Protein AF-0000000072268709 (afdb_homodimer)

Structure (mmCIF, N/CA/C/O backbone):
data_AF-0000000072268709-model_v1
#
loop_
_entity.id
_entity.type
_entity.pdbx_description
1 polymer 'Iron-containing alcohol dehydrogenase'
#
loop_
_atom_site.group_PDB
_atom_site.id
_atom_site.type_symbol
_atom_site.label_atom_id
_atom_site.label_alt_id
_atom_site.label_comp_id
_atom_site.label_asym_id
_atom_site.label_entity_id
_atom_site.label_seq_id
_atom_site.pdbx_PDB_ins_code
_atom_site.Cartn_x
_atom_site.Cartn_y
_atom_site.Cartn_z
_atom_site.occupancy
_atom_site.B_iso_or_equiv
_atom_site.auth_seq_id
_atom_site.auth_comp_id
_atom_site.auth_asym_id
_atom_site.auth_atom_id
_atom_site.pdbx_PDB_model_num
ATOM 1 N N . MET A 1 1 ? 11.094 -12.242 11.102 1 88.69 1 MET A N 1
ATOM 2 C CA . MET A 1 1 ? 10.531 -10.906 10.945 1 88.69 1 MET A CA 1
ATOM 3 C C . MET A 1 1 ? 9.344 -10.695 11.883 1 88.69 1 MET A C 1
ATOM 5 O O . MET A 1 1 ? 8.508 -11.594 12.039 1 88.69 1 MET A O 1
ATOM 9 N N . THR A 1 2 ? 9.289 -9.602 12.539 1 92.25 2 THR A N 1
ATOM 10 C CA . THR A 1 2 ? 8.164 -9.289 13.414 1 92.25 2 THR A CA 1
ATOM 11 C C . THR A 1 2 ? 6.879 -9.117 12.609 1 92.25 2 THR A C 1
ATOM 13 O O . THR A 1 2 ? 6.871 -8.453 11.57 1 92.25 2 THR A O 1
ATOM 16 N N . PRO A 1 3 ? 5.82 -9.844 13.008 1 97.31 3 PRO A N 1
ATOM 17 C CA . PRO A 1 3 ? 4.551 -9.727 12.289 1 97.31 3 PRO A CA 1
ATOM 18 C C . PRO A 1 3 ? 4.055 -8.281 12.203 1 97.31 3 PRO A C 1
ATOM 20 O O . PRO A 1 3 ? 4.289 -7.488 13.109 1 97.31 3 PRO A O 1
ATOM 23 N N . PHE A 1 4 ? 3.359 -7.945 11.125 1 97.88 4 PHE A N 1
ATOM 24 C CA . PHE A 1 4 ? 2.791 -6.613 10.953 1 97.88 4 PHE A CA 1
ATOM 25 C C . PHE A 1 4 ? 1.601 -6.648 10.008 1 97.88 4 PHE A C 1
ATOM 27 O O . PHE A 1 4 ? 1.382 -7.645 9.312 1 97.88 4 PHE A O 1
ATOM 34 N N . GLY A 1 5 ? 0.806 -5.629 10.039 1 97.75 5 GLY A N 1
ATOM 35 C CA . GLY A 1 5 ? -0.332 -5.453 9.156 1 97.75 5 GLY A CA 1
ATOM 36 C C . GLY A 1 5 ? -0.182 -4.262 8.219 1 97.75 5 GLY A C 1
ATOM 37 O O . GLY A 1 5 ? 0.61 -3.357 8.484 1 97.75 5 GLY A O 1
ATOM 38 N N . ILE A 1 6 ? -0.836 -4.305 7.121 1 98.38 6 ILE A N 1
ATOM 39 C CA . ILE A 1 6 ? -0.935 -3.186 6.191 1 98.38 6 ILE A CA 1
ATOM 40 C C . ILE A 1 6 ? -2.404 -2.895 5.887 1 98.38 6 ILE A C 1
ATOM 42 O O . ILE A 1 6 ? -3.158 -3.799 5.523 1 98.38 6 ILE A O 1
ATOM 46 N N . ALA A 1 7 ? -2.791 -1.712 6.109 1 97.56 7 ALA A N 1
ATOM 47 C CA . ALA A 1 7 ? -4.094 -1.198 5.699 1 97.56 7 ALA A CA 1
ATOM 48 C C . ALA A 1 7 ? -3.957 0.152 5 1 97.56 7 ALA A C 1
ATOM 50 O O . ALA A 1 7 ? -3.121 0.974 5.383 1 97.56 7 ALA A O 1
ATOM 51 N N . ALA A 1 8 ? -4.684 0.379 4 1 97.94 8 ALA A N 1
ATOM 52 C CA . ALA A 1 8 ? -4.691 1.607 3.211 1 97.94 8 ALA A CA 1
ATOM 53 C C . ALA A 1 8 ? -6.094 1.911 2.689 1 97.94 8 ALA A C 1
ATOM 55 O O . ALA A 1 8 ? -6.992 1.071 2.777 1 97.94 8 ALA A O 1
ATOM 56 N N . PRO A 1 9 ? -6.32 3.148 2.207 1 98.19 9 PRO A N 1
ATOM 57 C CA . PRO A 1 9 ? -7.605 3.438 1.566 1 98.19 9 PRO A CA 1
ATOM 58 C C . PRO A 1 9 ? -7.961 2.432 0.473 1 98.19 9 PRO A C 1
ATOM 60 O O . PRO A 1 9 ? -7.066 1.872 -0.168 1 98.19 9 PRO A O 1
ATOM 63 N N . GLY A 1 10 ? -9.258 2.193 0.304 1 96.88 10 GLY A N 1
ATOM 64 C CA . GLY A 1 10 ? -9.719 1.23 -0.686 1 96.88 10 GLY A CA 1
ATOM 65 C C . GLY A 1 10 ? -9.117 1.458 -2.061 1 96.88 10 GLY A C 1
ATOM 66 O O . GLY A 1 10 ? -8.68 0.511 -2.715 1 96.88 10 GLY A O 1
ATOM 67 N N . ARG A 1 11 ? -9.125 2.693 -2.426 1 97.31 11 ARG A N 1
ATOM 68 C CA . ARG A 1 11 ? -8.531 3.129 -3.688 1 97.31 11 ARG A CA 1
ATOM 69 C C . ARG A 1 11 ? -7.883 4.5 -3.543 1 97.31 11 ARG A C 1
ATOM 71 O O . ARG A 1 11 ? -8.438 5.395 -2.904 1 97.31 11 ARG A O 1
ATOM 78 N N . ILE A 1 12 ? -6.699 4.645 -4 1 98.75 12 ILE A N 1
ATOM 79 C CA . ILE A 1 12 ? -5.996 5.922 -4.027 1 98.75 12 ILE A CA 1
ATOM 80 C C . ILE A 1 12 ? -5.793 6.367 -5.477 1 98.75 12 ILE A C 1
ATOM 82 O O . ILE A 1 12 ? -5.34 5.582 -6.312 1 98.75 12 ILE A O 1
ATOM 86 N N . LEU A 1 13 ? -6.227 7.5 -5.809 1 98.75 13 LEU A N 1
ATOM 87 C CA . LEU A 1 13 ? -5.945 8.141 -7.086 1 98.75 13 LEU A CA 1
ATOM 88 C C . LEU A 1 13 ? -5.043 9.359 -6.895 1 98.75 13 LEU A C 1
ATOM 90 O O . LEU A 1 13 ? -5.395 10.289 -6.168 1 98.75 13 LEU A O 1
ATOM 94 N N . PHE A 1 14 ? -3.893 9.32 -7.523 1 98.81 14 PHE A N 1
ATOM 95 C CA . PHE A 1 14 ? -2.891 10.367 -7.34 1 98.81 14 PHE A CA 1
ATOM 96 C C . PHE A 1 14 ? -2.545 11.023 -8.672 1 98.81 14 PHE A C 1
ATOM 98 O O . PHE A 1 14 ? -2.283 10.336 -9.656 1 98.81 14 PHE A O 1
ATOM 105 N N . GLY A 1 15 ? -2.566 12.344 -8.656 1 98.62 15 GLY A N 1
ATOM 106 C CA . GLY A 1 15 ? -2.051 13.055 -9.812 1 98.62 15 GLY A CA 1
ATOM 107 C C . GLY A 1 15 ? -2.805 14.336 -10.109 1 98.62 15 GLY A C 1
ATOM 108 O O . GLY A 1 15 ? -3.969 14.477 -9.734 1 98.62 15 GLY A O 1
ATOM 109 N N . ARG A 1 16 ? -2.146 15.266 -10.859 1 98 16 ARG A N 1
ATOM 110 C CA . ARG A 1 16 ? -2.791 16.516 -11.266 1 98 16 ARG A CA 1
ATOM 111 C C . ARG A 1 16 ? -3.994 16.234 -12.164 1 98 16 ARG A C 1
ATOM 113 O O . ARG A 1 16 ? -3.893 15.477 -13.133 1 98 16 ARG A O 1
ATOM 120 N N . GLY A 1 17 ? -5.121 16.734 -11.773 1 97.56 17 GLY A N 1
ATOM 121 C CA . GLY A 1 17 ? -6.32 16.578 -12.578 1 97.56 17 GLY A CA 1
ATOM 122 C C . GLY A 1 17 ? -7.227 15.461 -12.109 1 97.56 17 GLY A C 1
ATOM 123 O O . GLY A 1 17 ? -8.383 15.375 -12.516 1 97.56 17 GLY A O 1
ATOM 124 N N . GLU A 1 18 ? -6.766 14.625 -11.219 1 98.06 18 GLU A N 1
ATOM 125 C CA . GLU A 1 18 ? -7.547 13.492 -10.75 1 98.06 18 GLU A CA 1
ATOM 126 C C . GLU A 1 18 ? -8.828 13.945 -10.062 1 98.06 18 GLU A C 1
ATOM 128 O O . GLU A 1 18 ? -9.805 13.195 -9.984 1 98.06 18 GLU A O 1
ATOM 133 N N . ALA A 1 19 ? -8.906 15.172 -9.562 1 98 19 ALA A N 1
ATOM 134 C CA . ALA A 1 19 ? -10.07 15.688 -8.852 1 98 19 ALA A CA 1
ATOM 135 C C . ALA A 1 19 ? -11.281 15.781 -9.773 1 98 19 ALA A C 1
ATOM 137 O O . ALA A 1 19 ? -12.422 15.828 -9.312 1 98 19 ALA A O 1
ATOM 138 N N . ARG A 1 20 ? -11.102 15.812 -11.078 1 97.06 20 ARG A N 1
ATOM 139 C CA . ARG A 1 20 ? -12.18 15.93 -12.055 1 97.06 20 ARG A CA 1
ATOM 140 C C . ARG A 1 20 ? -13.141 14.75 -11.961 1 97.06 20 ARG A C 1
ATOM 142 O O . ARG A 1 20 ? -14.312 14.859 -12.328 1 97.06 20 ARG A O 1
ATOM 149 N N . GLN A 1 21 ? -12.633 13.648 -11.477 1 97.31 21 GLN A N 1
ATOM 150 C CA . GLN A 1 21 ? -13.461 12.453 -11.406 1 97.31 21 GLN A CA 1
ATOM 151 C C . GLN A 1 21 ? -14.211 12.383 -10.07 1 97.31 21 GLN A C 1
ATOM 153 O O . GLN A 1 21 ? -15 11.469 -9.852 1 97.31 21 GLN A O 1
ATOM 158 N N . ALA A 1 22 ? -13.969 13.312 -9.195 1 98.69 22 ALA A N 1
ATOM 159 C CA . ALA A 1 22 ? -14.453 13.242 -7.816 1 98.69 22 ALA A CA 1
ATOM 160 C C . ALA A 1 22 ? -15.977 13.133 -7.77 1 98.69 22 ALA A C 1
ATOM 162 O O . ALA A 1 22 ? -16.531 12.273 -7.078 1 98.69 22 ALA A O 1
ATOM 163 N N . ALA A 1 23 ? -16.672 13.977 -8.539 1 98.75 23 ALA A N 1
ATOM 164 C CA . ALA A 1 23 ? -18.125 14.031 -8.469 1 98.75 23 ALA A CA 1
ATOM 165 C C . ALA A 1 23 ? -18.75 12.695 -8.867 1 98.75 23 ALA A C 1
ATOM 167 O O . ALA A 1 23 ? -19.641 12.188 -8.172 1 98.75 23 ALA A O 1
ATOM 168 N N . GLY A 1 24 ? -18.266 12.141 -9.969 1 98.56 24 GLY A N 1
ATOM 169 C CA . GLY A 1 24 ? -18.781 10.852 -10.406 1 98.56 24 GLY A CA 1
ATOM 170 C C . GLY A 1 24 ? -18.516 9.734 -9.414 1 98.56 24 GLY A C 1
ATOM 171 O O . GLY A 1 24 ? -19.406 8.93 -9.133 1 98.56 24 GLY A O 1
ATOM 172 N N . LEU A 1 25 ? -17.297 9.68 -8.852 1 98.38 25 LEU A N 1
ATOM 173 C CA . LEU A 1 25 ? -16.922 8.648 -7.891 1 98.38 25 LEU A CA 1
ATOM 174 C C . LEU A 1 25 ? -17.766 8.758 -6.621 1 98.38 25 LEU A C 1
ATOM 176 O O . LEU A 1 25 ? -18.25 7.75 -6.105 1 98.38 25 LEU A O 1
ATOM 180 N N . ILE A 1 26 ? -17.938 9.984 -6.129 1 98.81 26 ILE A N 1
ATOM 181 C CA . ILE A 1 26 ? -18.703 10.227 -4.91 1 98.81 26 ILE A CA 1
ATOM 182 C C . ILE A 1 26 ? -20.172 9.859 -5.133 1 98.81 26 ILE A C 1
ATOM 184 O O . ILE A 1 26 ? -20.75 9.117 -4.344 1 98.81 26 ILE A O 1
ATOM 188 N N . ALA A 1 27 ? -20.734 10.328 -6.234 1 98.38 27 ALA A N 1
ATOM 189 C CA . ALA A 1 27 ? -22.141 10.078 -6.551 1 98.38 27 ALA A CA 1
ATOM 190 C C . ALA A 1 27 ? -22.391 8.586 -6.75 1 98.38 27 ALA A C 1
ATOM 192 O O . ALA A 1 27 ? -23.5 8.102 -6.512 1 98.38 27 ALA A O 1
ATOM 193 N N . GLY A 1 28 ? -21.375 7.891 -7.215 1 97.19 28 GLY A N 1
ATOM 194 C CA . GLY A 1 28 ? -21.484 6.449 -7.367 1 97.19 28 GLY A CA 1
ATOM 195 C C . GLY A 1 28 ? -21.625 5.719 -6.047 1 97.19 28 GLY A C 1
ATOM 196 O O . GLY A 1 28 ? -22.094 4.578 -6.008 1 97.19 28 GLY A O 1
ATOM 197 N N . LEU A 1 29 ? -21.266 6.391 -4.926 1 97.75 29 LEU A N 1
ATOM 198 C CA . LEU A 1 29 ? -21.344 5.797 -3.596 1 97.75 29 LEU A CA 1
ATOM 199 C C . LEU A 1 29 ? -22.656 6.172 -2.91 1 97.75 29 LEU A C 1
ATOM 201 O O . LEU A 1 29 ? -23.062 5.512 -1.955 1 97.75 29 LEU A O 1
ATOM 205 N N . GLY A 1 30 ? -23.219 7.273 -3.322 1 97.81 30 GLY A N 1
ATOM 206 C CA . GLY A 1 30 ? -24.469 7.762 -2.764 1 97.81 30 GLY A CA 1
ATOM 207 C C . GLY A 1 30 ? -24.891 9.102 -3.336 1 97.81 30 GLY A C 1
ATOM 208 O O . GLY A 1 30 ? -24.047 9.93 -3.684 1 97.81 30 GLY A O 1
ATOM 209 N N . ARG A 1 31 ? -26.125 9.32 -3.309 1 97.69 31 ARG A N 1
ATOM 210 C CA . ARG A 1 31 ? -26.656 10.516 -3.959 1 97.69 31 ARG A CA 1
ATOM 211 C C . ARG A 1 31 ? -26.938 11.609 -2.939 1 97.69 31 ARG A C 1
ATOM 213 O O . ARG A 1 31 ? -27.109 12.773 -3.307 1 97.69 31 ARG A O 1
ATOM 220 N N . ARG A 1 32 ? -27.031 11.312 -1.678 1 98.75 32 ARG A N 1
ATOM 221 C CA . ARG A 1 32 ? -27.047 12.305 -0.613 1 98.75 32 ARG A CA 1
ATOM 222 C C . ARG A 1 32 ? -25.656 12.477 -0.006 1 98.75 32 ARG A C 1
ATOM 224 O O . ARG A 1 32 ? -25.203 11.633 0.771 1 98.75 32 ARG A O 1
ATOM 231 N N . VAL A 1 33 ? -25.047 13.57 -0.346 1 98.88 33 VAL A N 1
ATOM 232 C CA . VAL A 1 33 ? -23.625 13.75 -0.056 1 98.88 33 VAL A CA 1
ATOM 233 C C . VAL A 1 33 ? -23.453 14.797 1.047 1 98.88 33 VAL A C 1
ATOM 235 O O . VAL A 1 33 ? -23.984 15.906 0.947 1 98.88 33 VAL A O 1
ATOM 238 N N . LEU A 1 34 ? -22.828 14.406 2.121 1 98.88 34 LEU A N 1
ATOM 239 C CA . LEU A 1 34 ? -22.297 15.383 3.076 1 98.88 34 LEU A CA 1
ATOM 240 C C . LEU A 1 34 ? -20.906 15.836 2.678 1 98.88 34 LEU A C 1
ATOM 242 O O . LEU A 1 34 ? -19.969 15.047 2.689 1 98.88 34 LEU A O 1
ATOM 246 N N . LEU A 1 35 ? -20.766 17.078 2.305 1 98.75 35 LEU A N 1
ATOM 247 C CA . LEU A 1 35 ? -19.484 17.625 1.878 1 98.75 35 LEU A CA 1
ATOM 248 C C . LEU A 1 35 ? -18.906 18.531 2.955 1 98.75 35 LEU A C 1
ATOM 250 O O . LEU A 1 35 ? -19.469 19.594 3.256 1 98.75 35 LEU A O 1
ATOM 254 N N . VAL A 1 36 ? -17.828 18.109 3.547 1 98.69 36 VAL A N 1
ATOM 255 C CA . VAL A 1 36 ? -17.109 18.906 4.531 1 98.69 36 VAL A CA 1
ATOM 256 C C . VAL A 1 36 ? -15.961 19.672 3.848 1 98.69 36 VAL A C 1
ATOM 258 O O . VAL A 1 36 ? -15.172 19.078 3.111 1 98.69 36 VAL A O 1
ATOM 261 N N . HIS A 1 37 ? -15.938 20.938 4.023 1 97.69 37 HIS A N 1
ATOM 262 C CA . HIS A 1 37 ? -14.898 21.75 3.408 1 97.69 37 HIS A CA 1
ATOM 263 C C . HIS A 1 37 ? -14.18 22.609 4.449 1 97.69 37 HIS A C 1
ATOM 265 O O . HIS A 1 37 ? -14.562 22.609 5.621 1 97.69 37 HIS A O 1
ATOM 271 N N . GLY A 1 38 ? -13.133 23.266 4.047 1 94.56 38 GLY A N 1
ATOM 272 C CA . GLY A 1 38 ? -12.375 24.125 4.941 1 94.56 38 GLY A CA 1
ATOM 273 C C . GLY A 1 38 ? -13.055 25.453 5.215 1 94.56 38 GLY A C 1
ATOM 274 O O . GLY A 1 38 ? -14.289 25.547 5.188 1 94.56 38 GLY A O 1
ATOM 275 N N . ARG A 1 39 ? -12.289 26.422 5.508 1 90.25 39 ARG A N 1
ATOM 276 C CA . ARG A 1 39 ? -12.773 27.703 5.98 1 90.25 39 ARG A CA 1
ATOM 277 C C . ARG A 1 39 ? -13.57 28.422 4.898 1 90.25 39 ARG A C 1
ATOM 279 O O . ARG A 1 39 ? -14.594 29.047 5.188 1 90.25 39 ARG A O 1
ATOM 286 N N . ASP A 1 40 ? -13.156 28.328 3.646 1 91.06 40 ASP A N 1
ATOM 287 C CA . ASP A 1 40 ? -13.766 29.062 2.547 1 91.06 40 ASP A CA 1
ATOM 288 C C . ASP A 1 40 ? -14.68 28.172 1.714 1 91.06 40 ASP A C 1
ATOM 290 O O . ASP A 1 40 ? -14.195 27.391 0.89 1 91.06 40 ASP A O 1
ATOM 294 N N . PRO A 1 41 ? -15.93 28.328 1.849 1 91.94 41 PRO A N 1
ATOM 295 C CA . PRO A 1 41 ? -16.844 27.5 1.084 1 91.94 41 PRO A CA 1
ATOM 296 C C . PRO A 1 41 ? -16.672 27.641 -0.426 1 91.94 41 PRO A C 1
ATOM 298 O O . PRO A 1 41 ? -17.016 26.734 -1.185 1 91.94 41 PRO A O 1
ATOM 301 N N . GLY A 1 42 ? -16.172 28.844 -0.843 1 93.75 42 GLY A N 1
ATOM 302 C CA . GLY A 1 42 ? -15.953 29.078 -2.262 1 93.75 42 GLY A CA 1
ATOM 303 C C . GLY A 1 42 ? -15.016 28.062 -2.891 1 93.75 42 GLY A C 1
ATOM 304 O O . GLY A 1 42 ? -15.141 27.75 -4.074 1 93.75 42 GLY A O 1
ATOM 305 N N . ARG A 1 43 ? -14.188 27.516 -2.086 1 93.19 43 ARG A N 1
ATOM 306 C CA . ARG A 1 43 ? -13.211 26.562 -2.586 1 93.19 43 ARG A CA 1
ATOM 307 C C . ARG A 1 43 ? -13.859 25.219 -2.898 1 93.19 43 ARG A C 1
ATOM 309 O O . ARG A 1 43 ? -13.312 24.406 -3.652 1 93.19 43 ARG A O 1
ATOM 316 N N . ALA A 1 44 ? -15.023 24.984 -2.346 1 96.25 44 ALA A N 1
ATOM 317 C CA . ALA A 1 44 ? -15.711 23.719 -2.561 1 96.25 44 ALA A CA 1
ATOM 318 C C . ALA A 1 44 ? -16.812 23.859 -3.602 1 96.25 44 ALA A C 1
ATOM 320 O O . ALA A 1 44 ? -17.469 22.875 -3.957 1 96.25 44 ALA A O 1
ATOM 321 N N . ALA A 1 45 ? -17.031 25.047 -4.125 1 97.44 45 ALA A N 1
ATOM 322 C CA . ALA A 1 45 ? -18.156 25.344 -5.012 1 97.44 45 ALA A CA 1
ATOM 323 C C . ALA A 1 45 ? -18.109 24.484 -6.262 1 97.44 45 ALA A C 1
ATOM 325 O O . ALA A 1 45 ? -19.141 24.016 -6.738 1 97.44 45 ALA A O 1
ATOM 326 N N . TRP A 1 46 ? -16.906 24.312 -6.816 1 97.88 46 TRP A N 1
ATOM 327 C CA . TRP A 1 46 ? -16.781 23.531 -8.039 1 97.88 46 TRP A CA 1
ATOM 328 C C . TRP A 1 46 ? -17.266 22.109 -7.828 1 97.88 46 TRP A C 1
ATOM 330 O O . TRP A 1 46 ? -17.922 21.531 -8.703 1 97.88 46 TRP A O 1
ATOM 340 N N . LEU A 1 47 ? -16.953 21.516 -6.688 1 98.5 47 LEU A N 1
ATOM 341 C CA . LEU A 1 47 ? -17.359 20.141 -6.41 1 98.5 47 LEU A CA 1
ATOM 342 C C . LEU A 1 47 ? -18.859 20.047 -6.129 1 98.5 47 LEU A C 1
ATOM 344 O O . LEU A 1 47 ? -19.531 19.109 -6.562 1 98.5 47 LEU A O 1
ATOM 348 N N . CYS A 1 48 ? -19.391 21.062 -5.402 1 98.12 48 CYS A N 1
ATOM 349 C CA . CYS A 1 48 ? -20.828 21.109 -5.168 1 98.12 48 CYS A CA 1
ATOM 350 C C . CYS A 1 48 ? -21.594 21.125 -6.484 1 98.12 48 CYS A C 1
ATOM 352 O O . CYS A 1 48 ? -22.531 20.328 -6.672 1 98.12 48 CYS A O 1
ATOM 354 N N . LYS A 1 49 ? -21.172 21.984 -7.367 1 98.25 49 LYS A N 1
ATOM 355 C CA . LYS A 1 49 ? -21.828 22.109 -8.664 1 98.25 49 LYS A CA 1
ATOM 356 C C . LYS A 1 49 ? -21.719 20.812 -9.461 1 98.25 49 LYS A C 1
ATOM 358 O O . LYS A 1 49 ? -22.688 20.375 -10.086 1 98.25 49 LYS A O 1
ATOM 363 N N . ALA A 1 50 ? -20.547 20.25 -9.469 1 98.56 50 ALA A N 1
ATOM 364 C CA . ALA A 1 50 ? -20.328 19 -10.203 1 98.56 50 ALA A CA 1
ATOM 365 C C . ALA A 1 50 ? -21.188 17.875 -9.641 1 98.56 50 ALA A C 1
ATOM 367 O O . ALA A 1 50 ? -21.703 17.047 -10.391 1 98.56 50 ALA A O 1
ATOM 368 N N . LEU A 1 51 ? -21.312 17.797 -8.289 1 98.69 51 LEU A N 1
ATOM 369 C CA . LEU A 1 51 ? -22.125 16.781 -7.641 1 98.69 51 LEU A CA 1
ATOM 370 C C . LEU A 1 51 ? -23.609 16.969 -7.984 1 98.69 51 LEU A C 1
ATOM 372 O O . LEU A 1 51 ? -24.312 15.992 -8.273 1 98.69 51 LEU A O 1
ATOM 376 N N . GLU A 1 52 ? -24.016 18.188 -7.957 1 98.31 52 GLU A N 1
ATOM 377 C CA . GLU A 1 52 ? -25.391 18.484 -8.336 1 98.31 52 GLU A CA 1
ATOM 378 C C . GLU A 1 52 ? -25.656 18.094 -9.789 1 98.31 52 GLU A C 1
ATOM 380 O O . GLU A 1 52 ? -26.734 17.578 -10.109 1 98.31 52 GLU A O 1
ATOM 385 N N . ALA A 1 53 ? -24.719 18.312 -10.617 1 98.12 53 ALA A N 1
ATOM 386 C CA . ALA A 1 53 ? -24.828 17.938 -12.016 1 98.12 53 ALA A CA 1
ATOM 387 C C . ALA A 1 53 ? -24.938 16.422 -12.172 1 98.12 53 ALA A C 1
ATOM 389 O O . ALA A 1 53 ? -25.547 15.922 -13.125 1 98.12 53 ALA A O 1
ATOM 390 N N . GLU A 1 54 ? -24.375 15.703 -11.195 1 97.88 54 GLU A N 1
ATOM 391 C CA . GLU A 1 54 ? -24.5 14.25 -11.18 1 97.88 54 GLU A CA 1
ATOM 392 C C . GLU A 1 54 ? -25.844 13.805 -10.609 1 97.88 54 GLU A C 1
ATOM 394 O O . GLU A 1 54 ? -26.109 12.609 -10.5 1 97.88 54 GLU A O 1
ATOM 399 N N . GLY A 1 55 ? -26.625 14.766 -10.125 1 98.06 55 GLY A N 1
ATOM 400 C CA . GLY A 1 55 ? -27.938 14.453 -9.578 1 98.06 55 GLY A CA 1
ATOM 401 C C . GLY A 1 55 ? -27.906 14.219 -8.078 1 98.06 55 GLY A C 1
ATOM 402 O O . GLY A 1 55 ? -28.859 13.664 -7.523 1 98.06 55 GLY A O 1
ATOM 403 N N . ALA A 1 56 ? -26.844 14.633 -7.449 1 98.56 56 ALA A N 1
ATOM 404 C CA . ALA A 1 56 ? -26.719 14.414 -6.008 1 98.56 56 ALA A CA 1
ATOM 405 C C . ALA A 1 56 ? -27.297 15.594 -5.23 1 98.56 56 ALA A C 1
ATOM 407 O O . ALA A 1 56 ? -27.312 16.734 -5.723 1 98.56 56 ALA A O 1
ATOM 408 N N . GLU A 1 57 ? -27.844 15.336 -4.086 1 98.69 57 GLU A N 1
ATOM 409 C CA . GLU A 1 57 ? -28.156 16.344 -3.08 1 98.69 57 GLU A CA 1
ATOM 410 C C . GLU A 1 57 ? -26.969 16.562 -2.137 1 98.69 57 GLU A C 1
ATOM 412 O O . GLU A 1 57 ? -26.406 15.609 -1.613 1 98.69 57 GLU A O 1
ATOM 417 N N . VAL A 1 58 ? -26.656 17.844 -1.937 1 98.62 58 VAL A N 1
ATOM 418 C CA . VAL A 1 58 ? -25.422 18.125 -1.194 1 98.62 58 VAL A CA 1
ATOM 419 C C . VAL A 1 58 ? -25.75 18.953 0.042 1 98.62 58 VAL A C 1
ATOM 421 O O . VAL A 1 58 ? -26.453 19.969 -0.052 1 98.62 58 VAL A O 1
ATOM 424 N N . LEU A 1 59 ? -25.328 18.516 1.189 1 98.5 59 LEU A N 1
ATOM 425 C CA . LEU A 1 59 ? -25.25 19.297 2.412 1 98.5 59 LEU A CA 1
ATOM 426 C C . LEU A 1 59 ? -23.797 19.656 2.738 1 98.5 59 LEU A C 1
ATOM 428 O O . LEU A 1 59 ? -22.938 18.781 2.83 1 98.5 59 LEU A O 1
ATOM 432 N N . THR A 1 60 ? -23.547 20.922 2.896 1 98 60 THR A N 1
ATOM 433 C CA . THR A 1 60 ? -22.172 21.359 3.166 1 98 60 THR A CA 1
ATOM 434 C C . THR A 1 60 ? -21.984 21.656 4.648 1 98 60 THR A C 1
ATOM 436 O O . THR A 1 60 ? -22.906 22.141 5.309 1 98 60 THR A O 1
ATOM 439 N N . VAL A 1 61 ? -20.828 21.266 5.145 1 97.19 61 VAL A N 1
ATOM 440 C CA . VAL A 1 61 ? -20.406 21.594 6.496 1 97.19 61 VAL A CA 1
ATOM 441 C C . VAL A 1 61 ? -19.016 22.234 6.445 1 97.19 61 VAL A C 1
ATOM 443 O O . VAL A 1 61 ? -18.094 21.688 5.836 1 97.19 61 VAL A O 1
ATOM 446 N N . GLY A 1 62 ? -18.875 23.344 7.055 1 94.69 62 GLY A N 1
ATOM 447 C CA . GLY A 1 62 ? -17.578 24.031 7.113 1 94.69 62 GLY A CA 1
ATOM 448 C C . GLY A 1 62 ? -16.781 23.688 8.359 1 94.69 62 GLY A C 1
ATOM 449 O O . GLY A 1 62 ? -17.344 23.562 9.453 1 94.69 62 GLY A O 1
ATOM 450 N N . GLY A 1 63 ? -15.531 23.375 8.141 1 90.62 63 GLY A N 1
ATOM 451 C CA . GLY A 1 63 ? -14.562 23.234 9.219 1 90.62 63 GLY A CA 1
ATOM 452 C C . GLY A 1 63 ? -13.469 24.281 9.188 1 90.62 63 GLY A C 1
ATOM 453 O O . GLY A 1 63 ? -12.406 24.062 8.609 1 90.62 63 GLY A O 1
ATOM 454 N N . PRO A 1 64 ? -13.688 25.406 9.742 1 82 64 PRO A N 1
ATOM 455 C CA . PRO A 1 64 ? -12.82 26.578 9.586 1 82 64 PRO A CA 1
ATOM 456 C C . PRO A 1 64 ? -11.523 26.453 10.391 1 82 64 PRO A C 1
ATOM 458 O O . PRO A 1 64 ? -10.594 27.25 10.18 1 82 64 PRO A O 1
ATOM 461 N N . SER A 1 65 ? -11.484 25.594 11.352 1 85.69 65 SER A N 1
ATOM 462 C CA . SER A 1 65 ? -10.344 25.406 12.242 1 85.69 65 SER A CA 1
ATOM 463 C C . SER A 1 65 ? -10.188 23.938 12.633 1 85.69 65 SER A C 1
ATOM 465 O O . SER A 1 65 ? -10.852 23.078 12.07 1 85.69 65 SER A O 1
ATOM 467 N N . GLU A 1 66 ? -9.211 23.703 13.484 1 90 66 GLU A N 1
ATOM 468 C CA . GLU A 1 66 ? -9.117 22.359 14.047 1 90 66 GLU A CA 1
ATOM 469 C C . GLU A 1 66 ? -10.453 21.922 14.641 1 90 66 GLU A C 1
ATOM 471 O O . GLU A 1 66 ? -11.102 22.672 15.359 1 90 66 GLU A O 1
ATOM 476 N N . PRO A 1 67 ? -10.883 20.75 14.25 1 93.5 67 PRO A N 1
ATOM 477 C CA . PRO A 1 67 ? -12.188 20.312 14.75 1 93.5 67 PRO A CA 1
ATOM 478 C C . PRO A 1 67 ? -12.203 20.094 16.25 1 93.5 67 PRO A C 1
ATOM 480 O O . PRO A 1 67 ? -11.219 19.594 16.812 1 93.5 67 PRO A O 1
ATOM 483 N N . ASP A 1 68 ? -13.25 20.438 16.859 1 93 68 ASP A N 1
ATOM 484 C CA . ASP A 1 68 ? -13.477 20.156 18.281 1 93 68 ASP A CA 1
ATOM 485 C C . ASP A 1 68 ? -14.836 19.516 18.5 1 93 68 ASP A C 1
ATOM 487 O O . ASP A 1 68 ? -15.586 19.281 17.547 1 93 68 ASP A O 1
ATOM 491 N N . LEU A 1 69 ? -15.094 19.203 19.734 1 94.62 69 LEU A N 1
ATOM 492 C CA . LEU A 1 69 ? -16.297 18.453 20.078 1 94.62 69 LEU A CA 1
ATOM 493 C C . LEU A 1 69 ? -17.547 19.234 19.688 1 94.62 69 LEU A C 1
ATOM 495 O O . LEU A 1 69 ? -18.5 18.656 19.156 1 94.62 69 LEU A O 1
ATOM 499 N N . ALA A 1 70 ? -17.516 20.484 19.875 1 94.75 70 ALA A N 1
ATOM 500 C CA . ALA A 1 70 ? -18.672 21.312 19.547 1 94.75 70 ALA A CA 1
ATOM 501 C C . ALA A 1 70 ? -18.953 21.312 18.047 1 94.75 70 ALA A C 1
ATOM 503 O O . ALA A 1 70 ? -20.094 21.188 17.609 1 94.75 70 ALA A O 1
ATOM 504 N N . MET A 1 71 ? -17.922 21.484 17.266 1 95.19 71 MET A N 1
ATOM 505 C CA . MET A 1 71 ? -18.031 21.438 15.812 1 95.19 71 MET A CA 1
ATOM 506 C C . MET A 1 71 ? -18.578 20.078 15.352 1 95.19 71 MET A C 1
ATOM 508 O O . MET A 1 71 ? -19.438 20.016 14.461 1 95.19 71 MET A O 1
ATOM 512 N N . LEU A 1 72 ? -18.062 19.062 15.93 1 96.56 72 LEU A N 1
ATOM 513 C CA . LEU A 1 72 ? -18.484 17.703 15.594 1 96.56 72 LEU A CA 1
ATOM 514 C C . LEU A 1 72 ? -19.953 17.516 15.922 1 96.56 72 LEU A C 1
ATOM 516 O O . LEU A 1 72 ? -20.719 16.984 15.094 1 96.56 72 LEU A O 1
ATOM 520 N N . GLU A 1 73 ? -20.391 17.969 17.078 1 96.06 73 GLU A N 1
ATOM 521 C CA . GLU A 1 73 ? -21.781 17.844 17.5 1 96.06 73 GLU A CA 1
ATOM 522 C C . GLU A 1 73 ? -22.703 18.656 16.594 1 96.06 73 GLU A C 1
ATOM 524 O O . GLU A 1 73 ? -23.781 18.172 16.219 1 96.06 73 GLU A O 1
ATOM 529 N N . ALA A 1 74 ? -22.281 19.812 16.281 1 96.25 74 ALA A N 1
ATOM 530 C CA . ALA A 1 74 ? -23.078 20.641 15.359 1 96.25 74 ALA A CA 1
ATOM 531 C C . ALA A 1 74 ? -23.219 19.953 14 1 96.25 74 ALA A C 1
ATOM 533 O O . ALA A 1 74 ? -24.281 19.969 13.398 1 96.25 74 ALA A O 1
ATOM 534 N N . GLY A 1 75 ? -22.094 19.422 13.516 1 96.94 75 GLY A N 1
ATOM 535 C CA . GLY A 1 75 ? -22.125 18.672 12.266 1 96.94 75 GLY A CA 1
ATOM 536 C C . GLY A 1 75 ? -23.078 17.5 12.305 1 96.94 75 GLY A C 1
ATOM 537 O O . GLY A 1 75 ? -23.812 17.25 11.344 1 96.94 75 GLY A O 1
ATOM 538 N N . LEU A 1 76 ? -23.078 16.781 13.398 1 97.44 76 LEU A N 1
ATOM 539 C CA . LEU A 1 76 ? -23.953 15.617 13.562 1 97.44 76 LEU A CA 1
ATOM 540 C C . LEU A 1 76 ? -25.406 16.047 13.578 1 97.44 76 LEU A C 1
ATOM 542 O O . LEU A 1 76 ? -26.266 15.391 12.961 1 97.44 76 LEU A O 1
ATOM 546 N N . ALA A 1 77 ? -25.688 17.094 14.273 1 96.81 77 ALA A N 1
ATOM 547 C CA . ALA A 1 77 ? -27.047 17.594 14.398 1 96.81 77 ALA A CA 1
ATOM 548 C C . ALA A 1 77 ? -27.641 17.938 13.031 1 96.81 77 ALA A C 1
ATOM 550 O O . ALA A 1 77 ? -28.828 17.75 12.797 1 96.81 77 ALA A O 1
ATOM 551 N N . GLY A 1 78 ? -26.844 18.469 12.172 1 96.56 78 GLY A N 1
ATOM 552 C CA . GLY A 1 78 ? -27.281 18.797 10.828 1 96.56 78 GLY A CA 1
ATOM 553 C C . GLY A 1 78 ? -27.312 17.594 9.898 1 96.56 78 GLY A C 1
ATOM 554 O O . GLY A 1 78 ? -28.219 17.469 9.078 1 96.56 78 GLY A O 1
ATOM 555 N N . ALA A 1 79 ? -26.391 16.719 9.992 1 97.94 79 ALA A N 1
ATOM 556 C CA . ALA A 1 79 ? -26.188 15.617 9.055 1 97.94 79 ALA A CA 1
ATOM 557 C C . ALA A 1 79 ? -27.219 14.508 9.266 1 97.94 79 ALA A C 1
ATOM 559 O O . ALA A 1 79 ? -27.688 13.898 8.305 1 97.94 79 ALA A O 1
ATOM 560 N N . ARG A 1 80 ? -27.547 14.219 10.5 1 97.5 80 ARG A N 1
ATOM 561 C CA . ARG A 1 80 ? -28.359 13.055 10.797 1 97.5 80 ARG A CA 1
ATOM 562 C C . ARG A 1 80 ? -29.75 13.18 10.156 1 97.5 80 ARG A C 1
ATOM 564 O O . ARG A 1 80 ? -30.188 12.258 9.461 1 97.5 80 ARG A O 1
ATOM 571 N N . PRO A 1 81 ? -30.453 14.352 10.312 1 97.62 81 PRO A N 1
ATOM 572 C CA . PRO A 1 81 ? -31.734 14.477 9.617 1 97.62 81 PRO A CA 1
ATOM 573 C C . PRO A 1 81 ? -31.578 14.414 8.102 1 97.62 81 PRO A C 1
ATOM 575 O O . PRO A 1 81 ? -32.5 13.961 7.406 1 97.62 81 PRO A O 1
ATOM 578 N N . PHE A 1 82 ? -30.438 14.82 7.547 1 98.31 82 PHE A N 1
ATOM 579 C CA . PHE A 1 82 ? -30.172 14.789 6.113 1 98.31 82 PHE A CA 1
ATOM 580 C C . PHE A 1 82 ? -29.953 13.359 5.637 1 98.31 82 PHE A C 1
ATOM 582 O O . PHE A 1 82 ? -30.172 13.055 4.465 1 98.31 82 PHE A O 1
ATOM 589 N N . ALA A 1 83 ? -29.453 12.508 6.523 1 98.19 83 ALA A N 1
ATOM 590 C CA . ALA A 1 83 ? -29.234 11.086 6.285 1 98.19 83 ALA A CA 1
ATOM 591 C C . ALA A 1 83 ? -28.312 10.867 5.078 1 98.19 83 ALA A C 1
ATOM 593 O O . ALA A 1 83 ? -28.688 10.156 4.141 1 98.19 83 ALA A O 1
ATOM 594 N N . PRO A 1 84 ? -27.109 11.43 5.164 1 98.81 84 PRO A N 1
ATOM 595 C CA . PRO A 1 84 ? -26.188 11.242 4.043 1 98.81 84 PRO A CA 1
ATOM 596 C C . PRO A 1 84 ? -25.844 9.773 3.805 1 98.81 84 PRO A C 1
ATOM 598 O O . PRO A 1 84 ? -25.875 8.969 4.738 1 98.81 84 PRO A O 1
ATOM 601 N N . GLN A 1 85 ? -25.547 9.461 2.57 1 98.62 85 GLN A N 1
ATOM 602 C CA . GLN A 1 85 ? -25.141 8.109 2.184 1 98.62 85 GLN A CA 1
ATOM 603 C C . GLN A 1 85 ? -23.641 8.023 1.981 1 98.62 85 GLN A C 1
ATOM 605 O O . GLN A 1 85 ? -23.062 6.93 1.952 1 98.62 85 GLN A O 1
ATOM 610 N N . VAL A 1 86 ? -23.016 9.148 1.779 1 98.81 86 VAL A N 1
ATOM 611 C CA . VAL A 1 86 ? -21.562 9.266 1.577 1 98.81 86 VAL A CA 1
ATOM 612 C C . VAL A 1 86 ? -21.078 10.602 2.115 1 98.81 86 VAL A C 1
ATOM 614 O O . VAL A 1 86 ? -21.812 11.594 2.107 1 98.81 86 VAL A O 1
ATOM 617 N N . VAL A 1 87 ? -19.891 10.633 2.664 1 98.88 87 VAL A N 1
ATOM 618 C CA . VAL A 1 87 ? -19.25 11.852 3.143 1 98.88 87 VAL A CA 1
ATOM 619 C C . VAL A 1 87 ? -18 12.133 2.309 1 98.88 87 VAL A C 1
ATOM 621 O O . VAL A 1 87 ? -17.219 11.227 2.027 1 98.88 87 VAL A O 1
ATOM 624 N N . ALA A 1 88 ? -17.828 13.312 1.858 1 98.88 88 ALA A N 1
ATOM 625 C CA . ALA A 1 88 ? -16.625 13.773 1.171 1 98.88 88 ALA A CA 1
ATOM 626 C C . ALA A 1 88 ? -15.953 14.914 1.931 1 98.88 88 ALA A C 1
ATOM 628 O O . ALA A 1 88 ? -16.641 15.805 2.443 1 98.88 88 ALA A O 1
ATOM 629 N N . GLY A 1 89 ? -14.719 14.805 2.129 1 98.62 89 GLY A N 1
ATOM 630 C CA . GLY A 1 89 ? -13.93 15.891 2.697 1 98.62 89 GLY A CA 1
ATOM 631 C C . GLY A 1 89 ? -13.016 16.562 1.688 1 98.62 89 GLY A C 1
ATOM 632 O O . GLY A 1 89 ? -12.227 15.883 1.019 1 98.62 89 GLY A O 1
ATOM 633 N N . LEU A 1 90 ? -13.148 17.844 1.53 1 98.44 90 LEU A N 1
ATOM 634 C CA . LEU A 1 90 ? -12.289 18.656 0.678 1 98.44 90 LEU A CA 1
ATOM 635 C C . LEU A 1 90 ? -11.602 19.75 1.49 1 98.44 90 LEU A C 1
ATOM 637 O O . LEU A 1 90 ? -12.227 20.766 1.825 1 98.44 90 LEU A O 1
ATOM 641 N N . GLY A 1 91 ? -10.375 19.578 1.82 1 97.06 91 GLY A N 1
ATOM 642 C CA . GLY A 1 91 ? -9.672 20.531 2.648 1 97.06 91 GLY A CA 1
ATOM 643 C C . GLY A 1 91 ? -8.391 19.984 3.244 1 97.06 91 GLY A C 1
ATOM 644 O O . GLY A 1 91 ? -7.848 19 2.756 1 97.06 91 GLY A O 1
ATOM 645 N N . GLY A 1 92 ? -7.863 20.703 4.184 1 95.69 92 GLY A N 1
ATOM 646 C CA . GLY A 1 92 ? -6.691 20.219 4.895 1 95.69 92 GLY A CA 1
ATOM 647 C C . GLY A 1 92 ? -7.012 19.141 5.914 1 95.69 92 GLY A C 1
ATOM 648 O O . GLY A 1 92 ? -8.109 18.578 5.902 1 95.69 92 GLY A O 1
ATOM 649 N N . GLY A 1 93 ? -6.059 18.844 6.734 1 95.62 93 GLY A N 1
ATOM 650 C CA . GLY A 1 93 ? -6.199 17.781 7.723 1 95.62 93 GLY A CA 1
ATOM 651 C C . GLY A 1 93 ? -7.371 18 8.664 1 95.62 93 GLY A C 1
ATOM 652 O O . GLY A 1 93 ? -8.07 17.062 9.023 1 95.62 93 GLY A O 1
ATOM 653 N N . ALA A 1 94 ? -7.562 19.234 9.055 1 94.5 94 ALA A N 1
ATOM 654 C CA . ALA A 1 94 ? -8.648 19.562 9.977 1 94.5 94 ALA A CA 1
ATOM 655 C C . ALA A 1 94 ? -10.008 19.234 9.367 1 94.5 94 ALA A C 1
ATOM 657 O O . ALA A 1 94 ? -10.859 18.625 10.016 1 94.5 94 ALA A O 1
ATOM 658 N N . ALA A 1 95 ? -10.195 19.641 8.141 1 96.62 95 ALA A N 1
ATOM 659 C CA . ALA A 1 95 ? -11.445 19.375 7.441 1 96.62 95 ALA A CA 1
ATOM 660 C C . ALA A 1 95 ? -11.625 17.875 7.219 1 96.62 95 ALA A C 1
ATOM 662 O O . ALA A 1 95 ? -12.727 17.344 7.375 1 96.62 95 ALA A O 1
ATOM 663 N N . LEU A 1 96 ? -10.578 17.188 6.867 1 97.94 96 LEU A N 1
ATOM 664 C CA . LEU A 1 96 ? -10.648 15.758 6.613 1 97.94 96 LEU A CA 1
ATOM 665 C C . LEU A 1 96 ? -10.945 14.992 7.898 1 97.94 96 LEU A C 1
ATOM 667 O O . LEU A 1 96 ? -11.695 14.016 7.887 1 97.94 96 LEU A O 1
ATOM 671 N N . ASP A 1 97 ? -10.344 15.43 9.016 1 97.5 97 ASP A N 1
ATOM 672 C CA . ASP A 1 97 ? -10.641 14.797 10.297 1 97.5 97 ASP A CA 1
ATOM 673 C C . ASP A 1 97 ? -12.117 14.953 10.664 1 97.5 97 ASP A C 1
ATOM 675 O O . ASP A 1 97 ? -12.758 14 11.109 1 97.5 97 ASP A O 1
ATOM 679 N N . LEU A 1 98 ? -12.602 16.156 10.469 1 97.88 98 LEU A N 1
ATOM 680 C CA . LEU A 1 98 ? -14.016 16.391 10.742 1 97.88 98 LEU A CA 1
ATOM 681 C C . LEU A 1 98 ? -14.891 15.516 9.852 1 97.88 98 LEU A C 1
ATOM 683 O O . LEU A 1 98 ? -15.844 14.906 10.336 1 97.88 98 LEU A O 1
ATOM 687 N N . ALA A 1 99 ? -14.578 15.469 8.578 1 98.56 99 ALA A N 1
ATOM 688 C CA . ALA A 1 99 ? -15.328 14.656 7.633 1 98.56 99 ALA A CA 1
ATOM 689 C C . ALA A 1 99 ? -15.312 13.18 8.031 1 98.56 99 ALA A C 1
ATOM 691 O O . ALA A 1 99 ? -16.344 12.516 8.031 1 98.56 99 ALA A O 1
ATOM 692 N N . LYS A 1 100 ? -14.172 12.664 8.352 1 98.12 100 LYS A N 1
ATOM 693 C CA . LYS A 1 100 ? -14.008 11.273 8.758 1 98.12 100 LYS A CA 1
ATOM 694 C C . LYS A 1 100 ? -14.805 10.977 10.023 1 98.12 100 LYS A C 1
ATOM 696 O O . LYS A 1 100 ? -15.438 9.922 10.125 1 98.12 100 LYS A O 1
ATOM 701 N N . ALA A 1 101 ? -14.742 11.898 11 1 97.94 101 ALA A N 1
ATOM 702 C CA . ALA A 1 101 ? -15.492 11.734 12.242 1 97.94 101 ALA A CA 1
ATOM 703 C C . ALA A 1 101 ? -16.984 11.703 11.984 1 97.94 101 ALA A C 1
ATOM 705 O O . ALA A 1 101 ? -17.719 10.883 12.562 1 97.94 101 ALA A O 1
ATOM 706 N N . LEU A 1 102 ? -17.422 12.578 11.117 1 98.31 102 LEU A N 1
ATOM 707 C CA . LEU A 1 102 ? -18.844 12.602 10.773 1 98.31 102 LEU A CA 1
ATOM 708 C C . LEU A 1 102 ? -19.25 11.32 10.055 1 98.31 102 LEU A C 1
ATOM 710 O O . LEU A 1 102 ? -20.312 10.75 10.344 1 98.31 102 LEU A O 1
ATOM 714 N N . ALA A 1 103 ? -18.422 10.844 9.109 1 98.56 103 ALA A N 1
ATOM 715 C CA . ALA A 1 103 ? -18.703 9.586 8.414 1 98.56 103 ALA A CA 1
ATOM 716 C C . ALA A 1 103 ? -18.859 8.438 9.406 1 98.56 103 ALA A C 1
ATOM 718 O O . ALA A 1 103 ? -19.719 7.566 9.219 1 98.56 103 ALA A O 1
ATOM 719 N N . ALA A 1 104 ? -18.062 8.461 10.469 1 97.88 104 ALA A N 1
ATOM 720 C CA . ALA A 1 104 ? -18.047 7.398 11.477 1 97.88 104 ALA A CA 1
ATOM 721 C C . ALA A 1 104 ? -19.266 7.492 12.391 1 97.88 104 ALA A C 1
ATOM 723 O O . ALA A 1 104 ? -19.844 6.469 12.758 1 97.88 104 ALA A O 1
ATOM 724 N N . LEU A 1 105 ? -19.688 8.727 12.742 1 97.5 105 LEU A N 1
ATOM 725 C CA . LEU A 1 105 ? -20.562 8.883 13.891 1 97.5 105 LEU A CA 1
ATOM 726 C C . LEU A 1 105 ? -22 9.125 13.445 1 97.5 105 LEU A C 1
ATOM 728 O O . LEU A 1 105 ? -22.938 8.984 14.242 1 97.5 105 LEU A O 1
ATOM 732 N N . VAL A 1 106 ? -22.188 9.516 12.203 1 97.62 106 VAL A N 1
ATOM 733 C CA . VAL A 1 106 ? -23.562 9.727 11.719 1 97.62 106 VAL A CA 1
ATOM 734 C C . VAL A 1 106 ? -24.359 8.445 11.883 1 97.62 106 VAL A C 1
ATOM 736 O O . VAL A 1 106 ? -25.484 8.469 12.406 1 97.62 106 VAL A O 1
ATOM 739 N N . PRO A 1 107 ? -23.797 7.293 11.492 1 96.56 107 PRO A N 1
ATOM 740 C CA . PRO A 1 107 ? -24.578 6.062 11.641 1 96.56 107 PRO A CA 1
ATOM 741 C C . PRO A 1 107 ? -24.531 5.516 13.07 1 96.56 107 PRO A C 1
ATOM 743 O O . PRO A 1 107 ? -25.281 4.586 13.391 1 96.56 107 PRO A O 1
ATOM 746 N N . ALA A 1 108 ? -23.656 5.996 13.914 1 92.56 108 ALA A N 1
ATOM 747 C CA . ALA A 1 108 ? -23.484 5.469 15.266 1 92.56 108 ALA A CA 1
ATOM 748 C C . ALA A 1 108 ? -24.578 5.984 16.203 1 92.56 108 ALA A C 1
ATOM 750 O O . ALA A 1 108 ? -24.797 7.195 16.297 1 92.56 108 ALA A O 1
ATOM 751 N N . PRO A 1 109 ? -25.203 5.121 16.891 1 88.62 109 PRO A N 1
ATOM 752 C CA . PRO A 1 109 ? -26.312 5.574 17.766 1 88.62 109 PRO A CA 1
ATOM 753 C C . PRO A 1 109 ? -25.812 6.371 18.969 1 88.62 109 PRO A C 1
ATOM 755 O O . PRO A 1 109 ? -26.562 7.195 19.5 1 88.62 109 PRO A O 1
ATOM 758 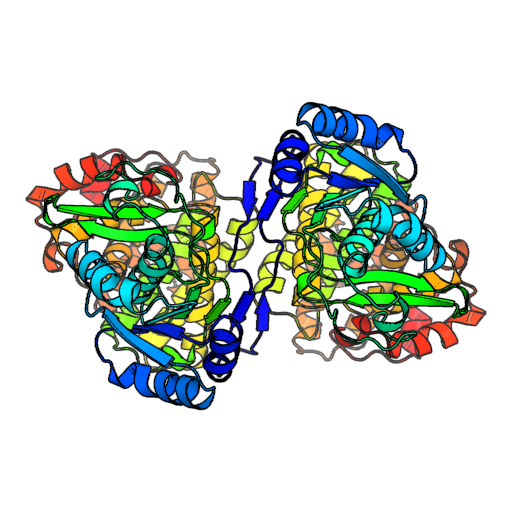N N . GLU A 1 110 ? -24.641 6.109 19.312 1 88.12 110 GLU A N 1
ATOM 759 C CA . GLU A 1 110 ? -24.109 6.77 20.5 1 88.12 110 GLU A CA 1
ATOM 760 C C . GLU A 1 110 ? -23.516 8.133 20.141 1 88.12 110 GLU A C 1
ATOM 762 O O . GLU A 1 110 ? -23.297 8.438 18.969 1 88.12 110 GLU A O 1
ATOM 767 N N . GLY A 1 111 ? -23.25 8.945 21.047 1 86.75 111 GLY A N 1
ATOM 768 C CA . GLY A 1 111 ? -22.594 10.227 20.859 1 86.75 111 GLY A CA 1
ATOM 769 C C . GLY A 1 111 ? -21.078 10.109 20.734 1 86.75 111 GLY A C 1
ATOM 770 O O . GLY A 1 111 ? -20.516 9.039 20.953 1 86.75 111 GLY A O 1
ATOM 771 N N . PRO A 1 112 ? -20.391 11.156 20.312 1 92.31 112 PRO A N 1
ATOM 772 C CA . PRO A 1 112 ? -18.938 11.148 20.109 1 92.31 112 PRO A CA 1
ATOM 773 C C . PRO A 1 112 ? -18.172 10.664 21.328 1 92.31 112 PRO A C 1
ATOM 775 O O . PRO A 1 112 ? -17.188 9.945 21.203 1 92.31 112 PRO A O 1
ATOM 778 N N . MET A 1 113 ? -18.609 10.945 22.531 1 91.19 113 MET A N 1
ATOM 779 C CA . MET A 1 113 ? -17.875 10.672 23.766 1 91.19 113 MET A CA 1
ATOM 780 C C . MET A 1 113 ? -17.766 9.172 24 1 91.19 113 MET A C 1
ATOM 782 O O . MET A 1 113 ? -16.859 8.711 24.703 1 91.19 113 MET A O 1
ATOM 786 N N . ALA A 1 114 ? -18.656 8.414 23.438 1 91.94 114 ALA A N 1
ATOM 787 C CA . ALA A 1 114 ? -18.594 6.965 23.562 1 91.94 114 ALA A CA 1
ATOM 788 C C . ALA A 1 114 ? -17.375 6.398 22.859 1 91.94 114 ALA A C 1
ATOM 790 O O . ALA A 1 114 ? -16.844 5.355 23.266 1 91.94 114 ALA A O 1
ATOM 791 N N . HIS A 1 115 ? -16.859 7.188 21.906 1 91.94 115 HIS A N 1
ATOM 792 C CA . HIS A 1 115 ? -15.898 6.574 20.984 1 91.94 115 HIS A CA 1
ATOM 793 C C . HIS A 1 115 ? -14.562 7.301 21.031 1 91.94 115 HIS A C 1
ATOM 795 O O . HIS A 1 115 ? -13.547 6.777 20.562 1 91.94 115 HIS A O 1
ATOM 801 N N . LEU A 1 116 ? -14.484 8.508 21.562 1 89.69 116 LEU A N 1
ATOM 802 C CA . LEU A 1 116 ? -13.234 9.25 21.656 1 89.69 116 LEU A CA 1
ATOM 803 C C . LEU A 1 116 ? -12.289 8.594 22.672 1 89.69 116 LEU A C 1
ATOM 805 O O . LEU A 1 116 ? -12.719 8.172 23.734 1 89.69 116 LEU A O 1
ATOM 809 N N . GLU A 1 117 ? -11.055 8.492 22.297 1 86 117 GLU A N 1
ATOM 810 C CA . GLU A 1 117 ? -10.055 7.918 23.188 1 86 117 GLU A CA 1
ATOM 811 C C . GLU A 1 117 ? -9.688 8.891 24.297 1 86 117 GLU A C 1
ATOM 813 O O . GLU A 1 117 ? -9.867 10.102 24.156 1 86 117 GLU A O 1
ATOM 818 N N . VAL A 1 118 ? -9.102 8.414 25.406 1 77.31 118 VAL A N 1
ATOM 819 C CA . VAL A 1 118 ? -8.461 9.133 26.5 1 77.31 118 VAL A CA 1
ATOM 820 C C . VAL A 1 118 ? -9.523 9.844 27.344 1 77.31 118 VAL A C 1
ATOM 822 O O . VAL A 1 118 ? -9.617 9.609 28.562 1 77.31 118 VAL A O 1
ATOM 825 N N . VAL A 1 119 ? -10.469 10.672 26.641 1 80.94 119 VAL A N 1
ATOM 826 C CA . VAL A 1 119 ? -11.438 11.469 27.391 1 80.94 119 VAL A CA 1
ATOM 827 C C . VAL A 1 119 ? -12.805 10.781 27.359 1 80.94 119 VAL A C 1
ATOM 829 O O . VAL A 1 119 ? -13.625 10.977 28.266 1 80.94 119 VAL A O 1
ATOM 832 N N . GLY A 1 120 ? -13.008 10.008 26.312 1 87.25 120 GLY A N 1
ATOM 833 C CA . GLY A 1 120 ? -14.227 9.227 26.203 1 87.25 120 GLY A CA 1
ATOM 834 C C . GLY A 1 120 ? -14.039 7.77 26.609 1 87.25 120 GLY A C 1
ATOM 835 O O . GLY A 1 120 ? -13.18 7.453 27.438 1 87.25 120 GLY A O 1
ATOM 836 N N . HIS A 1 121 ? -14.914 6.945 26.125 1 87.19 121 HIS A N 1
ATOM 837 C CA . HIS A 1 121 ? -14.859 5.543 26.516 1 87.19 121 HIS A CA 1
ATOM 838 C C . HIS A 1 121 ? -14 4.734 25.547 1 87.19 121 HIS A C 1
ATOM 840 O O . HIS A 1 121 ? -13.672 3.574 25.828 1 87.19 121 HIS A O 1
ATOM 846 N N . GLY A 1 122 ? -13.656 5.375 24.391 1 86.5 122 GLY A N 1
ATOM 847 C CA . GLY A 1 122 ? -12.766 4.73 23.438 1 86.5 122 GLY A CA 1
ATOM 848 C C . GLY A 1 122 ? -13.328 3.443 22.859 1 86.5 122 GLY A C 1
ATOM 849 O O . GLY A 1 122 ? -12.578 2.523 22.531 1 86.5 122 GLY A O 1
ATOM 850 N N . LEU A 1 123 ? -14.656 3.281 22.844 1 87.94 123 LEU A N 1
ATOM 851 C CA . LEU A 1 123 ? -15.305 2.08 22.344 1 87.94 123 LEU A CA 1
ATOM 852 C C . LEU A 1 123 ? -15.211 2.02 20.812 1 87.94 123 LEU A C 1
ATOM 854 O O . LEU A 1 123 ? -15.227 3.055 20.141 1 87.94 123 LEU A O 1
ATOM 858 N N . PRO A 1 124 ? -15.07 0.774 20.281 1 88.19 124 PRO A N 1
ATOM 859 C CA . PRO A 1 124 ? -15.172 0.664 18.828 1 88.19 124 PRO A CA 1
ATOM 860 C C . PRO A 1 124 ? -16.516 1.161 18.297 1 88.19 124 PRO A C 1
ATOM 862 O O . PRO A 1 124 ? -17.5 1.188 19.031 1 88.19 124 PRO A O 1
ATOM 865 N N . LEU A 1 125 ? -16.5 1.563 17.078 1 92.25 125 LEU A N 1
ATOM 866 C CA . LEU A 1 125 ? -17.75 1.989 16.453 1 92.25 125 LEU A CA 1
ATOM 867 C C . LEU A 1 125 ? -18.766 0.849 16.422 1 92.25 125 LEU A C 1
ATOM 869 O O . LEU A 1 125 ? -18.422 -0.29 16.109 1 92.25 125 LEU A O 1
ATOM 873 N N . THR A 1 126 ? -19.969 1.079 16.781 1 90.38 126 THR A N 1
ATOM 874 C CA . THR A 1 126 ? -21.016 0.07 16.828 1 90.38 126 THR A CA 1
ATOM 875 C C . THR A 1 126 ? -21.578 -0.169 15.43 1 90.38 126 THR A C 1
ATOM 877 O O . THR A 1 126 ? -22.031 -1.273 15.117 1 90.38 126 THR A O 1
ATOM 880 N N . ALA A 1 127 ? -21.625 0.878 14.633 1 93.19 127 ALA A N 1
ATOM 881 C CA . ALA A 1 127 ? -22.078 0.792 13.242 1 93.19 127 ALA A CA 1
ATOM 882 C C . ALA A 1 127 ? -20.938 1.113 12.273 1 93.19 127 ALA A C 1
ATOM 884 O O . ALA A 1 127 ? -20.062 1.915 12.586 1 93.19 127 ALA A O 1
ATOM 885 N N . PRO A 1 128 ? -20.984 0.468 11.07 1 94.19 128 PRO A N 1
ATOM 886 C CA . PRO A 1 128 ? -19.984 0.83 10.07 1 94.19 128 PRO A CA 1
ATOM 887 C C . PRO A 1 128 ? -20.062 2.295 9.648 1 94.19 128 PRO A C 1
ATOM 889 O O . PRO A 1 128 ? -21.172 2.838 9.516 1 94.19 128 PRO A O 1
ATOM 892 N N . PRO A 1 129 ? -18.922 2.969 9.508 1 97.44 129 PRO A N 1
ATOM 893 C CA . PRO A 1 129 ? -18.938 4.336 8.977 1 97.44 129 PRO A CA 1
ATOM 894 C C . PRO A 1 129 ? -19.547 4.418 7.578 1 97.44 129 PRO A C 1
ATOM 896 O O . PRO A 1 129 ? -19.562 3.428 6.844 1 97.44 129 PRO A O 1
ATOM 899 N N . LEU A 1 130 ? -20.094 5.559 7.254 1 98.38 130 LEU A N 1
ATOM 900 C CA . LEU A 1 130 ? -20.453 5.84 5.867 1 98.38 130 LEU A CA 1
ATOM 901 C C . LEU A 1 130 ? -19.219 5.828 4.977 1 98.38 130 LEU A C 1
ATOM 903 O O . LEU A 1 130 ? -18.109 6.086 5.449 1 98.38 130 LEU A O 1
ATOM 907 N N . PRO A 1 131 ? -19.406 5.488 3.65 1 98.38 131 PRO A N 1
ATOM 908 C CA . PRO A 1 131 ? -18.266 5.664 2.742 1 98.38 131 PRO A CA 1
ATOM 909 C C . PRO A 1 131 ? -17.688 7.078 2.781 1 98.38 131 PRO A C 1
ATOM 911 O O . PRO A 1 131 ? -18.438 8.055 2.77 1 98.38 131 PRO A O 1
ATOM 914 N N . PHE A 1 132 ? -16.438 7.156 2.887 1 98.75 132 PHE A N 1
ATOM 915 C CA . PHE A 1 132 ? -15.727 8.422 3.014 1 98.75 132 PHE A CA 1
ATOM 916 C C . PHE A 1 132 ? -14.766 8.625 1.847 1 98.75 132 PHE A C 1
ATOM 918 O O . PHE A 1 132 ? -14 7.727 1.502 1 98.75 132 PHE A O 1
ATOM 925 N N . VAL A 1 133 ? -14.82 9.758 1.137 1 98.88 133 VAL A N 1
ATOM 926 C CA . VAL A 1 133 ? -13.914 10.141 0.059 1 98.88 133 VAL A CA 1
ATOM 927 C C . VAL A 1 133 ? -13.094 11.359 0.479 1 98.88 133 VAL A C 1
ATOM 929 O O . VAL A 1 133 ? -13.656 12.391 0.858 1 98.88 133 VAL A O 1
ATOM 932 N N . ALA A 1 134 ? -11.844 11.266 0.45 1 98.88 134 ALA A N 1
ATOM 933 C CA . ALA A 1 134 ? -10.961 12.336 0.905 1 98.88 134 ALA A CA 1
ATOM 934 C C . ALA A 1 134 ? -10.312 13.055 -0.276 1 98.88 134 ALA A C 1
ATOM 936 O O . ALA A 1 134 ? -9.797 12.414 -1.195 1 98.88 134 ALA A O 1
ATOM 937 N N . LEU A 1 135 ? -10.359 14.359 -0.29 1 98.81 135 LEU A N 1
ATOM 938 C CA . LEU A 1 135 ? -9.672 15.234 -1.238 1 98.81 135 LEU A CA 1
ATOM 939 C C . LEU A 1 135 ? -8.812 16.25 -0.51 1 98.81 135 LEU A C 1
ATOM 941 O O . LEU A 1 135 ? -9.25 17.375 -0.263 1 98.81 135 LEU A O 1
ATOM 945 N N . PRO A 1 136 ? -7.582 15.891 -0.247 1 98.56 136 PRO A N 1
ATOM 946 C CA . PRO A 1 136 ? -6.738 16.812 0.513 1 98.56 136 PRO A CA 1
ATOM 947 C C . PRO A 1 136 ? -6.348 18.062 -0.292 1 98.56 136 PRO A C 1
ATOM 949 O O . PRO A 1 136 ? -6.074 17.953 -1.491 1 98.56 136 PRO A O 1
ATOM 952 N N . THR A 1 137 ? -6.34 19.203 0.401 1 97.88 137 THR A N 1
ATOM 953 C CA . THR A 1 137 ? -5.977 20.453 -0.257 1 97.88 137 THR A CA 1
ATOM 954 C C . THR A 1 137 ? -4.703 21.031 0.349 1 97.88 137 THR A C 1
ATOM 956 O O . THR A 1 137 ? -4.312 22.156 0.031 1 97.88 137 THR A O 1
ATOM 959 N N . THR A 1 138 ? -4.125 20.344 1.291 1 97.19 138 THR A N 1
ATOM 960 C CA . THR A 1 138 ? -2.771 20.562 1.784 1 97.19 138 THR A CA 1
ATOM 961 C C . THR A 1 138 ? -1.96 19.281 1.766 1 97.19 138 THR A C 1
ATOM 963 O O . THR A 1 138 ? -2.527 18.188 1.729 1 97.19 138 THR A O 1
ATOM 966 N N . ALA A 1 139 ? -0.701 19.375 1.655 1 98 139 ALA A N 1
ATOM 967 C CA . ALA A 1 139 ? 0.2 18.234 1.679 1 98 139 ALA A CA 1
ATOM 968 C C . ALA A 1 139 ? 0.973 18.172 2.994 1 98 139 ALA A C 1
ATOM 970 O O . ALA A 1 139 ? 2.105 18.656 3.078 1 98 139 ALA A O 1
ATOM 971 N N . GLY A 1 140 ? 0.325 17.594 4.047 1 97.5 140 GLY A N 1
ATOM 972 C CA . GLY A 1 140 ? 0.959 17.578 5.355 1 97.5 140 GLY A CA 1
ATOM 973 C C . GLY A 1 140 ? 0.582 16.359 6.188 1 97.5 140 GLY A C 1
ATOM 974 O O . GLY A 1 140 ? 1.342 15.398 6.262 1 97.5 140 GLY A O 1
ATOM 975 N N . THR A 1 141 ? -0.641 16.219 6.52 1 94.5 141 THR A N 1
ATOM 976 C CA . THR A 1 141 ? -1.082 15.289 7.555 1 94.5 141 THR A CA 1
ATOM 977 C C . THR A 1 141 ? -1.24 13.883 6.988 1 94.5 141 THR A C 1
ATOM 979 O O . THR A 1 141 ? -1.246 12.898 7.734 1 94.5 141 THR A O 1
ATOM 982 N N . GLY A 1 142 ? -1.463 13.805 5.684 1 98.12 142 GLY A N 1
ATOM 983 C CA . GLY A 1 142 ? -1.768 12.492 5.129 1 98.12 142 GLY A CA 1
ATOM 984 C C . GLY A 1 142 ? -3.064 11.906 5.656 1 98.12 142 GLY A C 1
ATOM 985 O O . GLY A 1 142 ? -3.248 10.688 5.652 1 98.12 142 GLY A O 1
ATOM 986 N N . ALA A 1 143 ? -3.963 12.727 6.078 1 98 143 ALA A N 1
ATOM 987 C CA . ALA A 1 143 ? -5.195 12.32 6.746 1 98 143 ALA A CA 1
ATOM 988 C C . ALA A 1 143 ? -6.055 11.453 5.832 1 98 143 ALA A C 1
ATOM 990 O O . ALA A 1 143 ? -6.848 10.641 6.305 1 98 143 ALA A O 1
ATOM 991 N N . GLU A 1 144 ? -5.922 11.586 4.551 1 98.69 144 GLU A N 1
ATOM 992 C CA . GLU A 1 144 ? -6.676 10.789 3.582 1 98.69 144 GLU A CA 1
ATOM 993 C C . GLU A 1 144 ? -6.305 9.312 3.672 1 98.69 144 GLU A C 1
ATOM 995 O O . GLU A 1 144 ? -7.035 8.453 3.174 1 98.69 144 GLU A O 1
ATOM 1000 N N . ALA A 1 145 ? -5.164 9 4.367 1 98.62 145 ALA A N 1
ATOM 1001 C CA . ALA A 1 145 ? -4.699 7.617 4.387 1 98.62 145 ALA A CA 1
ATOM 1002 C C . ALA A 1 145 ? -4.688 7.062 5.809 1 98.62 145 ALA A C 1
ATOM 1004 O O . ALA A 1 145 ? -4.086 6.02 6.07 1 98.62 145 ALA A O 1
ATOM 1005 N N . THR A 1 146 ? -5.242 7.773 6.762 1 97.75 146 THR A N 1
ATOM 1006 C CA . THR A 1 146 ? -5.246 7.324 8.148 1 97.75 146 THR A CA 1
ATOM 1007 C C . THR A 1 146 ? -6.648 6.902 8.578 1 97.75 146 THR A C 1
ATOM 1009 O O . THR A 1 146 ? -7.625 7.176 7.875 1 97.75 146 THR A O 1
ATOM 1012 N N . ARG A 1 147 ? -6.762 6.23 9.688 1 96.5 147 ARG A N 1
ATOM 1013 C CA . ARG A 1 147 ? -8.031 5.664 10.133 1 96.5 147 ARG A CA 1
ATOM 1014 C C . ARG A 1 147 ? -8.484 6.312 11.438 1 96.5 147 ARG A C 1
ATOM 1016 O O . ARG A 1 147 ? -9.219 5.699 12.219 1 96.5 147 ARG A O 1
ATOM 1023 N N . ASN A 1 148 ? -7.91 7.461 11.695 1 95.62 148 ASN A N 1
ATOM 1024 C CA . ASN A 1 148 ? -8.289 8.188 12.906 1 95.62 148 ASN A CA 1
ATOM 1025 C C . ASN A 1 148 ? -8.648 9.641 12.602 1 95.62 148 ASN A C 1
ATOM 1027 O O . ASN A 1 148 ? -8.297 10.156 11.539 1 95.62 148 ASN A O 1
ATOM 1031 N N . ALA A 1 149 ? -9.367 10.242 13.445 1 96.31 149 ALA A N 1
ATOM 1032 C CA . ALA A 1 149 ? -9.703 11.664 13.438 1 96.31 149 ALA A CA 1
ATOM 1033 C C . ALA A 1 149 ? -9.367 12.312 14.773 1 96.31 149 ALA A C 1
ATOM 1035 O O . ALA A 1 149 ? -9.742 11.797 15.836 1 96.31 149 ALA A O 1
ATOM 1036 N N . VAL A 1 150 ? -8.656 13.383 14.711 1 93.31 150 VAL A N 1
ATOM 1037 C CA . VAL A 1 150 ? -8.266 14.086 15.93 1 93.31 150 VAL A CA 1
ATOM 1038 C C . VAL A 1 150 ? -9.281 15.188 16.234 1 93.31 150 VAL A C 1
ATOM 1040 O O . VAL A 1 150 ? -9.539 16.047 15.398 1 93.31 150 VAL A O 1
ATOM 1043 N N . ILE A 1 151 ? -9.836 15.141 17.422 1 93.5 151 ILE A N 1
ATOM 1044 C CA . ILE A 1 151 ? -10.883 16.047 17.844 1 93.5 151 ILE A CA 1
ATOM 1045 C C . ILE A 1 151 ? -10.469 16.766 19.125 1 93.5 151 ILE A C 1
ATOM 1047 O O . ILE A 1 151 ? -10.055 16.125 20.094 1 93.5 151 ILE A O 1
ATOM 1051 N N . GLY A 1 152 ? -10.586 18.109 19.094 1 91.25 152 GLY A N 1
ATOM 1052 C CA . GLY A 1 152 ? -10.328 18.891 20.297 1 91.25 152 GLY A CA 1
ATOM 1053 C C . GLY A 1 152 ? -11.461 18.812 21.312 1 91.25 152 GLY A C 1
ATOM 1054 O O . GLY A 1 152 ? -12.633 18.812 20.938 1 91.25 152 GLY A O 1
ATOM 1055 N N . VAL A 1 153 ? -11.062 18.609 22.516 1 90.31 153 VAL A N 1
ATOM 1056 C CA . VAL A 1 153 ? -11.984 18.688 23.641 1 90.31 153 VAL A CA 1
ATOM 1057 C C . VAL A 1 153 ? -11.523 19.781 24.609 1 90.31 153 VAL A C 1
ATOM 1059 O O . VAL A 1 153 ? -10.953 19.484 25.672 1 90.31 153 VAL A O 1
ATOM 1062 N N . PRO A 1 154 ? -11.852 20.969 24.297 1 85.75 154 PRO A N 1
ATOM 1063 C CA . PRO A 1 154 ? -11.328 22.125 25.031 1 85.75 154 PRO A CA 1
ATOM 1064 C C . PRO A 1 154 ? -11.57 22.031 26.531 1 85.75 154 PRO A C 1
ATOM 1066 O O . PRO A 1 154 ? -10.734 22.453 27.328 1 85.75 154 PRO A O 1
ATOM 1069 N N . GLU A 1 155 ? -12.633 21.516 26.922 1 86.25 155 GLU A N 1
ATOM 1070 C CA . GLU A 1 155 ? -12.961 21.391 28.344 1 86.25 155 GLU A CA 1
ATOM 1071 C C . GLU A 1 155 ? -11.914 20.578 29.094 1 86.25 155 GLU A C 1
ATOM 1073 O O . GLU A 1 155 ? -11.719 20.75 30.297 1 86.25 155 GLU A O 1
ATOM 1078 N N . HIS A 1 156 ? -11.25 19.75 28.328 1 83 156 HIS A N 1
ATOM 1079 C CA . HIS A 1 156 ? -10.219 18.922 28.938 1 83 156 HIS A CA 1
ATOM 1080 C C . HIS A 1 156 ? -8.828 19.375 28.516 1 83 156 HIS A C 1
ATOM 1082 O O . HIS A 1 156 ? -7.832 18.719 28.828 1 83 156 HIS A O 1
ATOM 1088 N N . GLY A 1 157 ? -8.781 20.406 27.703 1 79.25 157 GLY A N 1
ATOM 1089 C CA . GLY A 1 157 ? -7.508 20.906 27.219 1 79.25 157 GLY A CA 1
ATOM 1090 C C . GLY A 1 157 ? -6.719 19.875 26.438 1 79.25 157 GLY A C 1
ATOM 1091 O O . GLY A 1 157 ? -5.496 19.812 26.547 1 79.25 157 GLY A O 1
ATOM 1092 N N . ARG A 1 158 ? -7.414 19.031 25.703 1 82.62 158 ARG A N 1
ATOM 1093 C CA . ARG A 1 158 ? -6.738 17.938 25.016 1 82.62 158 ARG A CA 1
ATOM 1094 C C . ARG A 1 158 ? -7.281 17.766 23.609 1 82.62 158 ARG A C 1
ATOM 1096 O O . ARG A 1 158 ? -8.43 18.125 23.328 1 82.62 158 ARG A O 1
ATOM 1103 N N . LYS A 1 159 ? -6.441 17.266 22.75 1 87.06 159 LYS A N 1
ATOM 1104 C CA . LYS A 1 159 ? -6.844 16.688 21.469 1 87.06 159 LYS A CA 1
ATOM 1105 C C . LYS A 1 159 ? -6.816 15.156 21.531 1 87.06 159 LYS A C 1
ATOM 1107 O O . LYS A 1 159 ? -5.824 14.57 21.969 1 87.06 159 LYS A O 1
ATOM 1112 N N . VAL A 1 160 ? -7.949 14.562 21.172 1 88 160 VAL A N 1
ATOM 1113 C CA . VAL A 1 160 ? -8.047 13.117 21.297 1 88 160 VAL A CA 1
ATOM 1114 C C . VAL A 1 160 ? -8.469 12.508 19.969 1 88 160 VAL A C 1
ATOM 1116 O O . VAL A 1 160 ? -8.992 13.211 19.094 1 88 160 VAL A O 1
ATOM 1119 N N . SER A 1 161 ? -8.219 11.242 19.875 1 91.38 161 SER A N 1
ATOM 1120 C CA . SER A 1 161 ? -8.469 10.594 18.594 1 91.38 161 SER A CA 1
ATOM 1121 C C . SER A 1 161 ? -9.758 9.773 18.641 1 91.38 161 SER A C 1
ATOM 1123 O O . SER A 1 161 ? -10.078 9.164 19.656 1 91.38 161 SER A O 1
ATOM 1125 N N . LEU A 1 162 ? -10.539 9.875 17.625 1 94.12 162 LEU A N 1
ATOM 1126 C CA . LEU A 1 162 ? -11.5 8.852 17.219 1 94.12 162 LEU A CA 1
ATOM 1127 C C . LEU A 1 162 ? -10.859 7.855 16.266 1 94.12 162 LEU A C 1
ATOM 1129 O O . LEU A 1 162 ? -10.367 8.234 15.195 1 94.12 162 LEU A O 1
ATOM 1133 N N . ARG A 1 163 ? -10.828 6.57 16.641 1 93.94 163 ARG A N 1
ATOM 1134 C CA . ARG A 1 163 ? -10.086 5.609 15.828 1 93.94 163 ARG A CA 1
ATOM 1135 C C . ARG A 1 163 ? -10.891 4.34 15.609 1 93.94 163 ARG A C 1
ATOM 1137 O O . ARG A 1 163 ? -11.539 3.838 16.531 1 93.94 163 ARG A O 1
ATOM 1144 N N . ASP A 1 164 ? -10.883 3.873 14.469 1 94.5 164 ASP A N 1
ATOM 1145 C CA . ASP A 1 164 ? -11.477 2.613 14.031 1 94.5 164 ASP A CA 1
ATOM 1146 C C . ASP A 1 164 ? -10.898 2.168 12.695 1 94.5 164 ASP A C 1
ATOM 1148 O O . ASP A 1 164 ? -10.672 2.992 11.805 1 94.5 164 ASP A O 1
ATOM 1152 N N . ALA A 1 165 ? -10.633 0.9 12.539 1 92 165 ALA A N 1
ATOM 1153 C CA . ALA A 1 165 ? -10.055 0.384 11.305 1 92 165 ALA A CA 1
ATOM 1154 C C . ALA A 1 165 ? -10.945 0.693 10.102 1 92 165 ALA A C 1
ATOM 1156 O O . ALA A 1 165 ? -10.453 0.888 8.992 1 92 165 ALA A O 1
ATOM 1157 N N . ARG A 1 166 ? -12.258 0.824 10.328 1 94.75 166 ARG A N 1
ATOM 1158 C CA . ARG A 1 166 ? -13.25 1.004 9.266 1 94.75 166 ARG A CA 1
ATOM 1159 C C . ARG A 1 166 ? -13.352 2.471 8.859 1 94.75 166 ARG A C 1
ATOM 1161 O O . ARG A 1 166 ? -14.102 2.814 7.945 1 94.75 166 ARG A O 1
ATOM 1168 N N . MET A 1 167 ? -12.492 3.357 9.422 1 97.31 167 MET A N 1
ATOM 1169 C CA . MET A 1 167 ? -12.57 4.789 9.148 1 97.31 167 MET A CA 1
ATOM 1170 C C . MET A 1 167 ? -11.641 5.172 7.996 1 97.31 167 MET A C 1
ATOM 1172 O O . MET A 1 167 ? -11.555 6.344 7.629 1 97.31 167 MET A O 1
ATOM 1176 N N . LEU A 1 168 ? -10.945 4.203 7.418 1 98.19 168 LEU A N 1
ATOM 1177 C CA . LEU A 1 168 ? -10.148 4.48 6.23 1 98.19 168 LEU A CA 1
ATOM 1178 C C . LEU A 1 168 ? -11.031 4.965 5.082 1 98.19 168 LEU A C 1
ATOM 1180 O O . LEU A 1 168 ? -12.141 4.465 4.895 1 98.19 168 LEU A O 1
ATOM 1184 N N . ALA A 1 169 ? -10.492 5.887 4.332 1 98.69 169 ALA A N 1
ATOM 1185 C CA . ALA A 1 169 ? -11.234 6.391 3.178 1 98.69 169 ALA A CA 1
ATOM 1186 C C . ALA A 1 169 ? -11.508 5.273 2.174 1 98.69 169 ALA A C 1
ATOM 1188 O O . ALA A 1 169 ? -10.648 4.418 1.935 1 98.69 169 ALA A O 1
ATOM 1189 N N . ARG A 1 170 ? -12.75 5.281 1.671 1 98.06 170 ARG A N 1
ATOM 1190 C CA . ARG A 1 170 ? -13.039 4.41 0.54 1 98.06 170 ARG A CA 1
ATOM 1191 C C . ARG A 1 170 ? -12.219 4.801 -0.683 1 98.06 170 ARG A C 1
ATOM 1193 O O . ARG A 1 170 ? -11.734 3.936 -1.415 1 98.06 170 ARG A O 1
ATOM 1200 N N . ILE A 1 171 ? -12.117 6.098 -0.888 1 98.62 171 ILE A N 1
ATOM 1201 C CA . ILE A 1 171 ? -11.312 6.656 -1.974 1 98.62 171 ILE A CA 1
ATOM 1202 C C . ILE A 1 171 ? -10.516 7.852 -1.463 1 98.62 171 ILE A C 1
ATOM 1204 O O . ILE A 1 171 ? -11.078 8.75 -0.823 1 98.62 171 ILE A O 1
ATOM 1208 N N . ALA A 1 172 ? -9.273 7.852 -1.63 1 98.88 172 ALA A N 1
ATOM 1209 C CA . ALA A 1 172 ? -8.422 9.023 -1.449 1 98.88 172 ALA A CA 1
ATOM 1210 C C . ALA A 1 172 ? -8.016 9.625 -2.795 1 98.88 172 ALA A C 1
ATOM 1212 O O . ALA A 1 172 ? -7.27 9.008 -3.557 1 98.88 172 ALA A O 1
ATOM 1213 N N . LEU A 1 173 ? -8.57 10.742 -3.115 1 98.75 173 LEU A N 1
ATOM 1214 C CA . LEU A 1 173 ? -8.242 11.461 -4.344 1 98.75 173 LEU A CA 1
ATOM 1215 C C . LEU A 1 173 ? -7.215 12.562 -4.074 1 98.75 173 LEU A C 1
ATOM 1217 O O . LEU A 1 173 ? -7.582 13.672 -3.68 1 98.75 173 LEU A O 1
ATOM 1221 N N . VAL A 1 174 ? -5.961 12.281 -4.336 1 98.88 174 VAL A N 1
ATOM 1222 C CA . VAL A 1 174 ? -4.863 13.203 -4.047 1 98.88 174 VAL A CA 1
ATOM 1223 C C . VAL A 1 174 ? -4.438 13.922 -5.328 1 98.88 174 VAL A C 1
ATOM 1225 O O . VAL A 1 174 ? -3.59 13.422 -6.07 1 98.88 174 VAL A O 1
ATOM 1228 N N . ASP A 1 175 ? -5.031 15.039 -5.559 1 98.81 175 ASP A N 1
ATOM 1229 C CA . ASP A 1 175 ? -4.707 15.906 -6.688 1 98.81 175 ASP A CA 1
ATOM 1230 C C . ASP A 1 175 ? -3.824 17.062 -6.246 1 98.81 175 ASP A C 1
ATOM 1232 O O . ASP A 1 175 ? -4.32 18.062 -5.695 1 98.81 175 ASP A O 1
ATOM 1236 N N . PRO A 1 176 ? -2.496 16.984 -6.59 1 98.62 176 PRO A N 1
ATOM 1237 C CA . PRO A 1 176 ? -1.593 18.047 -6.133 1 98.62 176 PRO A CA 1
ATOM 1238 C C . PRO A 1 176 ? -2.023 19.438 -6.602 1 98.62 176 PRO A C 1
ATOM 1240 O O . PRO A 1 176 ? -1.696 20.438 -5.961 1 98.62 176 PRO A O 1
ATOM 1243 N N . ALA A 1 177 ? -2.793 19.547 -7.652 1 98.19 177 ALA A N 1
ATOM 1244 C CA . ALA A 1 177 ? -3.238 20.844 -8.148 1 98.19 177 ALA A CA 1
ATOM 1245 C C . ALA A 1 177 ? -4.133 21.547 -7.133 1 98.19 177 ALA A C 1
ATOM 1247 O O . ALA A 1 177 ? -4.227 22.766 -7.121 1 98.19 177 ALA A O 1
ATOM 1248 N N . LEU A 1 178 ? -4.773 20.781 -6.305 1 97.94 178 LEU A N 1
ATOM 1249 C CA . LEU A 1 178 ? -5.621 21.359 -5.262 1 97.94 178 LEU A CA 1
ATOM 1250 C C . LEU A 1 178 ? -4.781 22.062 -4.207 1 97.94 178 LEU A C 1
ATOM 1252 O O . LEU A 1 178 ? -5.312 22.812 -3.383 1 97.94 178 LEU A O 1
ATOM 1256 N N . THR A 1 179 ? -3.471 21.859 -4.164 1 97.75 179 THR A N 1
ATOM 1257 C CA . THR A 1 179 ? -2.584 22.484 -3.188 1 97.75 179 THR A CA 1
ATOM 1258 C C . THR A 1 179 ? -1.827 23.656 -3.811 1 97.75 179 THR A C 1
ATOM 1260 O O . THR A 1 179 ? -1.093 24.359 -3.119 1 97.75 179 THR A O 1
ATOM 1263 N N . ASP A 1 180 ? -2.008 23.875 -5.133 1 97.81 180 ASP A N 1
ATOM 1264 C CA . ASP A 1 180 ? -1.311 24.969 -5.805 1 97.81 180 ASP A CA 1
ATOM 1265 C C . ASP A 1 180 ? -1.64 26.312 -5.16 1 97.81 180 ASP A C 1
ATOM 1267 O O . ASP A 1 180 ? -2.797 26.594 -4.832 1 97.81 180 ASP A O 1
ATOM 1271 N N . GLY A 1 181 ? -0.621 27.078 -4.922 1 96.25 181 GLY A N 1
ATOM 1272 C CA . GLY A 1 181 ? -0.808 28.438 -4.438 1 96.25 181 GLY A CA 1
ATOM 1273 C C . GLY A 1 181 ? -1.151 28.5 -2.961 1 96.25 181 GLY A C 1
ATOM 1274 O O . GLY A 1 181 ? -1.5 29.562 -2.447 1 96.25 181 GLY A O 1
ATOM 1275 N N . CYS A 1 182 ? -1.15 27.375 -2.277 1 95.88 182 CYS A N 1
ATOM 1276 C CA . CYS A 1 182 ? -1.282 27.453 -0.826 1 95.88 182 CYS A CA 1
ATOM 1277 C C . CYS A 1 182 ? -0.364 28.516 -0.244 1 95.88 182 CYS A C 1
ATOM 1279 O O . CYS A 1 182 ? 0.779 28.656 -0.68 1 95.88 182 CYS A O 1
ATOM 1281 N N . PRO A 1 183 ? -0.895 29.234 0.763 1 95.75 183 PRO A N 1
ATOM 1282 C CA . PRO A 1 183 ? -0.061 30.281 1.378 1 95.75 183 PRO A CA 1
ATOM 1283 C C . PRO A 1 183 ? 1.28 29.734 1.871 1 95.75 183 PRO A C 1
ATOM 1285 O O . PRO A 1 183 ? 1.377 28.562 2.256 1 95.75 183 PRO A O 1
ATOM 1288 N N . ARG A 1 184 ? 2.279 30.625 1.808 1 97.31 184 ARG A N 1
ATOM 1289 C CA . ARG A 1 184 ? 3.65 30.25 2.133 1 97.31 184 ARG A CA 1
ATOM 1290 C C . ARG A 1 184 ? 3.73 29.594 3.514 1 97.31 184 ARG A C 1
ATOM 1292 O O . ARG A 1 184 ? 4.371 28.562 3.686 1 97.31 184 ARG A O 1
ATOM 1299 N N . GLY A 1 185 ? 3.08 30.25 4.508 1 96.75 185 GLY A N 1
ATOM 1300 C CA . GLY A 1 185 ? 3.098 29.719 5.859 1 96.75 185 GLY A CA 1
ATOM 1301 C C . GLY A 1 185 ? 2.48 28.328 5.965 1 96.75 185 GLY A C 1
ATOM 1302 O O . GLY A 1 185 ? 3.004 27.453 6.664 1 96.75 185 GLY A O 1
ATOM 1303 N N . VAL A 1 186 ? 1.38 28.094 5.289 1 95.94 186 VAL A N 1
ATOM 1304 C CA . VAL A 1 186 ? 0.696 26.797 5.27 1 95.94 186 VAL A CA 1
ATOM 1305 C C . VAL A 1 186 ? 1.563 25.766 4.555 1 95.94 186 VAL A C 1
ATOM 1307 O O . VAL A 1 186 ? 1.689 24.625 5.016 1 95.94 186 VAL A O 1
ATOM 1310 N N . THR A 1 187 ? 2.191 26.219 3.447 1 98.25 187 THR A N 1
ATOM 1311 C CA . THR A 1 187 ? 3.08 25.328 2.695 1 98.25 187 THR A CA 1
ATOM 1312 C C . THR A 1 187 ? 4.242 24.875 3.568 1 98.25 187 THR A C 1
ATOM 1314 O O . THR A 1 187 ? 4.547 23.672 3.615 1 98.25 187 THR A O 1
ATOM 1317 N N . LEU A 1 188 ? 4.809 25.781 4.301 1 98.56 188 LEU A N 1
ATOM 1318 C CA . LEU A 1 188 ? 5.953 25.469 5.148 1 98.56 188 LEU A CA 1
ATOM 1319 C C . LEU A 1 188 ? 5.543 24.516 6.27 1 98.56 188 LEU A C 1
ATOM 1321 O O . LEU A 1 188 ? 6.156 23.469 6.453 1 98.56 188 LEU A O 1
ATOM 1325 N N . ALA A 1 189 ? 4.477 24.859 6.969 1 97.88 189 ALA A N 1
ATOM 1326 C CA . ALA A 1 189 ? 4.027 24.062 8.117 1 97.88 189 ALA A CA 1
ATOM 1327 C C . ALA A 1 189 ? 3.594 22.672 7.68 1 97.88 189 ALA A C 1
ATOM 1329 O O . ALA A 1 189 ? 4.035 21.672 8.25 1 97.88 189 ALA A O 1
ATOM 1330 N N . SER A 1 190 ? 2.748 22.578 6.688 1 98.12 190 SER A N 1
ATOM 1331 C CA . SER A 1 190 ? 2.264 21.281 6.227 1 98.12 190 SER A CA 1
ATOM 1332 C C . SER A 1 190 ? 3.391 20.453 5.617 1 98.12 190 SER A C 1
ATOM 1334 O O . SER A 1 190 ? 3.457 19.25 5.816 1 98.12 190 SER A O 1
ATOM 1336 N N . GLY A 1 191 ? 4.273 21.109 4.832 1 98.75 191 GLY A N 1
ATOM 1337 C CA . GLY A 1 191 ? 5.414 20.406 4.266 1 98.75 191 GLY A CA 1
ATOM 1338 C C . GLY A 1 191 ? 6.336 19.812 5.32 1 98.75 191 GLY A C 1
ATOM 1339 O O . GLY A 1 191 ? 6.828 18.703 5.164 1 98.75 191 GLY A O 1
ATOM 1340 N N . LEU A 1 192 ? 6.59 20.562 6.379 1 98.75 192 LEU A N 1
ATOM 1341 C CA . LEU A 1 192 ? 7.414 20.062 7.477 1 98.75 192 LEU A CA 1
ATOM 1342 C C . LEU A 1 192 ? 6.734 18.891 8.188 1 98.75 192 LEU A C 1
ATOM 1344 O O . LEU A 1 192 ? 7.402 17.953 8.617 1 98.75 192 LEU A O 1
ATOM 1348 N N . ASP A 1 193 ? 5.43 18.969 8.312 1 98.69 193 ASP A N 1
ATOM 1349 C CA . ASP A 1 193 ? 4.684 17.844 8.859 1 98.69 193 ASP A CA 1
ATOM 1350 C C . ASP A 1 193 ? 4.848 16.609 7.988 1 98.69 193 ASP A C 1
ATOM 1352 O O . ASP A 1 193 ? 5.066 15.508 8.5 1 98.69 193 ASP A O 1
ATOM 1356 N N . ALA A 1 194 ? 4.73 16.781 6.664 1 98.81 194 ALA A N 1
ATOM 1357 C CA . ALA A 1 194 ? 4.891 15.664 5.73 1 98.81 194 ALA A CA 1
ATOM 1358 C C . ALA A 1 194 ? 6.262 15.016 5.883 1 98.81 194 ALA A C 1
ATOM 1360 O O . ALA A 1 194 ? 6.367 13.789 5.961 1 98.81 194 ALA A O 1
ATOM 1361 N N . VAL A 1 195 ? 7.309 15.852 5.973 1 98.88 195 VAL A N 1
ATOM 1362 C CA . VAL A 1 195 ? 8.672 15.352 6.121 1 98.88 195 VAL A CA 1
ATOM 1363 C C . VAL A 1 195 ? 8.812 14.625 7.457 1 98.88 195 VAL A C 1
ATOM 1365 O O . VAL A 1 195 ? 9.414 13.547 7.527 1 98.88 195 VAL A O 1
ATOM 1368 N N . THR A 1 196 ? 8.227 15.172 8.516 1 98.88 196 THR A N 1
ATOM 1369 C CA . THR A 1 196 ? 8.258 14.539 9.836 1 98.88 196 THR A CA 1
ATOM 1370 C C . THR A 1 196 ? 7.574 13.18 9.805 1 98.88 196 THR A C 1
ATOM 1372 O O . THR A 1 196 ? 8.055 12.227 10.414 1 98.88 196 THR A O 1
ATOM 1375 N N . GLN A 1 197 ? 6.547 13.102 9.023 1 98.81 197 GLN A N 1
ATOM 1376 C CA . GLN A 1 197 ? 5.699 11.914 9.023 1 98.81 197 GLN A CA 1
ATOM 1377 C C . GLN A 1 197 ? 6.289 10.82 8.133 1 98.81 197 GLN A C 1
ATOM 1379 O O . GLN A 1 197 ? 5.758 9.703 8.078 1 98.81 197 GLN A O 1
ATOM 1384 N N . VAL A 1 198 ? 7.312 11.07 7.398 1 98.81 198 VAL A N 1
ATOM 1385 C CA . VAL A 1 198 ? 8.023 9.969 6.75 1 98.81 198 VAL A CA 1
ATOM 1386 C C . VAL A 1 198 ? 9.273 9.625 7.555 1 98.81 198 VAL A C 1
ATOM 1388 O O . VAL A 1 198 ? 9.742 8.477 7.523 1 98.81 198 VAL A O 1
ATOM 1391 N N . ILE A 1 199 ? 9.773 10.523 8.375 1 98.94 199 ILE A N 1
ATOM 1392 C CA . ILE A 1 199 ? 10.961 10.266 9.188 1 98.94 199 ILE A CA 1
ATOM 1393 C C . ILE A 1 199 ? 10.578 9.43 10.406 1 98.94 199 ILE A C 1
ATOM 1395 O O . ILE A 1 199 ? 11.211 8.414 10.695 1 98.94 199 ILE A O 1
ATOM 1399 N N . GLU A 1 200 ? 9.508 9.82 11.125 1 98.94 200 GLU A N 1
ATOM 1400 C CA . GLU A 1 200 ? 9.172 9.156 12.383 1 98.94 200 GLU A CA 1
ATOM 1401 C C . GLU A 1 200 ? 8.797 7.695 12.148 1 98.94 200 GLU A C 1
ATOM 1403 O O . GLU A 1 200 ? 9.289 6.805 12.844 1 98.94 200 GLU A O 1
ATOM 1408 N N . PRO A 1 201 ? 7.961 7.371 11.156 1 98.75 201 PRO A N 1
ATOM 1409 C CA . PRO A 1 201 ? 7.68 5.953 10.938 1 98.75 201 PRO A CA 1
ATOM 1410 C C . PRO A 1 201 ? 8.922 5.16 10.539 1 98.75 201 PRO A C 1
ATOM 1412 O O . PRO A 1 201 ? 9.039 3.977 10.875 1 98.75 201 PRO A O 1
ATOM 1415 N N . TYR A 1 202 ? 9.867 5.777 9.82 1 98.81 202 TYR A N 1
ATOM 1416 C CA . TYR A 1 202 ? 11.078 5.09 9.406 1 98.81 202 TYR A CA 1
ATOM 1417 C C . TYR A 1 202 ? 11.938 4.719 10.609 1 98.81 202 TYR A C 1
ATOM 1419 O O . TYR A 1 202 ? 12.523 3.635 10.656 1 98.81 202 TYR A O 1
ATOM 1427 N N . VAL A 1 203 ? 12.008 5.574 11.602 1 98.75 203 VAL A N 1
ATOM 1428 C CA . VAL A 1 203 ? 12.891 5.324 12.734 1 98.75 203 VAL A CA 1
ATOM 1429 C C . VAL A 1 203 ? 12.102 4.703 13.883 1 98.75 203 VAL A C 1
ATOM 1431 O O . VAL A 1 203 ? 12.664 4.391 14.93 1 98.75 203 VAL A O 1
ATOM 1434 N N . SER A 1 204 ? 10.797 4.512 13.711 1 98.5 204 SER A N 1
ATOM 1435 C CA . SER A 1 204 ? 9.891 4.035 14.75 1 98.5 204 SER A CA 1
ATOM 1436 C C . SER A 1 204 ? 10.305 2.654 15.25 1 98.5 204 SER A C 1
ATOM 1438 O O . SER A 1 204 ? 10.797 1.829 14.477 1 98.5 204 SER A O 1
ATOM 1440 N N . ALA A 1 205 ? 10.062 2.404 16.516 1 97.38 205 ALA A N 1
ATOM 1441 C CA . ALA A 1 205 ? 10.258 1.068 17.078 1 97.38 205 ALA A CA 1
ATOM 1442 C C . ALA A 1 205 ? 9.281 0.071 16.453 1 97.38 205 ALA A C 1
ATOM 1444 O O . ALA A 1 205 ? 9.461 -1.143 16.594 1 97.38 205 ALA A O 1
ATOM 1445 N N . ARG A 1 206 ? 8.312 0.583 15.711 1 97.06 206 ARG A N 1
ATOM 1446 C CA . ARG A 1 206 ? 7.289 -0.25 15.086 1 97.06 206 ARG A CA 1
ATOM 1447 C C . ARG A 1 206 ? 7.469 -0.292 13.57 1 97.06 206 ARG A C 1
ATOM 1449 O O . ARG A 1 206 ? 6.562 -0.703 12.844 1 97.06 206 ARG A O 1
ATOM 1456 N N . ALA A 1 207 ? 8.594 0.175 13.133 1 98 207 ALA A N 1
ATOM 1457 C CA . ALA A 1 207 ? 8.875 0.196 11.703 1 98 207 ALA A CA 1
ATOM 1458 C C . ALA A 1 207 ? 8.797 -1.208 11.109 1 98 207 ALA A C 1
ATOM 1460 O O . ALA A 1 207 ? 9.18 -2.186 11.758 1 98 207 ALA A O 1
ATOM 1461 N N . THR A 1 208 ? 8.273 -1.343 9.945 1 97.88 208 THR A N 1
ATOM 1462 C CA . THR A 1 208 ? 8.148 -2.594 9.203 1 97.88 208 THR A CA 1
ATOM 1463 C C . THR A 1 208 ? 8.781 -2.469 7.824 1 97.88 208 THR A C 1
ATOM 1465 O O . THR A 1 208 ? 9.086 -1.363 7.371 1 97.88 208 THR A O 1
ATOM 1468 N N . PRO A 1 209 ? 8.961 -3.59 7.125 1 97.25 209 PRO A N 1
ATOM 1469 C CA . PRO A 1 209 ? 9.492 -3.512 5.762 1 97.25 209 PRO A CA 1
ATOM 1470 C C . PRO A 1 209 ? 8.617 -2.656 4.844 1 97.25 209 PRO A C 1
ATOM 1472 O O . PRO A 1 209 ? 9.133 -1.972 3.957 1 97.25 209 PRO A O 1
ATOM 1475 N N . PHE A 1 210 ? 7.34 -2.662 5.082 1 98.25 210 PHE A N 1
ATOM 1476 C CA . PHE A 1 210 ? 6.438 -1.86 4.266 1 98.25 210 PHE A CA 1
ATOM 1477 C C . PHE A 1 210 ? 6.645 -0.374 4.531 1 98.25 210 PHE A C 1
ATOM 1479 O O . PHE A 1 210 ? 6.805 0.412 3.594 1 98.25 210 PHE A O 1
ATOM 1486 N N . THR A 1 211 ? 6.602 0.024 5.82 1 98.5 211 THR A N 1
ATOM 1487 C CA . THR A 1 211 ? 6.754 1.438 6.145 1 98.5 211 THR A CA 1
ATOM 1488 C C . THR A 1 211 ? 8.133 1.942 5.734 1 98.5 211 THR A C 1
ATOM 1490 O O . THR A 1 211 ? 8.281 3.076 5.273 1 98.5 211 THR A O 1
ATOM 1493 N N . ASP A 1 212 ? 9.18 1.068 5.898 1 98.31 212 ASP A N 1
ATOM 1494 C CA . ASP A 1 212 ? 10.523 1.442 5.457 1 98.31 212 ASP A CA 1
ATOM 1495 C C . ASP A 1 212 ? 10.547 1.754 3.963 1 98.31 212 ASP A C 1
ATOM 1497 O O . ASP A 1 212 ? 11.102 2.771 3.543 1 98.31 212 ASP A O 1
ATOM 1501 N N . ALA A 1 213 ? 9.883 0.879 3.213 1 98.06 213 ALA A N 1
ATOM 1502 C CA . ALA A 1 213 ? 9.898 1.007 1.759 1 98.06 213 ALA A CA 1
ATOM 1503 C C . ALA A 1 213 ? 9.258 2.32 1.318 1 98.06 213 ALA A C 1
ATOM 1505 O O . ALA A 1 213 ? 9.773 3.006 0.433 1 98.06 213 ALA A O 1
ATOM 1506 N N . ILE A 1 214 ? 8.195 2.705 1.944 1 97.88 214 ILE A N 1
ATOM 1507 C CA . ILE A 1 214 ? 7.41 3.846 1.487 1 97.88 214 ILE A CA 1
ATOM 1508 C C . ILE A 1 214 ? 7.988 5.137 2.061 1 97.88 214 ILE A C 1
ATOM 1510 O O . ILE A 1 214 ? 7.957 6.184 1.407 1 97.88 214 ILE A O 1
ATOM 1514 N N . ALA A 1 215 ? 8.578 5.109 3.236 1 98.56 215 ALA A N 1
ATOM 1515 C CA . ALA A 1 215 ? 8.984 6.316 3.953 1 98.56 215 ALA A CA 1
ATOM 1516 C C . ALA A 1 215 ? 10.398 6.738 3.566 1 98.56 215 ALA A C 1
ATOM 1518 O O . ALA A 1 215 ? 10.664 7.922 3.355 1 98.56 215 ALA A O 1
ATOM 1519 N N . ARG A 1 216 ? 11.305 5.789 3.43 1 98.31 216 ARG A N 1
ATOM 1520 C CA . ARG A 1 216 ? 12.734 6.094 3.33 1 98.31 216 ARG A CA 1
ATOM 1521 C C . ARG A 1 216 ? 13.016 6.973 2.119 1 98.31 216 ARG A C 1
ATOM 1523 O O . ARG A 1 216 ? 13.633 8.031 2.25 1 98.31 216 ARG A O 1
ATOM 1530 N N . PRO A 1 217 ? 12.523 6.617 0.911 1 97.56 217 PRO A N 1
ATOM 1531 C CA . PRO A 1 217 ? 12.828 7.465 -0.244 1 97.56 217 PRO A CA 1
ATOM 1532 C C . PRO A 1 217 ? 12.164 8.836 -0.164 1 97.56 217 PRO A C 1
ATOM 1534 O O . PRO A 1 217 ? 12.664 9.805 -0.739 1 97.56 217 PRO A O 1
ATOM 1537 N N . ALA A 1 218 ? 11.102 8.93 0.588 1 98.62 218 ALA A N 1
ATOM 1538 C CA . ALA A 1 218 ? 10.281 10.141 0.646 1 98.62 218 ALA A CA 1
ATOM 1539 C C . ALA A 1 218 ? 10.945 11.211 1.511 1 98.62 218 ALA A C 1
ATOM 1541 O O . ALA A 1 218 ? 10.602 12.391 1.426 1 98.62 218 ALA A O 1
ATOM 1542 N N . ILE A 1 219 ? 11.945 10.812 2.365 1 98.81 219 ILE A N 1
ATOM 1543 C CA . ILE A 1 219 ? 12.562 11.75 3.301 1 98.81 219 ILE A CA 1
ATOM 1544 C C . ILE A 1 219 ? 13.32 12.828 2.531 1 98.81 219 ILE A C 1
ATOM 1546 O O . ILE A 1 219 ? 13 14.016 2.641 1 98.81 219 ILE A O 1
ATOM 1550 N N . SER A 1 220 ? 14.273 12.438 1.662 1 98.75 220 SER A N 1
ATOM 1551 C CA . SER A 1 220 ? 15.055 13.406 0.896 1 98.75 220 SER A CA 1
ATOM 1552 C C . SER A 1 220 ? 14.18 14.133 -0.127 1 98.75 220 SER A C 1
ATOM 1554 O O . SER A 1 220 ? 14.336 15.336 -0.337 1 98.75 220 SER A O 1
ATOM 1556 N N . GLU A 1 221 ? 13.25 13.375 -0.718 1 98.44 221 GLU A N 1
ATOM 1557 C CA . GLU A 1 221 ? 12.375 13.945 -1.737 1 98.44 221 GLU A CA 1
ATOM 1558 C C . GLU A 1 221 ? 11.5 15.055 -1.154 1 98.44 221 GLU A C 1
ATOM 1560 O O . GLU A 1 221 ? 11.328 16.109 -1.771 1 98.44 221 GLU A O 1
ATOM 1565 N N . GLY A 1 222 ? 10.945 14.766 -0.004 1 98.81 222 GLY A N 1
ATOM 1566 C CA . GLY A 1 222 ? 10.078 15.734 0.648 1 98.81 222 GLY A CA 1
ATOM 1567 C C . GLY A 1 222 ? 10.797 17.016 1.052 1 98.81 222 GLY A C 1
ATOM 1568 O O . GLY A 1 222 ? 10.312 18.109 0.795 1 98.81 222 GLY A O 1
ATOM 1569 N N . LEU A 1 223 ? 11.984 16.844 1.689 1 98.88 223 LEU A N 1
ATOM 1570 C CA . LEU A 1 223 ? 12.742 18 2.131 1 98.88 223 LEU A CA 1
ATOM 1571 C C . LEU A 1 223 ? 13.188 18.844 0.94 1 98.88 223 LEU A C 1
ATOM 1573 O O . LEU A 1 223 ? 13.117 20.078 0.983 1 98.88 223 LEU A O 1
ATOM 1577 N N . ALA A 1 224 ? 13.617 18.203 -0.128 1 98.88 224 ALA A N 1
ATOM 1578 C CA . ALA A 1 224 ? 14.039 18.922 -1.332 1 98.88 224 ALA A CA 1
ATOM 1579 C C . ALA A 1 224 ? 12.875 19.672 -1.967 1 98.88 224 ALA A C 1
ATOM 1581 O O . ALA A 1 224 ? 13.023 20.812 -2.396 1 98.88 224 ALA A O 1
ATOM 1582 N N . ALA A 1 225 ? 11.719 19.016 -2.059 1 98.88 225 ALA A N 1
ATOM 1583 C CA . ALA A 1 225 ? 10.531 19.641 -2.639 1 98.88 225 ALA A CA 1
ATOM 1584 C C . ALA A 1 225 ? 10.094 20.859 -1.825 1 98.88 225 ALA A C 1
ATOM 1586 O O . ALA A 1 225 ? 9.742 21.891 -2.389 1 98.88 225 ALA A O 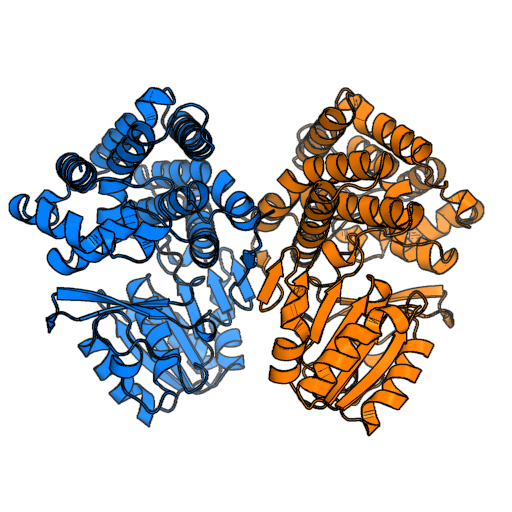1
ATOM 1587 N N . LEU A 1 226 ? 10.125 20.703 -0.526 1 98.88 226 LEU A N 1
ATOM 1588 C CA . LEU A 1 226 ? 9.727 21.797 0.342 1 98.88 226 LEU A CA 1
ATOM 1589 C C . LEU A 1 226 ? 10.688 22.984 0.191 1 98.88 226 LEU A C 1
ATOM 1591 O O . LEU A 1 226 ? 10.25 24.125 0.118 1 98.88 226 LEU A O 1
ATOM 1595 N N . ARG A 1 227 ? 11.969 22.688 0.183 1 98.81 227 ARG A N 1
ATOM 1596 C CA . ARG A 1 227 ? 12.961 23.75 -0.034 1 98.81 227 ARG A CA 1
ATOM 1597 C C . ARG A 1 227 ? 12.68 24.5 -1.332 1 98.81 227 ARG A C 1
ATOM 1599 O O . ARG A 1 227 ? 12.766 25.734 -1.374 1 98.81 227 ARG A O 1
ATOM 1606 N N . ARG A 1 228 ? 12.367 23.734 -2.381 1 98.75 228 ARG A N 1
ATOM 1607 C CA . ARG A 1 228 ? 12.031 24.344 -3.664 1 98.75 228 ARG A CA 1
ATOM 1608 C C . ARG A 1 228 ? 10.812 25.25 -3.541 1 98.75 228 ARG A C 1
ATOM 1610 O O . ARG A 1 228 ? 10.797 26.359 -4.07 1 98.75 228 ARG A O 1
ATOM 1617 N N . LEU A 1 229 ? 9.797 24.828 -2.838 1 98.75 229 LEU A N 1
ATOM 1618 C CA . LEU A 1 229 ? 8.547 25.578 -2.703 1 98.75 229 LEU A CA 1
ATOM 1619 C C . LEU A 1 229 ? 8.758 26.828 -1.872 1 98.75 229 LEU A C 1
ATOM 1621 O O . LEU A 1 229 ? 8.07 27.844 -2.082 1 98.75 229 LEU A O 1
ATOM 1625 N N . MET A 1 230 ? 9.688 26.812 -0.937 1 98.5 230 MET A N 1
ATOM 1626 C CA . MET A 1 230 ? 9.977 27.984 -0.129 1 98.5 230 MET A CA 1
ATOM 1627 C C . MET A 1 230 ? 10.688 29.047 -0.957 1 98.5 230 MET A C 1
ATOM 1629 O O . MET A 1 230 ? 10.719 30.219 -0.572 1 98.5 230 MET A O 1
ATOM 1633 N N . ARG A 1 231 ? 11.234 28.703 -2.041 1 98.06 231 ARG A N 1
ATOM 1634 C CA . ARG A 1 231 ? 11.859 29.656 -2.943 1 98.06 231 ARG A CA 1
ATOM 1635 C C . ARG A 1 231 ? 10.836 30.219 -3.928 1 98.06 231 ARG A C 1
ATOM 1637 O O . ARG A 1 231 ? 11.016 31.328 -4.457 1 98.06 231 ARG A O 1
ATOM 1644 N N . GLY A 1 232 ? 9.828 29.469 -4.199 1 98 232 GLY A N 1
ATOM 1645 C CA . GLY A 1 232 ? 8.766 29.875 -5.113 1 98 232 GLY A CA 1
ATOM 1646 C C . GLY A 1 232 ? 7.867 28.719 -5.516 1 98 232 GLY A C 1
ATOM 1647 O O . GLY A 1 232 ? 8.25 27.547 -5.395 1 98 232 GLY A O 1
ATOM 1648 N N . GLU A 1 233 ? 6.703 29.109 -5.98 1 98.31 233 GLU A N 1
ATOM 1649 C CA . GLU A 1 233 ? 5.746 28.094 -6.406 1 98.31 233 GLU A CA 1
ATOM 1650 C C . GLU A 1 233 ? 6.309 27.25 -7.547 1 98.31 233 GLU A C 1
ATOM 1652 O O . GLU A 1 233 ? 6.934 27.781 -8.469 1 98.31 233 GLU A O 1
ATOM 1657 N N . ASP A 1 234 ? 6.129 25.984 -7.477 1 98.38 234 ASP A N 1
ATOM 1658 C CA . ASP A 1 234 ? 6.641 25.016 -8.438 1 98.38 234 ASP A CA 1
ATOM 1659 C C . ASP A 1 234 ? 5.73 23.797 -8.531 1 98.38 234 ASP A C 1
ATOM 1661 O O . ASP A 1 234 ? 5.57 23.062 -7.551 1 98.38 234 ASP A O 1
ATOM 1665 N N . GLY A 1 235 ? 5.141 23.578 -9.727 1 98.06 235 GLY A N 1
ATOM 1666 C CA . GLY A 1 235 ? 4.18 22.516 -9.906 1 98.06 235 GLY A CA 1
ATOM 1667 C C . GLY A 1 235 ? 4.766 21.141 -9.641 1 98.06 235 GLY A C 1
ATOM 1668 O O . GLY A 1 235 ? 4.121 20.297 -9.016 1 98.06 235 GLY A O 1
ATOM 1669 N N . ALA A 1 236 ? 5.961 20.922 -10.102 1 98.25 236 ALA A N 1
ATOM 1670 C CA . ALA A 1 236 ? 6.617 19.625 -9.898 1 98.25 236 ALA A CA 1
ATOM 1671 C C . ALA A 1 236 ? 6.91 19.391 -8.414 1 98.25 236 ALA A C 1
ATOM 1673 O O . ALA A 1 236 ? 6.793 18.266 -7.93 1 98.25 236 ALA A O 1
ATOM 1674 N N . ALA A 1 237 ? 7.301 20.438 -7.688 1 98.69 237 ALA A N 1
ATOM 1675 C CA . ALA A 1 237 ? 7.551 20.328 -6.254 1 98.69 237 ALA A CA 1
ATOM 1676 C C . ALA A 1 237 ? 6.254 20.062 -5.492 1 98.69 237 ALA A C 1
ATOM 1678 O O . ALA A 1 237 ? 6.25 19.328 -4.496 1 98.69 237 ALA A O 1
ATOM 1679 N N . ARG A 1 238 ? 5.156 20.688 -5.965 1 98.81 238 ARG A N 1
ATOM 1680 C CA . ARG A 1 238 ? 3.848 20.422 -5.379 1 98.81 238 ARG A CA 1
ATOM 1681 C C . ARG A 1 238 ? 3.479 18.938 -5.527 1 98.81 238 ARG A C 1
ATOM 1683 O O . ARG A 1 238 ? 2.979 18.328 -4.582 1 98.81 238 ARG A O 1
ATOM 1690 N N . ASP A 1 239 ? 3.779 18.359 -6.699 1 98.69 239 ASP A N 1
ATOM 1691 C CA . ASP A 1 239 ? 3.525 16.938 -6.918 1 98.69 239 ASP A CA 1
ATOM 1692 C C . ASP A 1 239 ? 4.316 16.078 -5.93 1 98.69 239 ASP A C 1
ATOM 1694 O O . ASP A 1 239 ? 3.768 15.148 -5.332 1 98.69 239 ASP A O 1
ATOM 1698 N N . LYS A 1 240 ? 5.574 16.453 -5.773 1 98.62 240 LYS A N 1
ATOM 1699 C CA . LYS A 1 240 ? 6.473 15.656 -4.938 1 98.62 240 LYS A CA 1
ATOM 1700 C C . LYS A 1 240 ? 6.059 15.727 -3.469 1 98.62 240 LYS A C 1
ATOM 1702 O O . LYS A 1 240 ? 6.004 14.703 -2.785 1 98.62 240 LYS A O 1
ATOM 1707 N N . ILE A 1 241 ? 5.766 16.922 -2.992 1 98.81 241 ILE A N 1
ATOM 1708 C CA . ILE A 1 241 ? 5.438 17.062 -1.577 1 98.81 241 ILE A CA 1
ATOM 1709 C C . ILE A 1 241 ? 4.086 16.406 -1.294 1 98.81 241 ILE A C 1
ATOM 1711 O O . ILE A 1 241 ? 3.869 15.859 -0.212 1 98.81 241 ILE A O 1
ATOM 1715 N N . ALA A 1 242 ? 3.141 16.406 -2.26 1 98.88 242 ALA A N 1
ATOM 1716 C CA . ALA A 1 242 ? 1.872 15.695 -2.109 1 98.88 242 ALA A CA 1
ATOM 1717 C C . ALA A 1 242 ? 2.098 14.188 -1.983 1 98.88 242 ALA A C 1
ATOM 1719 O O . ALA A 1 242 ? 1.476 13.531 -1.146 1 98.88 242 ALA A O 1
ATOM 1720 N N . TRP A 1 243 ? 2.982 13.641 -2.764 1 98.81 243 TRP A N 1
ATOM 1721 C CA . TRP A 1 243 ? 3.322 12.227 -2.682 1 98.81 243 TRP A CA 1
ATOM 1722 C C . TRP A 1 243 ? 3.959 11.891 -1.335 1 98.81 243 TRP A C 1
ATOM 1724 O O . TRP A 1 243 ? 3.643 10.867 -0.725 1 98.81 243 TRP A O 1
ATOM 1734 N N . VAL A 1 244 ? 4.84 12.797 -0.898 1 98.88 244 VAL A N 1
ATOM 1735 C CA . VAL A 1 244 ? 5.5 12.602 0.389 1 98.88 244 VAL A CA 1
ATOM 1736 C C . VAL A 1 244 ? 4.461 12.602 1.508 1 98.88 244 VAL A C 1
ATOM 1738 O O . VAL A 1 244 ? 4.512 11.773 2.414 1 98.88 244 VAL A O 1
ATOM 1741 N N . SER A 1 245 ? 3.512 13.539 1.444 1 98.88 245 SER A N 1
ATOM 1742 C CA . SER A 1 245 ? 2.438 13.609 2.428 1 98.88 245 SER A CA 1
ATOM 1743 C C . SER A 1 245 ? 1.618 12.32 2.443 1 98.88 245 SER A C 1
ATOM 1745 O O . SER A 1 245 ? 1.362 11.758 3.51 1 98.88 245 SER A O 1
ATOM 1747 N N . LEU A 1 246 ? 1.254 11.805 1.294 1 98.88 246 LEU A N 1
ATOM 1748 C CA . LEU A 1 246 ? 0.509 10.555 1.194 1 98.88 246 LEU A CA 1
ATOM 1749 C C . LEU A 1 246 ? 1.326 9.391 1.742 1 98.88 246 LEU A C 1
ATOM 1751 O O . LEU A 1 246 ? 0.805 8.555 2.484 1 98.88 246 LEU A O 1
ATOM 1755 N N . SER A 1 247 ? 2.619 9.328 1.36 1 98.81 247 SER A N 1
ATOM 1756 C CA . SER A 1 247 ? 3.523 8.305 1.87 1 98.81 247 SER A CA 1
ATOM 1757 C C . SER A 1 247 ? 3.582 8.328 3.395 1 98.81 247 SER A C 1
ATOM 1759 O O . SER A 1 247 ? 3.57 7.273 4.035 1 98.81 247 SER A O 1
ATOM 1761 N N . GLY A 1 248 ? 3.646 9.539 3.914 1 98.75 248 GLY A N 1
ATOM 1762 C CA . GLY A 1 248 ? 3.633 9.695 5.359 1 98.75 248 GLY A CA 1
ATOM 1763 C C . GLY A 1 248 ? 2.363 9.164 6.004 1 98.75 248 GLY A C 1
ATOM 1764 O O . GLY A 1 248 ? 2.416 8.508 7.043 1 98.75 248 GLY A O 1
ATOM 1765 N N . GLY A 1 249 ? 1.237 9.492 5.422 1 98.62 249 GLY A N 1
ATOM 1766 C CA . GLY A 1 249 ? -0.028 8.969 5.906 1 98.62 249 GLY A CA 1
ATOM 1767 C C . GLY A 1 249 ? -0.079 7.449 5.914 1 98.62 249 GLY A C 1
ATOM 1768 O O . GLY A 1 249 ? -0.49 6.844 6.906 1 98.62 249 GLY A O 1
ATOM 1769 N N . LEU A 1 250 ? 0.341 6.836 4.828 1 98.62 250 LEU A N 1
ATOM 1770 C CA . LEU A 1 250 ? 0.385 5.379 4.73 1 98.62 250 LEU A CA 1
ATOM 1771 C C . LEU A 1 250 ? 1.331 4.797 5.773 1 98.62 250 LEU A C 1
ATOM 1773 O O . LEU A 1 250 ? 1.005 3.803 6.43 1 98.62 250 LEU A O 1
ATOM 1777 N N . ALA A 1 251 ? 2.494 5.43 5.914 1 98.56 251 ALA A N 1
ATOM 1778 C CA . ALA A 1 251 ? 3.521 4.922 6.82 1 98.56 251 ALA A CA 1
ATOM 1779 C C . ALA A 1 251 ? 3.074 5.039 8.273 1 98.56 251 ALA A C 1
ATOM 1781 O O . ALA A 1 251 ? 3.174 4.082 9.047 1 98.56 251 ALA A O 1
ATOM 1782 N N . LEU A 1 252 ? 2.529 6.199 8.656 1 97.81 252 LEU A N 1
ATOM 1783 C CA . LEU A 1 252 ? 2.168 6.406 10.055 1 97.81 252 LEU A CA 1
ATOM 1784 C C . LEU A 1 252 ? 0.959 5.559 10.438 1 97.81 252 LEU A C 1
ATOM 1786 O O . LEU A 1 252 ? 0.852 5.102 11.578 1 97.81 252 LEU A O 1
ATOM 1790 N N . ALA A 1 253 ? 0.071 5.32 9.492 1 97.12 253 ALA A N 1
ATOM 1791 C CA . ALA A 1 253 ? -1.112 4.504 9.742 1 97.12 253 ALA A CA 1
ATOM 1792 C C . ALA A 1 253 ? -0.728 3.053 10.023 1 97.12 253 ALA A C 1
ATOM 1794 O O . ALA A 1 253 ? -1.506 2.299 10.609 1 97.12 253 ALA A O 1
ATOM 1795 N N . ASN A 1 254 ? 0.475 2.65 9.617 1 97.25 254 ASN A N 1
ATOM 1796 C CA . ASN A 1 254 ? 0.853 1.243 9.703 1 97.25 254 ASN A CA 1
ATOM 1797 C C . ASN A 1 254 ? 2.088 1.047 10.578 1 97.25 254 ASN A C 1
ATOM 1799 O O . ASN A 1 254 ? 2.477 -0.087 10.859 1 97.25 254 ASN A O 1
ATOM 1803 N N . GLY A 1 255 ? 2.762 2.049 10.961 1 95.88 255 GLY A N 1
ATOM 1804 C CA . GLY A 1 255 ? 4 1.905 11.703 1 95.88 255 GLY A CA 1
ATOM 1805 C C . GLY A 1 255 ? 4.125 2.893 12.852 1 95.88 255 GLY A C 1
ATOM 1806 O O . GLY A 1 255 ? 5.09 2.846 13.617 1 95.88 255 GLY A O 1
ATOM 1807 N N . GLY A 1 256 ? 3.178 3.799 12.859 1 95.31 256 GLY A N 1
ATOM 1808 C CA . GLY A 1 256 ? 3.15 4.73 13.977 1 95.31 256 GLY A CA 1
ATOM 1809 C C . GLY A 1 256 ? 4.074 5.918 13.789 1 95.31 256 GLY A C 1
ATOM 1810 O O . GLY A 1 256 ? 4.641 6.102 12.711 1 95.31 256 GLY A O 1
ATOM 1811 N N . LEU A 1 257 ? 4.148 6.727 14.812 1 97.69 257 LEU A N 1
ATOM 1812 C CA . LEU A 1 257 ? 4.926 7.961 14.844 1 97.69 257 LEU A CA 1
ATOM 1813 C C . LEU A 1 257 ? 5.941 7.945 15.977 1 97.69 257 LEU A C 1
ATOM 1815 O O . LEU A 1 257 ? 6.559 6.91 16.25 1 97.69 257 LEU A O 1
ATOM 1819 N N . GLY A 1 258 ? 6.297 9.109 16.484 1 98.31 258 GLY A N 1
ATOM 1820 C CA . GLY A 1 258 ? 7.297 9.195 17.547 1 98.31 258 GLY A CA 1
ATOM 1821 C C . GLY A 1 258 ? 7.137 10.43 18.422 1 98.31 258 GLY A C 1
ATOM 1822 O O . GLY A 1 258 ? 6.016 10.883 18.656 1 98.31 258 GLY A O 1
ATOM 1823 N N . ALA A 1 259 ? 8.203 10.898 18.922 1 98.75 259 ALA A N 1
ATOM 1824 C CA . ALA A 1 259 ? 8.219 11.898 19.984 1 98.75 259 ALA A CA 1
ATOM 1825 C C . ALA A 1 259 ? 7.758 13.258 19.453 1 98.75 259 ALA A C 1
ATOM 1827 O O . ALA A 1 259 ? 7.137 14.031 20.188 1 98.75 259 ALA A O 1
ATOM 1828 N N . VAL A 1 260 ? 8.047 13.586 18.188 1 98.75 260 VAL A N 1
ATOM 1829 C CA . VAL A 1 260 ? 7.574 14.859 17.641 1 98.75 260 VAL A CA 1
ATOM 1830 C C . VAL A 1 260 ? 6.055 14.938 17.75 1 98.75 260 VAL A C 1
ATOM 1832 O O . VAL A 1 260 ? 5.52 15.852 18.375 1 98.75 260 VAL A O 1
ATOM 1835 N N . HIS A 1 261 ? 5.402 13.922 17.25 1 97.25 261 HIS A N 1
ATOM 1836 C CA . HIS A 1 261 ? 3.945 13.922 17.281 1 97.25 261 HIS A CA 1
ATOM 1837 C C . HIS A 1 261 ? 3.41 13.672 18.688 1 97.25 261 HIS A C 1
ATOM 1839 O O . HIS A 1 261 ? 2.328 14.141 19.031 1 97.25 261 HIS A O 1
ATOM 1845 N N . GLY A 1 262 ? 4.176 12.891 19.484 1 95.81 262 GLY A N 1
ATOM 1846 C CA . GLY A 1 262 ? 3.816 12.75 20.891 1 95.81 262 GLY A CA 1
ATOM 1847 C C . GLY A 1 262 ? 3.689 14.078 21.609 1 95.81 262 GLY A C 1
ATOM 1848 O O . GLY A 1 262 ? 2.76 14.273 22.391 1 95.81 262 GLY A O 1
ATOM 1849 N N . LEU A 1 263 ? 4.586 14.984 21.328 1 97 263 LEU A N 1
ATOM 1850 C CA . LEU A 1 263 ? 4.574 16.328 21.922 1 97 263 LEU A CA 1
ATOM 1851 C C . LEU A 1 263 ? 3.537 17.203 21.234 1 97 263 LEU A C 1
ATOM 1853 O O . LEU A 1 263 ? 2.846 17.984 21.906 1 97 263 LEU A O 1
ATOM 1857 N N . ALA A 1 264 ? 3.434 17.094 19.938 1 95 264 ALA A N 1
ATOM 1858 C CA . ALA A 1 264 ? 2.627 18.016 19.125 1 95 264 ALA A CA 1
ATOM 1859 C C . ALA A 1 264 ? 1.159 17.953 19.547 1 95 264 ALA A C 1
ATOM 1861 O O . ALA A 1 264 ? 0.469 18.984 19.531 1 95 264 ALA A O 1
ATOM 1862 N N . GLY A 1 265 ? 0.674 16.75 19.891 1 89.69 265 GLY A N 1
ATOM 1863 C CA . GLY A 1 265 ? -0.708 16.625 20.328 1 89.69 265 GLY A CA 1
ATOM 1864 C C . GLY A 1 265 ? -1.005 17.422 21.594 1 89.69 265 GLY A C 1
ATOM 1865 O O . GLY A 1 265 ? -2.02 18.125 21.656 1 89.69 265 GLY A O 1
ATOM 1866 N N . VAL A 1 266 ? -0.117 17.406 22.5 1 91.88 266 VAL A N 1
ATOM 1867 C CA . VAL A 1 266 ? -0.288 18.094 23.766 1 91.88 266 VAL A CA 1
ATOM 1868 C C . VAL A 1 266 ? -0.089 19.594 23.578 1 91.88 266 VAL A C 1
ATOM 1870 O O . VAL A 1 266 ? -0.906 20.391 24.047 1 91.88 266 VAL A O 1
ATOM 1873 N N . ILE A 1 267 ? 0.94 19.969 22.859 1 94.69 267 ILE A N 1
ATOM 1874 C CA . ILE A 1 267 ? 1.27 21.359 22.641 1 94.69 267 ILE A CA 1
ATOM 1875 C C . ILE A 1 267 ? 0.144 22.047 21.859 1 94.69 267 ILE A C 1
ATOM 1877 O O . ILE A 1 267 ? -0.247 23.172 22.172 1 94.69 267 ILE A O 1
ATOM 1881 N N . GLY A 1 268 ? -0.332 21.344 20.828 1 90.69 268 GLY A N 1
ATOM 1882 C CA . GLY A 1 268 ? -1.429 21.891 20.031 1 90.69 268 GLY A CA 1
ATOM 1883 C C . GLY A 1 268 ? -2.672 22.172 20.859 1 90.69 268 GLY A C 1
ATOM 1884 O O . GLY A 1 268 ? -3.367 23.156 20.625 1 90.69 268 GLY A O 1
ATOM 1885 N N . GLY A 1 269 ? -3.021 21.328 21.797 1 86.62 269 GLY A N 1
ATOM 1886 C CA . GLY A 1 269 ? -4.164 21.531 22.688 1 86.62 269 GLY A CA 1
ATOM 1887 C C . GLY A 1 269 ? -4.02 22.75 23.578 1 86.62 269 GLY A C 1
ATOM 1888 O O . GLY A 1 269 ? -5.008 23.406 23.906 1 86.62 269 GLY A O 1
ATOM 1889 N N . LEU A 1 270 ? -2.775 23.141 23.875 1 87.81 270 LEU A N 1
ATOM 1890 C CA . LEU A 1 270 ? -2.498 24.234 24.797 1 87.81 270 LEU A CA 1
ATOM 1891 C C . LEU A 1 270 ? -2.338 25.547 24.047 1 87.81 270 LEU A C 1
ATOM 1893 O O . LEU A 1 270 ? -2.801 26.594 24.516 1 87.81 270 LEU A O 1
ATOM 1897 N N . SER A 1 271 ? -1.693 25.531 22.891 1 88.06 271 SER A N 1
ATOM 1898 C CA . SER A 1 271 ? -1.289 26.75 22.219 1 88.06 271 SER A CA 1
ATOM 1899 C C . SER A 1 271 ? -2.26 27.109 21.094 1 88.06 271 SER A C 1
ATOM 1901 O O . SER A 1 271 ? -2.332 28.266 20.672 1 88.06 271 SER A O 1
ATOM 1903 N N . GLY A 1 272 ? -2.891 26.062 20.531 1 83.5 272 GLY A N 1
ATOM 1904 C CA . GLY A 1 272 ? -3.734 26.297 19.375 1 83.5 272 GLY A CA 1
ATOM 1905 C C . GLY A 1 272 ? -2.943 26.484 18.094 1 83.5 272 GLY A C 1
ATOM 1906 O O . GLY A 1 272 ? -3.518 26.797 17.047 1 83.5 272 GLY A O 1
ATOM 1907 N N . ALA A 1 273 ? -1.599 26.422 18.203 1 89.69 273 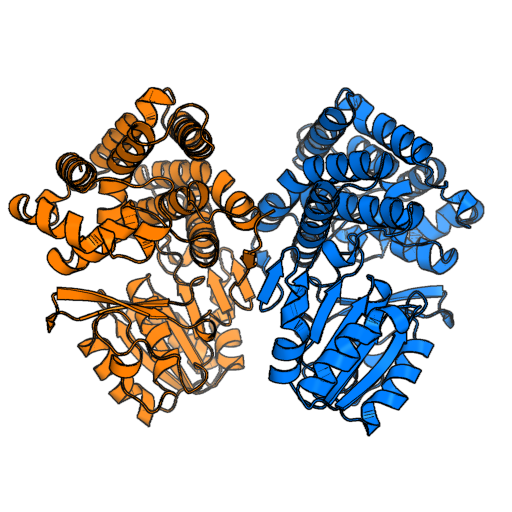ALA A N 1
ATOM 1908 C CA . ALA A 1 273 ? -0.736 26.578 17.047 1 89.69 273 ALA A CA 1
ATOM 1909 C C . ALA A 1 273 ? -0.998 25.484 16.016 1 89.69 273 ALA A C 1
ATOM 1911 O O . ALA A 1 273 ? -1.486 24.406 16.344 1 89.69 273 ALA A O 1
ATOM 1912 N N . PRO A 1 274 ? -0.739 25.75 14.703 1 89.44 274 PRO A N 1
ATOM 1913 C CA . PRO A 1 274 ? -0.915 24.734 13.672 1 89.44 274 PRO A CA 1
ATOM 1914 C C . PRO A 1 274 ? -0.049 23.5 13.914 1 89.44 274 PRO A C 1
ATOM 1916 O O . PRO A 1 274 ? 1.133 23.625 14.25 1 89.44 274 PRO A O 1
ATOM 1919 N N . HIS A 1 275 ? -0.668 22.375 13.781 1 92.44 275 HIS A N 1
ATOM 1920 C CA . HIS A 1 275 ? -0.045 21.078 14.031 1 92.44 275 HIS A CA 1
ATOM 1921 C C . HIS A 1 275 ? 1.282 20.953 13.289 1 92.44 275 HIS A C 1
ATOM 1923 O O . HIS A 1 275 ? 2.299 20.594 13.891 1 92.44 275 HIS A O 1
ATOM 1929 N N . GLY A 1 276 ? 1.322 21.312 11.977 1 96.19 276 GLY A N 1
ATOM 1930 C CA . GLY A 1 276 ? 2.516 21.188 11.156 1 96.19 276 GLY A CA 1
ATOM 1931 C C . GLY A 1 276 ? 3.648 22.094 11.602 1 96.19 276 GLY A C 1
ATOM 1932 O O . GLY A 1 276 ? 4.82 21.734 11.484 1 96.19 276 GLY A O 1
ATOM 1933 N N . ALA A 1 277 ? 3.293 23.25 12.094 1 97 277 ALA A N 1
ATOM 1934 C CA . ALA A 1 277 ? 4.301 24.188 12.594 1 97 277 ALA A CA 1
ATOM 1935 C C . ALA A 1 277 ? 4.977 23.656 13.852 1 97 277 ALA A C 1
ATOM 1937 O O . ALA A 1 277 ? 6.199 23.719 13.984 1 97 277 ALA A O 1
ATOM 1938 N N . ILE A 1 278 ? 4.18 23.094 14.727 1 97.38 278 ILE A N 1
ATOM 1939 C CA . ILE A 1 278 ? 4.719 22.5 15.945 1 97.38 278 ILE A CA 1
ATOM 1940 C C . ILE A 1 278 ? 5.664 21.344 15.594 1 97.38 278 ILE A C 1
ATOM 1942 O O . ILE A 1 278 ? 6.781 21.281 16.094 1 97.38 278 ILE A O 1
ATOM 1946 N N . CYS A 1 279 ? 5.246 20.469 14.688 1 98.31 279 CYS A N 1
ATOM 1947 C CA . CYS A 1 279 ? 6.055 19.328 14.273 1 98.31 279 CYS A CA 1
ATOM 1948 C C . CYS A 1 279 ? 7.375 19.781 13.664 1 98.31 279 CYS A C 1
ATOM 1950 O O . CYS A 1 279 ? 8.438 19.25 13.977 1 98.31 279 CYS A O 1
ATOM 1952 N N . GLY A 1 280 ? 7.254 20.797 12.805 1 98.44 280 GLY A N 1
ATOM 1953 C CA . GLY A 1 280 ? 8.445 21.312 12.156 1 98.44 280 GLY A CA 1
ATOM 1954 C C . GLY A 1 280 ? 9.461 21.875 13.141 1 98.44 280 GLY A C 1
ATOM 1955 O O . GLY A 1 280 ? 10.664 21.641 12.992 1 98.44 280 GLY A O 1
ATOM 1956 N N . ALA A 1 281 ? 8.977 22.578 14.141 1 98.44 281 ALA A N 1
ATOM 1957 C CA . ALA A 1 281 ? 9.852 23.203 15.125 1 98.44 281 ALA A CA 1
ATOM 1958 C C . ALA A 1 281 ? 10.555 22.141 15.977 1 98.44 281 ALA A C 1
ATOM 1960 O O . ALA A 1 281 ? 11.695 22.344 16.406 1 98.44 281 ALA A O 1
ATOM 1961 N N . LEU A 1 282 ? 9.914 21.031 16.156 1 98.81 282 LEU A N 1
ATOM 1962 C CA . LEU A 1 282 ? 10.391 20.016 17.094 1 98.81 282 LEU A CA 1
ATOM 1963 C C . LEU A 1 282 ? 11.305 19.016 16.391 1 98.81 282 LEU A C 1
ATOM 1965 O O . LEU A 1 282 ? 12.055 18.297 17.047 1 98.81 282 LEU A O 1
ATOM 1969 N N . LEU A 1 283 ? 11.234 18.891 15.062 1 98.88 283 LEU A N 1
ATOM 1970 C CA . LEU A 1 283 ? 11.844 17.797 14.336 1 98.88 283 LEU A CA 1
ATOM 1971 C C . LEU A 1 283 ? 13.344 17.719 14.625 1 98.88 283 LEU A C 1
ATOM 1973 O O . LEU A 1 283 ? 13.844 16.672 15.039 1 98.88 283 LEU A O 1
ATOM 1977 N N . ALA A 1 284 ? 14.086 18.828 14.469 1 98.81 284 ALA A N 1
ATOM 1978 C CA . ALA A 1 284 ? 15.539 18.828 14.625 1 98.81 284 ALA A CA 1
ATOM 1979 C C . ALA A 1 284 ? 15.938 18.531 16.062 1 98.81 284 ALA A C 1
ATOM 1981 O O . ALA A 1 284 ? 16.75 17.641 16.328 1 98.81 284 ALA A O 1
ATOM 1982 N N . PRO A 1 285 ? 15.336 19.203 17.094 1 98.75 285 PRO A N 1
ATOM 1983 C CA . PRO A 1 285 ? 15.719 18.906 18.469 1 98.75 285 PRO A CA 1
ATOM 1984 C C . PRO A 1 285 ? 15.391 17.469 18.875 1 98.75 285 PRO A C 1
ATOM 1986 O O . PRO A 1 285 ? 16.125 16.859 19.656 1 98.75 285 PRO A O 1
ATOM 1989 N N . ILE A 1 286 ? 14.305 16.891 18.406 1 98.88 286 ILE A N 1
ATOM 1990 C CA . ILE A 1 286 ? 13.938 15.531 18.766 1 98.88 286 ILE A CA 1
ATOM 1991 C C . ILE A 1 286 ? 14.875 14.547 18.078 1 98.88 286 ILE A C 1
ATOM 1993 O O . ILE A 1 286 ? 15.234 13.516 18.656 1 98.88 286 ILE A O 1
ATOM 1997 N N . LEU A 1 287 ? 15.234 14.836 16.797 1 98.81 287 LEU A N 1
ATOM 1998 C CA . LEU A 1 287 ? 16.25 14.016 16.141 1 98.81 287 LEU A CA 1
ATOM 1999 C C . LEU A 1 287 ? 17.516 13.953 16.984 1 98.81 287 LEU A C 1
ATOM 2001 O O . LEU A 1 287 ? 18.078 12.875 17.188 1 98.81 287 LEU A O 1
ATOM 2005 N N . ARG A 1 288 ? 17.938 15.109 17.516 1 98.31 288 ARG A N 1
ATOM 2006 C CA . ARG A 1 288 ? 19.125 15.18 18.359 1 98.31 288 ARG A CA 1
ATOM 2007 C C . ARG A 1 288 ? 18.938 14.375 19.641 1 98.31 288 ARG A C 1
ATOM 2009 O O . ARG A 1 288 ? 19.844 13.656 20.062 1 98.31 288 ARG A O 1
ATOM 2016 N N . ALA A 1 289 ? 17.812 14.562 20.25 1 98.69 289 ALA A N 1
ATOM 2017 C CA . ALA A 1 289 ? 17.516 13.844 21.5 1 98.69 289 ALA A CA 1
ATOM 2018 C C . ALA A 1 289 ? 17.547 12.328 21.266 1 98.69 289 ALA A C 1
ATOM 2020 O O . ALA A 1 289 ? 18.109 11.586 22.078 1 98.69 289 ALA A O 1
ATOM 2021 N N . ASN A 1 290 ? 16.922 11.828 20.188 1 98.81 290 ASN A N 1
ATOM 2022 C CA . ASN A 1 290 ? 16.922 10.406 19.844 1 98.81 290 ASN A CA 1
ATOM 2023 C C . ASN A 1 290 ? 18.328 9.875 19.594 1 98.81 290 ASN A C 1
ATOM 2025 O O . ASN A 1 290 ? 18.672 8.789 20.047 1 98.81 290 ASN A O 1
ATOM 2029 N N . LEU A 1 291 ? 19.141 10.688 18.859 1 98.31 291 LEU A N 1
ATOM 2030 C CA . LEU A 1 291 ? 20.516 10.297 18.578 1 98.31 291 LEU A CA 1
ATOM 2031 C C . LEU A 1 291 ? 21.312 10.156 19.875 1 98.31 291 LEU A C 1
ATOM 2033 O O . LEU A 1 291 ? 22.031 9.172 20.062 1 98.31 291 LEU A O 1
ATOM 2037 N N . THR A 1 292 ? 21.141 11.102 20.734 1 97.81 292 THR A N 1
ATOM 2038 C CA . THR A 1 292 ? 21.875 11.117 22 1 97.81 292 THR A CA 1
ATOM 2039 C C . THR A 1 292 ? 21.469 9.922 22.875 1 97.81 292 THR A C 1
ATOM 2041 O 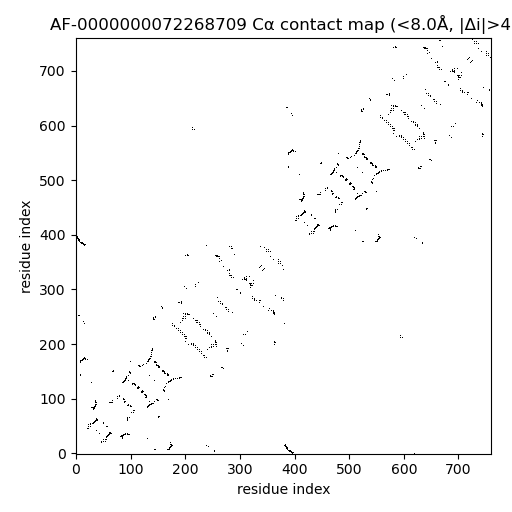O . THR A 1 292 ? 22.328 9.32 23.531 1 97.81 292 THR A O 1
ATOM 2044 N N . ALA A 1 293 ? 20.203 9.555 22.797 1 98.31 293 ALA A N 1
ATOM 2045 C CA . ALA A 1 293 ? 19.672 8.523 23.688 1 98.31 293 ALA A CA 1
ATOM 2046 C C . ALA A 1 293 ? 19.891 7.129 23.094 1 98.31 293 ALA A C 1
ATOM 2048 O O . ALA A 1 293 ? 19.75 6.121 23.781 1 98.31 293 ALA A O 1
ATOM 2049 N N . SER A 1 294 ? 20.203 7.012 21.797 1 98 294 SER A N 1
ATOM 2050 C CA . SER A 1 294 ? 20.344 5.715 21.141 1 98 294 SER A CA 1
ATOM 2051 C C . SER A 1 294 ? 21.719 5.105 21.406 1 98 294 SER A C 1
ATOM 2053 O O . SER A 1 294 ? 22.734 5.789 21.297 1 98 294 SER A O 1
ATOM 2055 N N . ALA A 1 295 ? 21.766 3.84 21.719 1 97.56 295 ALA A N 1
ATOM 2056 C CA . ALA A 1 295 ? 23.016 3.137 22 1 97.56 295 ALA A CA 1
ATOM 2057 C C . ALA A 1 295 ? 23.828 2.947 20.719 1 97.56 295 ALA A C 1
ATOM 2059 O O . ALA A 1 295 ? 23.266 2.674 19.656 1 97.56 295 ALA A O 1
ATOM 2060 N N . PRO A 1 296 ? 25.188 3.121 20.859 1 96.25 296 PRO A N 1
ATOM 2061 C CA . PRO A 1 296 ? 26.031 2.812 19.703 1 96.25 296 PRO A CA 1
ATOM 2062 C C . PRO A 1 296 ? 25.797 1.397 19.172 1 96.25 296 PRO A C 1
ATOM 2064 O O . PRO A 1 296 ? 25.656 0.457 19.953 1 96.25 296 PRO A O 1
ATOM 2067 N N . GLY A 1 297 ? 25.703 1.232 17.906 1 96.31 297 GLY A N 1
ATOM 2068 C CA . GLY A 1 297 ? 25.562 -0.073 17.281 1 96.31 297 GLY A CA 1
ATOM 2069 C C . GLY A 1 297 ? 24.125 -0.543 17.219 1 96.31 297 GLY A C 1
ATOM 2070 O O . GLY A 1 297 ? 23.828 -1.569 16.594 1 96.31 297 GLY A O 1
ATOM 2071 N N . SER A 1 298 ? 23.188 0.225 17.844 1 97.62 298 SER A N 1
ATOM 2072 C CA . SER A 1 298 ? 21.781 -0.165 17.844 1 97.62 298 SER A CA 1
ATOM 2073 C C . SER A 1 298 ? 21.125 0.119 16.484 1 97.62 298 SER A C 1
ATOM 2075 O O . SER A 1 298 ? 21.641 0.929 15.711 1 97.62 298 SER A O 1
ATOM 2077 N N . THR A 1 299 ? 20.094 -0.587 16.188 1 97.06 299 THR A N 1
ATOM 2078 C CA . THR A 1 299 ? 19.297 -0.351 14.992 1 97.06 299 THR A CA 1
ATOM 2079 C C . THR A 1 299 ? 18.75 1.076 14.969 1 97.06 299 THR A C 1
ATOM 2081 O O . THR A 1 299 ? 18.766 1.734 13.93 1 97.06 299 THR A O 1
ATOM 2084 N N . ALA A 1 300 ? 18.312 1.54 16.156 1 98.19 300 ALA A N 1
ATOM 2085 C CA . ALA A 1 300 ? 17.812 2.908 16.266 1 98.19 300 ALA A CA 1
ATOM 2086 C C . ALA A 1 300 ? 18.875 3.916 15.836 1 98.19 300 ALA A C 1
ATOM 2088 O O . ALA A 1 300 ? 18.609 4.816 15.039 1 98.19 300 ALA A O 1
ATOM 2089 N N . ARG A 1 301 ? 20.078 3.74 16.359 1 98.31 301 ARG A N 1
ATOM 2090 C CA . ARG A 1 301 ? 21.188 4.645 16.031 1 98.31 301 ARG A CA 1
ATOM 2091 C C . ARG A 1 301 ? 21.484 4.613 14.539 1 98.31 301 ARG A C 1
ATOM 2093 O O . ARG A 1 301 ? 21.719 5.656 13.93 1 98.31 301 ARG A O 1
ATOM 2100 N N . ALA A 1 302 ? 21.516 3.449 13.969 1 98.44 302 ALA A N 1
ATOM 2101 C CA . ALA A 1 302 ? 21.812 3.299 12.547 1 98.44 302 ALA A CA 1
ATOM 2102 C C . ALA A 1 302 ? 20.781 4.012 11.68 1 98.44 302 ALA A C 1
ATOM 2104 O O . ALA A 1 302 ? 21.125 4.73 10.742 1 98.44 302 ALA A O 1
ATOM 2105 N N . ARG A 1 303 ? 19.516 3.844 11.977 1 98.62 303 ARG A N 1
ATOM 2106 C CA . ARG A 1 303 ? 18.438 4.453 11.211 1 98.62 303 ARG A CA 1
ATOM 2107 C C . ARG A 1 303 ? 18.438 5.969 11.375 1 98.62 303 ARG A C 1
ATOM 2109 O O . ARG A 1 303 ? 18.234 6.703 10.398 1 98.62 303 ARG A O 1
ATOM 2116 N N . LEU A 1 304 ? 18.656 6.422 12.586 1 98.81 304 LEU A N 1
ATOM 2117 C CA . LEU A 1 304 ? 18.719 7.855 12.836 1 98.81 304 LEU A CA 1
ATOM 2118 C C . LEU A 1 304 ? 19.891 8.477 12.094 1 98.81 304 LEU A C 1
ATOM 2120 O O . LEU A 1 304 ? 19.781 9.57 11.531 1 98.81 304 LEU A O 1
ATOM 2124 N N . THR A 1 305 ? 21.016 7.797 12.094 1 98.62 305 THR A N 1
ATOM 2125 C CA . THR A 1 305 ? 22.188 8.266 11.367 1 98.62 305 THR A CA 1
ATOM 2126 C C . THR A 1 305 ? 21.906 8.352 9.867 1 98.62 305 THR A C 1
ATOM 2128 O O . THR A 1 305 ? 22.328 9.297 9.203 1 98.62 305 THR A O 1
ATOM 2131 N N . GLU A 1 306 ? 21.234 7.371 9.383 1 98.69 306 GLU A N 1
ATOM 2132 C CA . GLU A 1 306 ? 20.859 7.395 7.969 1 98.69 306 GLU A CA 1
ATOM 2133 C C . GLU A 1 306 ? 19.969 8.594 7.652 1 98.69 306 GLU A C 1
ATOM 2135 O O . GLU A 1 306 ? 20.172 9.266 6.637 1 98.69 306 GLU A O 1
ATOM 2140 N N . VAL A 1 307 ? 18.984 8.836 8.508 1 98.88 307 VAL A N 1
ATOM 2141 C CA . VAL A 1 307 ? 18.094 9.977 8.328 1 98.88 307 VAL A CA 1
ATOM 2142 C C . VAL A 1 307 ? 18.906 11.266 8.289 1 98.88 307 VAL A C 1
ATOM 2144 O O . VAL A 1 307 ? 18.672 12.133 7.441 1 98.88 307 VAL A O 1
ATOM 2147 N N . CYS A 1 308 ? 19.844 11.375 9.18 1 98.81 308 CYS A N 1
ATOM 2148 C CA . CYS A 1 308 ? 20.703 12.555 9.203 1 98.81 308 CYS A CA 1
ATOM 2149 C C . CYS A 1 308 ? 21.516 12.68 7.918 1 98.81 308 CYS A C 1
ATOM 2151 O O . CYS A 1 308 ? 21.734 13.781 7.426 1 98.81 308 CYS A O 1
ATOM 2153 N N . GLY A 1 309 ? 21.984 11.523 7.438 1 98.81 309 GLY A N 1
ATOM 2154 C CA . GLY A 1 309 ? 22.656 11.539 6.145 1 98.81 309 GLY A CA 1
ATOM 2155 C C . GLY A 1 309 ? 21.766 12.055 5.023 1 98.81 309 GLY A C 1
ATOM 2156 O O . GLY A 1 309 ? 22.219 12.844 4.191 1 98.81 309 GLY A O 1
ATOM 2157 N N . LEU A 1 310 ? 20.531 11.656 4.977 1 98.81 310 LEU A N 1
ATOM 2158 C CA . LEU A 1 310 ? 19.562 12.07 3.957 1 98.81 310 LEU A CA 1
ATOM 2159 C C . LEU A 1 310 ? 19.281 13.562 4.062 1 98.81 310 LEU A C 1
ATOM 2161 O O . LEU A 1 310 ? 19.281 14.273 3.057 1 98.81 310 LEU A O 1
ATOM 2165 N N . ILE A 1 311 ? 19.047 14.016 5.281 1 98.88 311 ILE A N 1
ATOM 2166 C CA . ILE A 1 311 ? 18.781 15.43 5.523 1 98.88 311 ILE A CA 1
ATOM 2167 C C . ILE A 1 311 ? 20 16.266 5.125 1 98.88 311 ILE A C 1
ATOM 2169 O O . ILE A 1 311 ? 19.875 17.266 4.426 1 98.88 311 ILE A O 1
ATOM 2173 N N . GLY A 1 312 ? 21.203 15.789 5.594 1 98.75 312 GLY A N 1
ATOM 2174 C CA . GLY A 1 312 ? 22.438 16.484 5.262 1 98.75 312 GLY A CA 1
ATOM 2175 C C . GLY A 1 312 ? 22.688 16.578 3.77 1 98.75 312 GLY A C 1
ATOM 2176 O O . GLY A 1 312 ? 23.172 17.594 3.279 1 98.75 312 GLY A O 1
ATOM 2177 N N . GLY A 1 313 ? 22.359 15.523 3.07 1 98.62 313 GLY A N 1
ATOM 2178 C CA . GLY A 1 313 ? 22.516 15.516 1.623 1 98.62 313 GLY A CA 1
ATOM 2179 C C . GLY A 1 313 ? 21.703 16.594 0.937 1 98.62 313 GLY A C 1
ATOM 2180 O O . GLY A 1 313 ? 22.156 17.219 -0.022 1 98.62 313 GLY A O 1
ATOM 2181 N N . VAL A 1 314 ? 20.516 16.875 1.416 1 98.75 314 VAL A N 1
ATOM 2182 C CA . VAL A 1 314 ? 19.625 17.875 0.814 1 98.75 314 VAL A CA 1
ATOM 2183 C C . VAL A 1 314 ? 20.078 19.281 1.218 1 98.75 314 VAL A C 1
ATOM 2185 O O . VAL A 1 314 ? 20.031 20.203 0.409 1 98.75 314 VAL A O 1
ATOM 2188 N N . LEU A 1 315 ? 20.547 19.406 2.426 1 98.62 315 LEU A N 1
ATOM 2189 C CA . LEU A 1 315 ? 20.828 20.734 2.971 1 98.62 315 LEU A CA 1
ATOM 2190 C C . LEU A 1 315 ? 22.297 21.094 2.809 1 98.62 315 LEU A C 1
ATOM 2192 O O . LEU A 1 315 ? 22.703 22.219 3.119 1 98.62 315 LEU A O 1
ATOM 2196 N N . GLY A 1 316 ? 23.109 20.156 2.291 1 98.19 316 GLY A N 1
ATOM 2197 C CA . GLY A 1 316 ? 24.516 20.406 2.098 1 98.19 316 GLY A CA 1
ATOM 2198 C C . GLY A 1 316 ? 25.297 20.453 3.396 1 98.19 316 GLY A C 1
ATOM 2199 O O . GLY A 1 316 ? 26.141 21.344 3.596 1 98.19 316 GLY A O 1
ATOM 2200 N N . ALA A 1 317 ? 24.984 19.578 4.336 1 98.38 317 ALA A N 1
ATOM 2201 C CA . ALA A 1 317 ? 25.656 19.484 5.633 1 98.38 317 ALA A CA 1
ATOM 2202 C C . ALA A 1 317 ? 26.125 18.062 5.918 1 98.38 317 ALA A C 1
ATOM 2204 O O . ALA A 1 317 ? 25.516 17.094 5.438 1 98.38 317 ALA A O 1
ATOM 2205 N N . PRO A 1 318 ? 27.219 17.906 6.699 1 97.88 318 PRO A N 1
ATOM 2206 C CA . PRO A 1 318 ? 27.578 16.562 7.156 1 97.88 318 PRO A CA 1
ATOM 2207 C C . PRO A 1 318 ? 26.484 15.922 8.016 1 97.88 318 PRO A C 1
ATOM 2209 O O . PRO A 1 318 ? 25.766 16.625 8.734 1 97.88 318 PRO A O 1
ATOM 2212 N N . PRO A 1 319 ? 26.375 14.625 7.957 1 97.06 319 PRO A N 1
ATOM 2213 C CA . PRO A 1 319 ? 25.344 13.938 8.719 1 97.06 319 PRO A CA 1
ATOM 2214 C C . PRO A 1 319 ? 25.328 14.336 10.195 1 97.06 319 PRO A C 1
ATOM 2216 O O . PRO A 1 319 ? 24.25 14.531 10.781 1 97.06 319 PRO A O 1
ATOM 2219 N N . ALA A 1 320 ? 26.453 14.531 10.773 1 96.12 320 ALA A N 1
ATOM 2220 C CA . ALA A 1 320 ? 26.562 14.836 12.203 1 96.12 320 ALA A CA 1
ATOM 2221 C C . ALA A 1 320 ? 25.984 16.203 12.523 1 96.12 320 ALA A C 1
ATOM 2223 O O . ALA A 1 320 ? 25.578 16.469 13.656 1 96.12 320 ALA A O 1
ATOM 2224 N N . GLU A 1 321 ? 25.844 17.094 11.547 1 98.12 321 GLU A N 1
ATOM 2225 C CA . GLU A 1 321 ? 25.359 18.453 11.742 1 98.12 321 GLU A CA 1
ATOM 2226 C C . GLU A 1 321 ? 23.953 18.641 11.148 1 98.12 321 GLU A C 1
ATOM 2228 O O . GLU A 1 321 ? 23.422 19.75 11.133 1 98.12 321 GLU A O 1
ATOM 2233 N N . ALA A 1 322 ? 23.406 17.547 10.664 1 98.56 322 ALA A N 1
ATOM 2234 C CA . ALA A 1 322 ? 22.141 17.609 9.922 1 98.56 322 ALA A CA 1
ATOM 2235 C C . ALA A 1 322 ? 21.016 18.172 10.781 1 98.56 322 ALA A C 1
ATOM 2237 O O . ALA A 1 322 ? 20.234 19 10.32 1 98.56 322 ALA A O 1
ATOM 2238 N N . PRO A 1 323 ? 20.906 17.734 12.086 1 98.56 323 PRO A N 1
ATOM 2239 C CA . PRO A 1 323 ? 19.828 18.328 12.898 1 98.56 323 PRO A CA 1
ATOM 2240 C C . PRO A 1 323 ? 19.953 19.844 13.039 1 98.56 323 PRO A C 1
ATOM 2242 O O . PRO A 1 323 ? 18.969 20.562 12.914 1 98.56 323 PRO A O 1
ATOM 2245 N N . GLU A 1 324 ? 21.109 20.359 13.219 1 98.12 324 GLU A N 1
ATOM 2246 C CA . GLU A 1 324 ? 21.344 21.797 13.336 1 98.12 324 GLU A CA 1
ATOM 2247 C C . GLU A 1 324 ? 21.062 22.516 12.016 1 98.12 324 GLU A C 1
ATOM 2249 O O . GLU A 1 324 ? 20.469 23.594 12.008 1 98.12 324 GLU A O 1
ATOM 2254 N N . ALA A 1 325 ? 21.578 21.891 10.961 1 98.75 325 ALA A N 1
ATOM 2255 C CA . ALA A 1 325 ? 21.312 22.469 9.641 1 98.75 325 ALA A CA 1
ATOM 2256 C C . ALA A 1 325 ? 19.812 22.547 9.375 1 98.75 325 ALA A C 1
ATOM 2258 O O . ALA A 1 325 ? 19.328 23.531 8.797 1 98.75 325 ALA A O 1
ATOM 2259 N N . LEU A 1 326 ? 19.094 21.531 9.766 1 98.81 326 LEU A N 1
ATOM 2260 C CA . LEU A 1 326 ? 17.656 21.516 9.594 1 98.81 326 LEU A CA 1
ATOM 2261 C C . LEU A 1 326 ? 16.984 22.609 10.43 1 98.81 326 LEU A C 1
ATOM 2263 O O . LEU A 1 326 ? 16.109 23.328 9.945 1 98.81 326 LEU A O 1
ATOM 2267 N N . ALA A 1 327 ? 17.375 22.734 11.672 1 98.56 327 ALA A N 1
ATOM 2268 C CA . ALA A 1 327 ? 16.828 23.766 12.547 1 98.56 327 ALA A CA 1
ATOM 2269 C C . ALA A 1 327 ? 17.047 25.156 11.953 1 98.56 327 ALA A C 1
ATOM 2271 O O . ALA A 1 327 ? 16.156 26 11.953 1 98.56 327 ALA A O 1
ATOM 2272 N N . ASP A 1 328 ? 18.234 25.375 11.469 1 98.38 328 ASP A N 1
ATOM 2273 C CA . ASP A 1 328 ? 18.578 26.656 10.875 1 98.38 328 ASP A CA 1
ATOM 2274 C C . ASP A 1 328 ? 17.734 26.938 9.641 1 98.38 328 ASP A C 1
ATOM 2276 O O . ASP A 1 328 ? 17.234 28.047 9.469 1 98.38 328 ASP A O 1
ATOM 2280 N N . TRP A 1 329 ? 17.641 25.953 8.828 1 98.75 329 TRP A N 1
ATOM 2281 C CA . TRP A 1 329 ? 16.875 26.141 7.605 1 98.75 329 TRP A CA 1
ATOM 2282 C C . TRP A 1 329 ? 15.414 26.453 7.922 1 98.75 329 TRP A C 1
ATOM 2284 O O . TRP A 1 329 ? 14.805 27.312 7.293 1 98.75 329 TRP A O 1
ATOM 2294 N N . VAL A 1 330 ? 14.859 25.688 8.844 1 98.44 330 VAL A N 1
ATOM 2295 C CA . VAL A 1 330 ? 13.461 25.859 9.242 1 98.44 330 VAL A CA 1
ATOM 2296 C C . VAL A 1 330 ? 13.234 27.281 9.75 1 98.44 330 VAL A C 1
ATOM 2298 O O . VAL A 1 330 ? 12.25 27.922 9.383 1 98.44 330 VAL A O 1
ATOM 2301 N N . ARG A 1 331 ? 14.125 27.797 10.469 1 97.19 331 ARG A N 1
ATOM 2302 C CA . ARG A 1 331 ? 14.047 29.172 10.977 1 97.19 331 ARG A CA 1
ATOM 2303 C C . ARG A 1 331 ? 14.172 30.172 9.844 1 97.19 331 ARG A C 1
ATOM 2305 O O . ARG A 1 331 ? 13.414 31.141 9.781 1 97.19 331 ARG A O 1
ATOM 2312 N N . GLN A 1 332 ? 15.07 29.938 9.016 1 98 332 GLN A N 1
ATOM 2313 C CA . GLN A 1 332 ? 15.289 30.844 7.895 1 98 332 GLN A CA 1
ATOM 2314 C C . GLN A 1 332 ? 14.086 30.859 6.961 1 98 332 GLN A C 1
ATOM 2316 O O . GLN A 1 332 ? 13.797 31.891 6.336 1 98 332 GLN A O 1
ATOM 2321 N N . ALA A 1 333 ? 13.43 29.75 6.934 1 98.25 333 ALA A N 1
ATOM 2322 C CA . ALA A 1 333 ? 12.258 29.641 6.07 1 98.25 333 ALA A CA 1
ATOM 2323 C C . ALA A 1 333 ? 11.055 30.359 6.684 1 98.25 333 ALA A C 1
ATOM 2325 O O . ALA A 1 333 ? 10.016 30.5 6.035 1 98.25 333 ALA A O 1
ATOM 2326 N N . GLY A 1 334 ? 11.164 30.703 7.965 1 97.5 334 GLY A N 1
ATOM 2327 C CA . GLY A 1 334 ? 10.156 31.578 8.539 1 97.5 334 GLY A CA 1
ATOM 2328 C C . GLY A 1 334 ? 9.281 30.875 9.562 1 97.5 334 GLY A C 1
ATOM 2329 O O . GLY A 1 334 ? 8.258 31.422 9.984 1 97.5 334 GLY A O 1
ATOM 2330 N N . LEU A 1 335 ? 9.617 29.688 9.977 1 98 335 LEU A N 1
ATOM 2331 C CA . LEU A 1 335 ? 8.812 29 10.977 1 98 335 LEU A CA 1
ATOM 2332 C C . LEU A 1 335 ? 9.047 29.594 12.367 1 98 335 LEU A C 1
ATOM 2334 O O . LEU A 1 335 ? 10.188 29.672 12.828 1 98 335 LEU A O 1
ATOM 2338 N N . PRO A 1 336 ? 8.039 29.969 13.062 1 96.5 336 PRO A N 1
ATOM 2339 C CA . PRO A 1 336 ? 8.203 30.516 14.414 1 96.5 336 PRO A CA 1
ATOM 2340 C C . PRO A 1 336 ? 8.703 29.469 15.414 1 96.5 336 PRO A C 1
ATOM 2342 O O . PRO A 1 336 ? 8.508 28.266 15.203 1 96.5 336 PRO A O 1
ATOM 2345 N N . ARG A 1 337 ? 9.297 29.938 16.469 1 96.5 337 ARG A N 1
ATOM 2346 C CA . ARG A 1 337 ? 9.664 29.078 17.578 1 96.5 337 ARG A CA 1
ATOM 2347 C C . ARG A 1 337 ? 8.438 28.703 18.406 1 96.5 337 ARG A C 1
ATOM 2349 O O . ARG A 1 337 ? 7.383 29.328 18.281 1 96.5 337 ARG A O 1
ATOM 2356 N N . LEU A 1 338 ? 8.602 27.641 19.234 1 97.06 338 LEU A N 1
ATOM 2357 C CA . LEU A 1 338 ? 7.473 27.156 20.016 1 97.06 338 LEU A CA 1
ATOM 2358 C C . LEU A 1 338 ? 6.938 28.234 20.938 1 97.06 338 LEU A C 1
ATOM 2360 O O . LEU A 1 338 ? 5.723 28.375 21.094 1 97.06 338 LEU A O 1
ATOM 2364 N N . ALA A 1 339 ? 7.875 29.031 21.5 1 95.44 339 ALA A N 1
ATOM 2365 C CA . ALA A 1 339 ? 7.465 30.109 22.391 1 95.44 339 ALA A CA 1
ATOM 2366 C C . ALA A 1 339 ? 6.613 31.141 21.656 1 95.44 339 ALA A C 1
ATOM 2368 O O . ALA A 1 339 ? 5.645 31.672 22.219 1 95.44 339 ALA A O 1
ATOM 2369 N N . ASP A 1 340 ? 6.969 31.391 20.453 1 96 340 ASP A N 1
ATOM 2370 C CA . ASP A 1 340 ? 6.258 32.375 19.625 1 96 340 ASP A CA 1
ATOM 2371 C C . ASP A 1 340 ? 4.922 31.812 19.141 1 96 340 ASP A C 1
ATOM 2373 O O . ASP A 1 340 ? 4.074 32.562 18.641 1 96 340 ASP A O 1
ATOM 2377 N N . MET A 1 341 ? 4.766 30.484 19.328 1 95.38 341 MET A N 1
ATOM 2378 C CA . MET A 1 341 ? 3.523 29.828 18.906 1 95.38 341 MET A CA 1
ATOM 2379 C C . MET A 1 341 ? 2.539 29.734 20.062 1 95.38 341 MET A C 1
ATOM 2381 O O . MET A 1 341 ? 1.458 29.156 19.922 1 95.38 341 MET A O 1
ATOM 2385 N N . GLY A 1 342 ? 2.998 30.234 21.25 1 94.12 342 GLY A N 1
ATOM 2386 C CA . GLY A 1 342 ? 2.055 30.297 22.359 1 94.12 342 GLY A CA 1
ATOM 2387 C C . GLY A 1 342 ? 2.338 29.281 23.453 1 94.12 342 GLY A C 1
ATOM 2388 O O . GLY A 1 342 ? 1.565 29.156 24.406 1 94.12 342 GLY A O 1
ATOM 2389 N N . LEU A 1 343 ? 3.41 28.547 23.328 1 96 343 LEU A N 1
ATOM 2390 C CA . LEU A 1 343 ? 3.762 27.625 24.391 1 96 343 LEU A CA 1
ATOM 2391 C C . LEU A 1 343 ? 4.629 28.312 25.453 1 96 343 LEU A C 1
ATOM 2393 O O . LEU A 1 343 ? 5.777 28.656 25.172 1 96 343 LEU A O 1
ATOM 2397 N N . ASP A 1 344 ? 4.109 28.438 26.609 1 95.19 344 ASP A N 1
ATOM 2398 C CA . ASP A 1 344 ? 4.855 29.031 27.719 1 95.19 344 ASP A CA 1
ATOM 2399 C C . ASP A 1 344 ? 5.945 28.078 28.203 1 95.19 344 ASP A C 1
ATOM 2401 O O . ASP A 1 344 ? 5.668 26.922 28.531 1 95.19 344 ASP A O 1
ATOM 2405 N N . PRO A 1 345 ? 7.145 28.562 28.266 1 95.94 345 PRO A N 1
ATOM 2406 C CA . PRO A 1 345 ? 8.234 27.719 28.766 1 95.94 345 PRO A CA 1
ATOM 2407 C C . PRO A 1 345 ? 7.941 27.109 30.141 1 95.94 345 PRO A C 1
ATOM 2409 O O . PRO A 1 345 ? 8.422 26.031 30.469 1 95.94 345 PRO A O 1
ATOM 2412 N N . ALA A 1 346 ? 7.152 27.734 30.906 1 96.56 346 ALA A N 1
ATOM 2413 C CA . ALA A 1 346 ? 6.793 27.234 32.219 1 96.56 346 ALA A CA 1
ATOM 2414 C C . ALA A 1 346 ? 5.988 25.953 32.125 1 96.56 346 ALA A C 1
ATOM 2416 O O . ALA A 1 346 ? 5.906 25.188 33.094 1 96.56 346 ALA A O 1
ATOM 2417 N N . ASP A 1 347 ? 5.434 25.656 30.969 1 96.12 347 ASP A N 1
ATOM 2418 C CA . ASP A 1 347 ? 4.57 24.5 30.781 1 96.12 347 ASP A CA 1
ATOM 2419 C C . ASP A 1 347 ? 5.359 23.312 30.25 1 96.12 347 ASP A C 1
ATOM 2421 O O . ASP A 1 347 ? 4.82 22.203 30.125 1 96.12 347 ASP A O 1
ATOM 2425 N N . HIS A 1 348 ? 6.641 23.5 29.953 1 98.12 348 HIS A N 1
ATOM 2426 C CA . HIS A 1 348 ? 7.434 22.469 29.281 1 98.12 348 HIS A CA 1
ATOM 2427 C C . HIS A 1 348 ? 7.434 21.172 30.078 1 98.12 348 HIS A C 1
ATOM 2429 O O . HIS A 1 348 ? 7.262 20.094 29.5 1 98.12 348 HIS A O 1
ATOM 2435 N N . ALA A 1 349 ? 7.609 21.25 31.375 1 97.81 349 ALA A N 1
ATOM 2436 C CA . ALA A 1 349 ? 7.672 20.047 32.188 1 97.81 349 ALA A CA 1
ATOM 2437 C C . ALA A 1 349 ? 6.344 19.297 32.188 1 97.81 349 ALA A C 1
ATOM 2439 O O . ALA A 1 349 ? 6.32 18.078 32.031 1 97.81 349 ALA A O 1
ATOM 2440 N N . ALA A 1 350 ? 5.273 20.016 32.344 1 96 350 ALA A N 1
ATOM 2441 C CA . ALA A 1 350 ? 3.947 19.406 32.312 1 96 350 ALA A CA 1
ATOM 2442 C C . ALA A 1 350 ? 3.645 18.797 30.953 1 96 350 ALA A C 1
ATOM 2444 O O . ALA A 1 350 ? 3.049 17.719 30.875 1 96 350 ALA A O 1
ATOM 2445 N N . VAL A 1 351 ? 4.039 19.484 29.922 1 96.44 351 VAL A N 1
ATOM 2446 C CA . VAL A 1 351 ? 3.832 19 28.562 1 96.44 351 VAL A CA 1
ATOM 2447 C C . VAL A 1 351 ? 4.621 17.703 28.344 1 96.44 351 VAL A C 1
ATOM 2449 O O . VAL A 1 351 ? 4.098 16.734 27.797 1 96.44 351 VAL A O 1
ATOM 2452 N N . ALA A 1 352 ? 5.883 17.719 28.75 1 97.94 352 ALA A N 1
ATOM 2453 C CA . ALA A 1 352 ? 6.723 16.531 28.625 1 97.94 352 ALA A CA 1
ATOM 2454 C C . ALA A 1 352 ? 6.082 15.328 29.312 1 97.94 352 ALA A C 1
ATOM 2456 O O . ALA A 1 352 ? 5.996 14.242 28.734 1 97.94 352 ALA A O 1
ATOM 2457 N N . GLU A 1 353 ? 5.578 15.516 30.5 1 96 353 GLU A N 1
ATOM 2458 C CA . GLU A 1 353 ? 4.969 14.438 31.266 1 96 353 GLU A CA 1
ATOM 2459 C C . GLU A 1 353 ? 3.701 13.93 30.578 1 96 353 GLU A C 1
ATOM 2461 O O . GLU A 1 353 ? 3.504 12.719 30.453 1 96 353 GLU A O 1
ATOM 2466 N N . ALA A 1 354 ? 2.869 14.828 30.156 1 92.5 354 ALA A N 1
ATOM 2467 C CA . ALA A 1 354 ? 1.624 14.461 29.484 1 92.5 354 ALA A CA 1
ATOM 2468 C C . ALA A 1 354 ? 1.902 13.719 28.188 1 92.5 354 ALA A C 1
ATOM 2470 O O . ALA A 1 354 ? 1.159 12.812 27.812 1 92.5 354 ALA A O 1
ATOM 2471 N N . SER A 1 355 ? 2.959 14.055 27.469 1 94.44 355 SER A N 1
ATOM 2472 C CA . SER A 1 355 ? 3.27 13.516 26.156 1 94.44 355 SER A CA 1
ATOM 2473 C C . SER A 1 355 ? 3.781 12.078 26.25 1 94.44 355 SER A C 1
ATOM 2475 O O . SER A 1 355 ? 3.691 11.32 25.281 1 94.44 355 SER A O 1
ATOM 2477 N N . LEU A 1 356 ? 4.332 11.734 27.422 1 94.44 356 LEU A N 1
ATOM 2478 C CA . LEU A 1 356 ? 4.84 10.375 27.594 1 94.44 356 LEU A CA 1
ATOM 2479 C C . LEU A 1 356 ? 3.715 9.352 27.5 1 94.44 356 LEU A C 1
ATOM 2481 O O . LEU A 1 356 ? 3.951 8.195 27.125 1 94.44 356 LEU A O 1
ATOM 2485 N N . ALA A 1 357 ? 2.484 9.828 27.75 1 87.44 357 ALA A N 1
ATOM 2486 C CA . ALA A 1 357 ? 1.328 8.938 27.703 1 87.44 357 ALA A CA 1
ATOM 2487 C C . ALA A 1 357 ? 0.704 8.906 26.312 1 87.44 357 ALA A C 1
ATOM 2489 O O . ALA A 1 357 ? -0.156 8.07 26.031 1 87.44 357 ALA A O 1
ATOM 2490 N N . SER A 1 358 ? 1.169 9.766 25.453 1 87.69 358 SER A N 1
ATOM 2491 C CA . SER A 1 358 ? 0.614 9.836 24.109 1 87.69 358 SER A CA 1
ATOM 2492 C C . SER A 1 358 ? 0.876 8.547 23.328 1 87.69 358 SER A C 1
ATOM 2494 O O . SER A 1 358 ? 1.941 7.938 23.469 1 87.69 358 SER A O 1
ATOM 2496 N N . SER A 1 359 ? -0.08 8.141 22.531 1 88 359 SER A N 1
ATOM 2497 C CA . SER A 1 359 ? 0.052 6.934 21.734 1 88 359 SER A CA 1
ATOM 2498 C C . SER A 1 359 ? 1.219 7.047 20.75 1 88 359 SER A C 1
ATOM 2500 O O . SER A 1 359 ? 1.948 6.078 20.531 1 88 359 SER A O 1
ATOM 2502 N N . SER A 1 360 ? 1.449 8.242 20.172 1 93.06 360 SER A N 1
ATOM 2503 C CA . SER A 1 360 ? 2.527 8.453 19.219 1 93.06 360 SER A CA 1
ATOM 2504 C C . SER A 1 360 ? 3.893 8.234 19.859 1 93.06 360 SER A C 1
ATOM 2506 O O . SER A 1 360 ? 4.809 7.711 19.219 1 93.06 360 SER A O 1
ATOM 2508 N N . MET A 1 361 ? 3.969 8.57 21.156 1 95.44 361 MET A N 1
ATOM 2509 C CA . MET A 1 361 ? 5.234 8.469 21.875 1 95.44 361 MET A CA 1
ATOM 2510 C C . MET A 1 361 ? 5.707 7.02 21.938 1 95.44 361 MET A C 1
ATOM 2512 O O . MET A 1 361 ? 6.91 6.754 21.953 1 95.44 361 MET A O 1
ATOM 2516 N N . LYS A 1 362 ? 4.789 6.102 21.875 1 94.69 362 LYS A N 1
ATOM 2517 C CA . LYS A 1 362 ? 5.078 4.68 22.031 1 94.69 362 LYS A CA 1
ATOM 2518 C C . LYS A 1 362 ? 5.867 4.145 20.828 1 94.69 362 LYS A C 1
ATOM 2520 O O . LYS A 1 362 ? 6.527 3.107 20.938 1 94.69 362 LYS A O 1
ATOM 2525 N N . GLY A 1 363 ? 5.812 4.828 19.766 1 97.44 363 GLY A N 1
ATOM 2526 C CA . GLY A 1 363 ? 6.52 4.379 18.562 1 97.44 363 GLY A CA 1
ATOM 2527 C C . GLY A 1 363 ? 7.922 4.945 18.453 1 97.44 363 GLY A C 1
ATOM 2528 O O . GLY A 1 363 ? 8.68 4.57 17.562 1 97.44 363 GLY A O 1
ATOM 2529 N N . ASN A 1 364 ? 8.297 5.859 19.359 1 98.69 364 ASN A N 1
ATOM 2530 C CA . ASN A 1 364 ? 9.617 6.477 19.266 1 98.69 364 ASN A CA 1
ATOM 2531 C C . ASN A 1 364 ? 10.734 5.438 19.359 1 98.69 364 ASN A C 1
ATOM 2533 O O . ASN A 1 364 ? 10.625 4.465 20.109 1 98.69 364 ASN A O 1
ATOM 2537 N N . PRO A 1 365 ? 11.828 5.535 18.641 1 98.44 365 PRO A N 1
ATOM 2538 C CA . PRO A 1 365 ? 12.828 4.473 18.516 1 98.44 365 PRO A CA 1
ATOM 2539 C C . PRO A 1 365 ? 13.547 4.188 19.844 1 98.44 365 PRO A C 1
ATOM 2541 O O . PRO A 1 365 ? 14.086 3.096 20.031 1 98.44 365 PRO A O 1
ATOM 2544 N N . VAL A 1 366 ? 13.594 5.188 20.719 1 98.31 366 VAL A N 1
ATOM 2545 C CA . VAL A 1 366 ? 14.219 5.027 22.031 1 98.31 366 VAL A CA 1
ATOM 2546 C C . VAL A 1 366 ? 13.375 5.719 23.094 1 98.31 366 VAL A C 1
ATOM 2548 O O . VAL A 1 366 ? 12.594 6.617 22.781 1 98.31 366 VAL A O 1
ATOM 2551 N N . GLY A 1 367 ? 13.484 5.242 24.312 1 97.44 367 GLY A N 1
ATOM 2552 C CA . GLY A 1 367 ? 12.852 5.949 25.406 1 97.44 367 GLY A CA 1
ATOM 2553 C C . GLY A 1 367 ? 13.531 7.266 25.75 1 97.44 367 GLY A C 1
ATOM 2554 O O . GLY A 1 367 ? 14.742 7.309 25.953 1 97.44 367 GLY A O 1
ATOM 2555 N N . LEU A 1 368 ? 12.789 8.328 25.734 1 98.06 368 LEU A N 1
ATOM 2556 C CA . LEU A 1 368 ? 13.32 9.633 26.094 1 98.06 368 LEU A CA 1
ATOM 2557 C C . LEU A 1 368 ? 12.859 10.047 27.484 1 98.06 368 LEU A C 1
ATOM 2559 O O . LEU A 1 368 ? 11.68 9.906 27.812 1 98.06 368 LEU A O 1
ATOM 2563 N N . ALA A 1 369 ? 13.766 10.508 28.25 1 97 369 ALA A N 1
ATOM 2564 C CA . ALA A 1 369 ? 13.422 11.039 29.562 1 97 369 ALA A CA 1
ATOM 2565 C C . ALA A 1 369 ? 12.68 12.367 29.453 1 97 369 ALA A C 1
ATOM 2567 O O . ALA A 1 369 ? 12.883 13.117 28.484 1 97 369 ALA A O 1
ATOM 2568 N N . PRO A 1 370 ? 11.852 12.664 30.484 1 97.75 370 PRO A N 1
ATOM 2569 C CA . PRO A 1 370 ? 11.164 13.953 30.453 1 97.75 370 PRO A CA 1
ATOM 2570 C C . PRO A 1 370 ? 12.125 15.133 30.297 1 97.75 370 PRO A C 1
ATOM 2572 O O . PRO A 1 370 ? 11.797 16.109 29.609 1 97.75 370 PRO A O 1
ATOM 2575 N N . SER A 1 371 ? 13.273 15.047 30.891 1 98.12 371 SER A N 1
ATOM 2576 C CA . SER A 1 371 ? 14.25 16.125 30.812 1 98.12 371 SER A CA 1
ATOM 2577 C C . SER A 1 371 ? 14.719 16.344 29.375 1 98.12 371 SER A C 1
ATOM 2579 O O . SER A 1 371 ? 14.977 17.469 28.953 1 98.12 371 SER A O 1
ATOM 2581 N N . ALA A 1 372 ? 14.836 15.273 28.594 1 98.38 372 ALA A N 1
ATOM 2582 C CA . ALA A 1 372 ? 15.219 15.383 27.188 1 98.38 372 ALA A CA 1
ATOM 2583 C C . ALA A 1 372 ? 14.125 16.062 26.375 1 98.38 372 ALA A C 1
ATOM 2585 O O . ALA A 1 372 ? 14.422 16.828 25.453 1 98.38 372 ALA A O 1
ATOM 2586 N N . LEU A 1 373 ? 12.852 15.742 26.688 1 98.75 373 LEU A N 1
ATOM 2587 C CA . LEU A 1 373 ? 11.719 16.359 26 1 98.75 373 LEU A CA 1
ATOM 2588 C C . LEU A 1 373 ? 11.648 17.859 26.312 1 98.75 373 LEU A C 1
ATOM 2590 O O . LEU A 1 373 ? 11.375 18.672 25.438 1 98.75 373 LEU A O 1
ATOM 2594 N N . VAL A 1 374 ? 11.898 18.188 27.562 1 98.62 374 VAL A N 1
ATOM 2595 C CA . VAL A 1 374 ? 11.922 19.594 27.969 1 98.62 374 VAL A CA 1
ATOM 2596 C C . VAL A 1 374 ? 13.031 20.328 27.219 1 98.62 374 VAL A C 1
ATOM 2598 O O . VAL A 1 374 ? 12.812 21.422 26.703 1 98.62 374 VAL A O 1
ATOM 2601 N N . ALA A 1 375 ? 14.203 19.719 27.188 1 98.56 375 ALA A N 1
ATOM 2602 C CA . ALA A 1 375 ? 15.336 20.312 26.469 1 98.56 375 ALA A CA 1
ATOM 2603 C C . ALA A 1 375 ? 15.008 20.531 25 1 98.56 375 ALA A C 1
ATOM 2605 O O . ALA A 1 375 ? 15.383 21.547 24.406 1 98.56 375 ALA A O 1
ATOM 2606 N N . ALA A 1 376 ? 14.367 19.547 24.406 1 98.56 376 ALA A N 1
ATOM 2607 C CA . ALA A 1 376 ? 13.984 19.641 23 1 98.56 376 ALA A CA 1
ATOM 2608 C C . ALA A 1 376 ? 13.016 20.797 22.766 1 98.56 376 ALA A C 1
ATOM 2610 O O . ALA A 1 376 ? 13.156 21.562 21.812 1 98.56 376 ALA A O 1
ATOM 2611 N N . MET A 1 377 ? 12.008 20.953 23.656 1 98.62 377 MET A N 1
ATOM 2612 C CA . MET A 1 377 ? 11.047 22.047 23.547 1 98.62 377 MET A CA 1
ATOM 2613 C C . MET A 1 377 ? 11.742 23.391 23.703 1 98.62 377 MET A C 1
ATOM 2615 O O . MET A 1 377 ? 11.414 24.359 23 1 98.62 377 MET A O 1
ATOM 2619 N N . ARG A 1 378 ? 12.727 23.453 24.562 1 97.94 378 ARG A N 1
ATOM 2620 C CA . ARG A 1 378 ? 13.469 24.688 24.766 1 97.94 378 ARG A CA 1
ATOM 2621 C C . ARG A 1 378 ? 14.258 25.078 23.531 1 97.94 378 ARG A C 1
ATOM 2623 O O . ARG A 1 378 ? 14.359 26.25 23.188 1 97.94 378 ARG A O 1
ATOM 2630 N N . ALA A 1 379 ? 14.805 24.078 22.891 1 97.75 379 ALA A N 1
ATOM 2631 C CA . ALA A 1 379 ? 15.602 24.312 21.688 1 97.75 379 ALA A CA 1
ATOM 2632 C C . ALA A 1 379 ? 14.719 24.688 20.5 1 97.75 379 ALA A C 1
ATOM 2634 O O . ALA A 1 379 ? 15.188 25.281 19.547 1 97.75 379 ALA A O 1
ATOM 2635 N N . ALA A 1 380 ? 13.492 24.25 20.5 1 97.81 380 ALA A N 1
ATOM 2636 C CA . ALA A 1 380 ? 12.54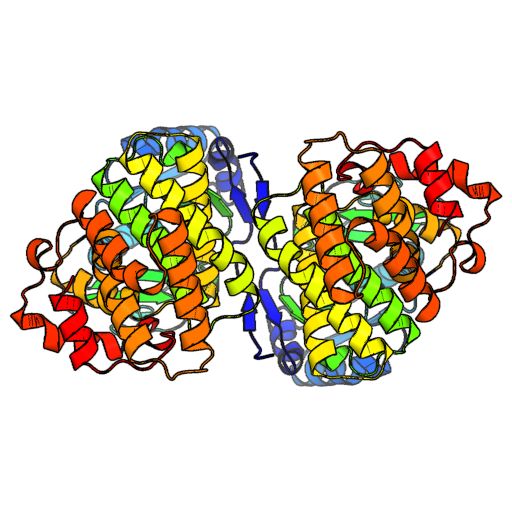7 24.438 19.406 1 97.81 380 ALA A CA 1
ATOM 2637 C C . ALA A 1 380 ? 11.938 25.828 19.438 1 97.81 380 ALA A C 1
ATOM 2639 O O . ALA A 1 380 ? 11.602 26.391 18.391 1 97.81 380 ALA A O 1
ATOM 2640 N N . MET B 1 1 ? 4.367 14.727 -12.469 1 89.06 1 MET B N 1
ATOM 2641 C CA . MET B 1 1 ? 4.301 13.289 -12.234 1 89.06 1 MET B CA 1
ATOM 2642 C C . MET B 1 1 ? 3.1 12.68 -12.953 1 89.06 1 MET B C 1
ATOM 2644 O O . MET B 1 1 ? 2.008 13.25 -12.938 1 89.06 1 MET B O 1
ATOM 2648 N N . THR B 1 2 ? 3.289 11.609 -13.617 1 92.31 2 THR B N 1
ATOM 2649 C CA . THR B 1 2 ? 2.197 10.914 -14.297 1 92.31 2 THR B CA 1
ATOM 2650 C C . THR B 1 2 ? 1.198 10.359 -13.289 1 92.31 2 THR B C 1
ATOM 2652 O O . THR B 1 2 ? 1.592 9.758 -12.289 1 92.31 2 THR B O 1
ATOM 2655 N N . PRO B 1 3 ? -0.092 10.672 -13.484 1 97.31 3 PRO B N 1
ATOM 2656 C CA . PRO B 1 3 ? -1.105 10.164 -12.562 1 97.31 3 PRO B CA 1
ATOM 2657 C C . PRO B 1 3 ? -1.069 8.641 -12.43 1 97.31 3 PRO B C 1
ATOM 2659 O O . PRO B 1 3 ? -0.738 7.941 -13.391 1 97.31 3 PRO B O 1
ATOM 2662 N N . PHE B 1 4 ? -1.417 8.117 -11.266 1 97.88 4 PHE B N 1
ATOM 2663 C CA . PHE B 1 4 ? -1.468 6.68 -11.039 1 97.88 4 PHE B CA 1
ATOM 2664 C C . PHE B 1 4 ? -2.42 6.348 -9.891 1 97.88 4 PHE B C 1
ATOM 2666 O O . PHE B 1 4 ? -2.838 7.234 -9.148 1 97.88 4 PHE B O 1
ATOM 2673 N N . GLY B 1 5 ? -2.826 5.117 -9.828 1 97.81 5 GLY B N 1
ATOM 2674 C CA . GLY B 1 5 ? -3.668 4.598 -8.758 1 97.81 5 GLY B CA 1
ATOM 2675 C C . GLY B 1 5 ? -2.975 3.553 -7.906 1 97.81 5 GLY B C 1
ATOM 2676 O O . GLY B 1 5 ? -1.986 2.953 -8.336 1 97.81 5 GLY B O 1
ATOM 2677 N N . ILE B 1 6 ? -3.398 3.404 -6.707 1 98.38 6 ILE B N 1
ATOM 2678 C CA . ILE B 1 6 ? -2.957 2.344 -5.809 1 98.38 6 ILE B CA 1
ATOM 2679 C C . ILE B 1 6 ? -4.172 1.589 -5.27 1 98.38 6 ILE B C 1
ATOM 2681 O O . ILE B 1 6 ? -5.109 2.199 -4.746 1 98.38 6 ILE B O 1
ATOM 2685 N N . ALA B 1 7 ? -4.172 0.344 -5.457 1 97.56 7 ALA B N 1
ATOM 2686 C CA . ALA B 1 7 ? -5.141 -0.565 -4.852 1 97.56 7 ALA B CA 1
ATOM 2687 C C . ALA B 1 7 ? -4.445 -1.769 -4.223 1 97.56 7 ALA B C 1
ATOM 2689 O O . ALA B 1 7 ? -3.459 -2.277 -4.766 1 97.56 7 ALA B O 1
ATOM 2690 N N . ALA B 1 8 ? -4.871 -2.197 -3.117 1 97.94 8 ALA B N 1
ATOM 2691 C CA . ALA B 1 8 ? -4.336 -3.334 -2.371 1 97.94 8 ALA B CA 1
ATOM 2692 C C . ALA B 1 8 ? -5.449 -4.07 -1.628 1 97.94 8 ALA B C 1
ATOM 2694 O O . ALA B 1 8 ? -6.578 -3.58 -1.54 1 97.94 8 ALA B O 1
ATOM 2695 N N . PRO B 1 9 ? -5.168 -5.301 -1.148 1 98.19 9 PRO B N 1
ATOM 2696 C CA . PRO B 1 9 ? -6.156 -5.98 -0.304 1 98.19 9 PRO B CA 1
ATOM 2697 C C . PRO B 1 9 ? -6.625 -5.117 0.864 1 98.19 9 PRO B C 1
ATOM 2699 O O . PRO B 1 9 ? -5.871 -4.273 1.355 1 98.19 9 PRO B O 1
ATOM 2702 N N . GLY B 1 10 ? -7.879 -5.316 1.266 1 96.88 10 GLY B N 1
ATOM 2703 C CA . GLY B 1 10 ? -8.453 -4.527 2.348 1 96.88 10 GLY B CA 1
ATOM 2704 C C . GLY B 1 10 ? -7.582 -4.504 3.59 1 96.88 10 GLY B C 1
ATOM 2705 O O . GLY B 1 10 ? -7.379 -3.445 4.191 1 96.88 10 GLY B O 1
ATOM 2706 N N . ARG B 1 11 ? -7.105 -5.66 3.916 1 97.38 11 ARG B N 1
ATOM 2707 C CA . ARG B 1 11 ? -6.195 -5.836 5.043 1 97.38 11 ARG B CA 1
ATOM 2708 C C . ARG B 1 11 ? -5.16 -6.918 4.746 1 97.38 11 ARG B C 1
ATOM 2710 O O . ARG B 1 11 ? -5.492 -7.965 4.188 1 97.38 11 ARG B O 1
ATOM 2717 N N . ILE B 1 12 ? -3.939 -6.648 4.984 1 98.75 12 ILE B N 1
ATOM 2718 C CA . ILE B 1 12 ? -2.859 -7.621 4.855 1 98.75 12 ILE B CA 1
ATOM 2719 C C . ILE B 1 12 ? -2.271 -7.926 6.23 1 98.75 12 ILE B C 1
ATOM 2721 O O . ILE B 1 12 ? -1.962 -7.008 7 1 98.75 12 ILE B O 1
ATOM 2725 N N . LEU B 1 13 ? -2.238 -9.117 6.602 1 98.75 13 LEU B N 1
ATOM 2726 C CA . LEU B 1 13 ? -1.54 -9.594 7.793 1 98.75 13 LEU B CA 1
ATOM 2727 C C . LEU B 1 13 ? -0.333 -10.445 7.406 1 98.75 13 LEU B C 1
ATOM 2729 O O . LEU B 1 13 ? -0.476 -11.461 6.727 1 98.75 13 LEU B O 1
ATOM 2733 N N . PHE B 1 14 ? 0.829 -10.008 7.828 1 98.81 14 PHE B N 1
ATOM 2734 C CA . PHE B 1 14 ? 2.074 -10.664 7.441 1 98.81 14 PHE B CA 1
ATOM 2735 C C . PHE B 1 14 ? 2.846 -11.125 8.672 1 98.81 14 PHE B C 1
ATOM 2737 O O . PHE B 1 14 ? 3.027 -10.367 9.617 1 98.81 14 PHE B O 1
ATOM 2744 N N . GLY B 1 15 ? 3.27 -12.375 8.617 1 98.62 15 GLY B N 1
ATOM 2745 C CA . GLY B 1 15 ? 4.188 -12.836 9.641 1 98.62 15 GLY B CA 1
ATOM 2746 C C . GLY B 1 15 ? 3.963 -14.289 10.031 1 98.62 15 GLY B C 1
ATOM 2747 O O . GLY B 1 15 ? 2.865 -14.82 9.859 1 98.62 15 GLY B O 1
ATOM 2748 N N . ARG B 1 16 ? 5.008 -14.93 10.625 1 98 16 ARG B N 1
ATOM 2749 C CA . ARG B 1 16 ? 4.891 -16.297 11.102 1 98 16 ARG B CA 1
ATOM 2750 C C . ARG B 1 16 ? 3.842 -16.406 12.203 1 98 16 ARG B C 1
ATOM 2752 O O . ARG B 1 16 ? 3.857 -15.633 13.164 1 98 16 ARG B O 1
ATOM 2759 N N . GLY B 1 17 ? 2.889 -17.266 12 1 97.56 17 GLY B N 1
ATOM 2760 C CA . GLY B 1 17 ? 1.868 -17.5 13.008 1 97.56 17 GLY B CA 1
ATOM 2761 C C . GLY B 1 17 ? 0.573 -16.766 12.727 1 97.56 17 GLY B C 1
ATOM 2762 O O . GLY B 1 17 ? -0.458 -17.047 13.336 1 97.56 17 GLY B O 1
ATOM 2763 N N . GLU B 1 18 ? 0.569 -15.852 11.797 1 98.06 18 GLU B N 1
ATOM 2764 C CA . GLU B 1 18 ? -0.618 -15.055 11.5 1 98.06 18 GLU B CA 1
ATOM 2765 C C . GLU B 1 18 ? -1.773 -15.938 11.039 1 98.06 18 GLU B C 1
ATOM 2767 O O . GLU B 1 18 ? -2.939 -15.555 11.164 1 98.06 18 GLU B O 1
ATOM 2772 N N . ALA B 1 19 ? -1.522 -17.125 10.531 1 98 19 ALA B N 1
ATOM 2773 C CA . ALA B 1 19 ? -2.553 -18.016 10.023 1 98 19 ALA B CA 1
ATOM 2774 C C . ALA B 1 19 ? -3.484 -18.484 11.141 1 98 19 ALA B C 1
ATOM 2776 O O . ALA B 1 19 ? -4.605 -18.922 10.875 1 98 19 ALA B O 1
ATOM 2777 N N . ARG B 1 20 ? -3.086 -18.406 12.391 1 97 20 ARG B N 1
ATOM 2778 C CA . ARG B 1 20 ? -3.879 -18.844 13.531 1 97 20 ARG B CA 1
ATOM 2779 C C . ARG B 1 20 ? -5.176 -18.062 13.633 1 97 20 ARG B C 1
ATOM 2781 O O . ARG B 1 20 ? -6.164 -18.531 14.195 1 97 20 ARG B O 1
ATOM 2788 N N . GLN B 1 21 ? -5.152 -16.859 13.094 1 97.31 21 GLN B N 1
ATOM 2789 C CA . GLN B 1 21 ? -6.332 -16.016 13.195 1 97.31 21 GLN B CA 1
ATOM 2790 C C . GLN B 1 21 ? -7.277 -16.25 12.023 1 97.31 21 GLN B C 1
ATOM 2792 O O . GLN B 1 21 ? -8.359 -15.656 11.961 1 97.31 21 GLN B O 1
ATOM 2797 N N . ALA B 1 22 ? -6.902 -17.078 11.094 1 98.69 22 ALA B N 1
ATOM 2798 C CA . ALA B 1 22 ? -7.613 -17.219 9.82 1 98.69 22 ALA B CA 1
ATOM 2799 C C . ALA B 1 22 ? -9.062 -17.625 10.047 1 98.69 22 ALA B C 1
ATOM 2801 O O . ALA B 1 22 ? -9.977 -17.016 9.484 1 98.69 22 ALA B O 1
ATOM 2802 N N . ALA B 1 23 ? -9.297 -18.625 10.906 1 98.75 23 ALA B N 1
ATOM 2803 C CA . ALA B 1 23 ? -10.641 -19.156 11.086 1 98.75 23 ALA B CA 1
ATOM 2804 C C . ALA B 1 23 ? -11.594 -18.094 11.625 1 98.75 23 ALA B C 1
ATOM 2806 O O . ALA B 1 23 ? -12.703 -17.938 11.109 1 98.75 23 ALA B O 1
ATOM 2807 N N . GLY B 1 24 ? -11.141 -17.375 12.641 1 98.56 24 GLY B N 1
ATOM 2808 C CA . GLY B 1 24 ? -11.961 -16.312 13.203 1 98.56 24 GLY B CA 1
ATOM 2809 C C . GLY B 1 24 ? -12.266 -15.211 12.211 1 98.56 24 GLY B C 1
ATOM 2810 O O . GLY B 1 24 ? -13.406 -14.758 12.109 1 98.56 24 GLY B O 1
ATOM 2811 N N . LEU B 1 25 ? -11.258 -14.766 11.445 1 98.44 25 LEU B N 1
ATOM 2812 C CA . LEU B 1 25 ? -11.414 -13.695 10.461 1 98.44 25 LEU B CA 1
ATOM 2813 C C . LEU B 1 25 ? -12.375 -14.125 9.352 1 98.44 25 LEU B C 1
ATOM 2815 O O . LEU B 1 25 ? -13.258 -13.352 8.961 1 98.44 25 LEU B O 1
ATOM 2819 N N . ILE B 1 26 ? -12.219 -15.352 8.867 1 98.81 26 ILE B N 1
ATOM 2820 C CA . ILE B 1 26 ? -13.055 -15.867 7.789 1 98.81 26 ILE B CA 1
ATOM 2821 C C . ILE B 1 26 ? -14.5 -16 8.273 1 98.81 26 ILE B C 1
ATOM 2823 O O . ILE B 1 26 ? -15.422 -15.523 7.617 1 98.81 26 ILE B O 1
ATOM 2827 N N . ALA B 1 27 ? -14.68 -16.594 9.438 1 98.38 27 ALA B N 1
ATOM 2828 C CA . ALA B 1 27 ? -16.016 -16.812 10 1 98.38 27 ALA B C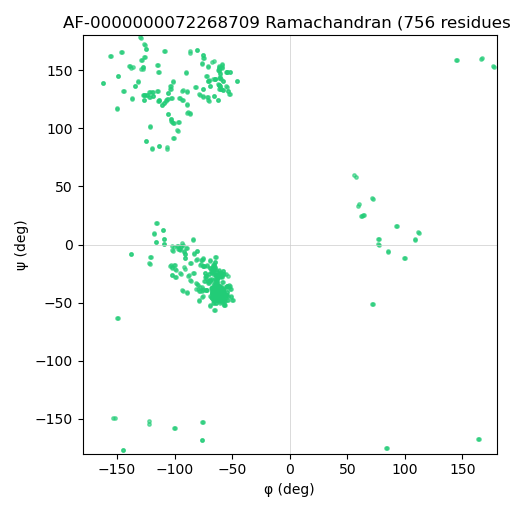A 1
ATOM 2829 C C . ALA B 1 27 ? -16.703 -15.492 10.281 1 98.38 27 ALA B C 1
ATOM 2831 O O . ALA B 1 27 ? -17.938 -15.414 10.266 1 98.38 27 ALA B O 1
ATOM 2832 N N . GLY B 1 28 ? -15.914 -14.492 10.578 1 97.25 28 GLY B N 1
ATOM 2833 C CA . GLY B 1 28 ? -16.469 -13.164 10.789 1 97.25 28 GLY B CA 1
ATOM 2834 C C . GLY B 1 28 ? -17.078 -12.57 9.531 1 97.25 28 GLY B C 1
ATOM 2835 O O . GLY B 1 28 ? -17.891 -11.648 9.609 1 97.25 28 GLY B O 1
ATOM 2836 N N . LEU B 1 29 ? -16.703 -13.117 8.352 1 97.81 29 LEU B N 1
ATOM 2837 C CA . LEU B 1 29 ? -17.203 -12.625 7.074 1 97.81 29 LEU B CA 1
ATOM 2838 C C . LEU B 1 29 ? -18.422 -13.43 6.613 1 97.81 29 LEU B C 1
ATOM 2840 O O . LEU B 1 29 ? -19.188 -12.977 5.766 1 97.81 29 LEU B O 1
ATOM 2844 N N . GLY B 1 30 ? -18.484 -14.641 7.09 1 97.88 30 GLY B N 1
ATOM 2845 C CA . GLY B 1 30 ? -19.578 -15.539 6.738 1 97.88 30 GLY B CA 1
ATOM 2846 C C . GLY B 1 30 ? -19.438 -16.922 7.336 1 97.88 30 GLY B C 1
ATOM 2847 O O . GLY B 1 30 ? -18.312 -17.422 7.504 1 97.88 30 GLY B O 1
ATOM 2848 N N . ARG B 1 31 ? -20.516 -17.547 7.531 1 97.69 31 ARG B N 1
ATOM 2849 C CA . ARG B 1 31 ? -20.5 -18.828 8.227 1 97.69 31 ARG B CA 1
ATOM 2850 C C . ARG B 1 31 ? -20.578 -19.984 7.238 1 97.69 31 ARG B C 1
ATOM 2852 O O . ARG B 1 31 ? -20.297 -21.125 7.598 1 97.69 31 ARG B O 1
ATOM 2859 N N . ARG B 1 32 ? -20.984 -19.781 6.02 1 98.75 32 ARG B N 1
ATOM 2860 C CA . ARG B 1 32 ? -20.844 -20.75 4.945 1 98.75 32 ARG B CA 1
ATOM 2861 C C . ARG B 1 32 ? -19.594 -20.469 4.102 1 98.75 32 ARG B C 1
ATOM 2863 O O . ARG B 1 32 ? -19.594 -19.531 3.291 1 98.75 32 ARG B O 1
ATOM 2870 N N . VAL B 1 33 ? -18.609 -21.281 4.297 1 98.88 33 VAL B N 1
ATOM 2871 C CA . VAL B 1 33 ? -17.297 -21 3.762 1 98.88 33 VAL B CA 1
ATOM 2872 C C . VAL B 1 33 ? -16.969 -21.953 2.615 1 98.88 33 VAL B C 1
ATOM 2874 O O . VAL B 1 33 ? -17.078 -23.172 2.771 1 98.88 33 VAL B O 1
ATOM 2877 N N . LEU B 1 34 ? -16.703 -21.406 1.462 1 98.88 34 LEU B N 1
ATOM 2878 C CA . LEU B 1 34 ? -16.062 -22.172 0.403 1 98.88 34 LEU B CA 1
ATOM 2879 C C . LEU B 1 34 ? -14.547 -22.125 0.54 1 98.88 34 LEU B C 1
ATOM 2881 O O . LEU B 1 34 ? -13.938 -21.062 0.388 1 98.88 34 LEU B O 1
ATOM 2885 N N . LEU B 1 35 ? -13.945 -23.234 0.847 1 98.81 35 LEU B N 1
ATOM 2886 C CA . LEU B 1 35 ? -12.5 -23.312 1.028 1 98.81 35 LEU B CA 1
ATOM 2887 C C . LEU B 1 35 ? -11.836 -24.016 -0.159 1 98.81 35 LEU B C 1
ATOM 2889 O O . LEU B 1 35 ? -12.062 -25.203 -0.387 1 98.81 35 LEU B O 1
ATOM 2893 N N . VAL B 1 36 ? -11.078 -23.281 -0.915 1 98.69 36 VAL B N 1
ATOM 2894 C CA . VAL B 1 36 ? -10.312 -23.828 -2.031 1 98.69 36 VAL B CA 1
ATOM 2895 C C . VAL B 1 36 ? -8.883 -24.125 -1.579 1 98.69 36 VAL B C 1
ATOM 2897 O O . VAL B 1 36 ? -8.219 -23.281 -0.974 1 98.69 36 VAL B O 1
ATOM 2900 N N . HIS B 1 37 ? -8.469 -25.328 -1.788 1 97.69 37 HIS B N 1
ATOM 2901 C CA . HIS B 1 37 ? -7.129 -25.734 -1.39 1 97.69 37 HIS B CA 1
ATOM 2902 C C . HIS B 1 37 ? -6.363 -26.344 -2.562 1 97.69 37 HIS B C 1
ATOM 2904 O O . HIS B 1 37 ? -6.918 -26.5 -3.654 1 97.69 37 HIS B O 1
ATOM 2910 N N . GLY B 1 38 ? -5.102 -26.594 -2.377 1 94.69 38 GLY B N 1
ATOM 2911 C CA . GLY B 1 38 ? -4.27 -27.188 -3.414 1 94.69 38 GLY B CA 1
ATOM 2912 C C . GLY B 1 38 ? -4.512 -28.672 -3.604 1 94.69 38 GLY B C 1
ATOM 2913 O O . GLY B 1 38 ? -5.617 -29.156 -3.363 1 94.69 38 GLY B O 1
ATOM 2914 N N . ARG B 1 39 ? -3.525 -29.328 -4.055 1 90.38 39 ARG B N 1
ATOM 2915 C CA . ARG B 1 39 ? -3.623 -30.719 -4.473 1 90.38 39 ARG B CA 1
ATOM 2916 C C . ARG B 1 39 ? -3.943 -31.625 -3.289 1 90.38 39 ARG B C 1
ATOM 2918 O O . ARG B 1 39 ? -4.727 -32.562 -3.416 1 90.38 39 ARG B O 1
ATOM 2925 N N . ASP B 1 40 ? -3.381 -31.359 -2.125 1 91.19 40 ASP B N 1
ATOM 2926 C CA . ASP B 1 40 ? -3.508 -32.219 -0.956 1 91.19 40 ASP B CA 1
ATOM 2927 C C . ASP B 1 40 ? -4.504 -31.641 0.048 1 91.19 40 ASP B C 1
ATOM 2929 O O . ASP B 1 40 ? -4.176 -30.719 0.799 1 91.19 40 ASP B O 1
ATOM 2933 N N . PRO B 1 41 ? -5.629 -32.219 0.129 1 92.12 41 PRO B N 1
ATOM 2934 C CA . PRO B 1 41 ? -6.633 -31.719 1.066 1 92.12 41 PRO B CA 1
ATOM 2935 C C . PRO B 1 41 ? -6.16 -31.75 2.518 1 92.12 41 PRO B C 1
ATOM 2937 O O . PRO B 1 41 ? -6.645 -30.984 3.35 1 92.12 41 PRO B O 1
ATOM 2940 N N . GLY B 1 42 ? -5.234 -32.719 2.811 1 93.81 42 GLY B N 1
ATOM 2941 C CA . GLY B 1 42 ? -4.707 -32.812 4.164 1 93.81 42 GLY B CA 1
ATOM 2942 C C . GLY B 1 42 ? -4.059 -31.531 4.648 1 93.81 42 GLY B C 1
ATOM 2943 O O . GLY B 1 42 ? -4.082 -31.234 5.844 1 93.81 42 GLY B O 1
ATOM 2944 N N . ARG B 1 43 ? -3.617 -30.766 3.727 1 93.12 43 ARG B N 1
ATOM 2945 C CA . ARG B 1 43 ? -2.938 -29.516 4.074 1 93.12 43 ARG B CA 1
ATOM 2946 C C . ARG B 1 43 ? -3.934 -28.453 4.531 1 93.12 43 ARG B C 1
ATOM 2948 O O . ARG B 1 43 ? -3.557 -27.484 5.195 1 93.12 43 ARG B O 1
ATOM 2955 N N . ALA B 1 44 ? -5.184 -28.656 4.203 1 96.31 44 ALA B N 1
ATOM 2956 C CA . ALA B 1 44 ? -6.203 -27.672 4.57 1 96.31 44 ALA B CA 1
ATOM 2957 C C . ALA B 1 44 ? -7.004 -28.141 5.785 1 96.31 44 ALA B C 1
ATOM 2959 O O . ALA B 1 44 ? -7.875 -27.422 6.273 1 96.31 44 ALA B O 1
ATOM 2960 N N . ALA B 1 45 ? -6.715 -29.328 6.305 1 97.44 45 ALA B N 1
ATOM 2961 C CA . ALA B 1 45 ? -7.5 -29.953 7.363 1 97.44 45 ALA B CA 1
ATOM 2962 C C . ALA B 1 45 ? -7.531 -29.078 8.617 1 97.44 45 ALA B C 1
ATOM 2964 O O . ALA B 1 45 ? -8.562 -28.953 9.273 1 97.44 45 ALA B O 1
ATOM 2965 N N . TRP B 1 46 ? -6.383 -28.484 8.961 1 97.88 46 TRP B N 1
ATOM 2966 C CA . TRP B 1 46 ? -6.312 -27.672 10.164 1 97.88 46 TRP B CA 1
ATOM 2967 C C . TRP B 1 46 ? -7.277 -26.5 10.078 1 97.88 46 TRP B C 1
ATOM 2969 O O . TRP B 1 46 ? -7.926 -26.141 11.07 1 97.88 46 TRP B O 1
ATOM 2979 N N . LEU B 1 47 ? -7.387 -25.875 8.914 1 98.5 47 LEU B N 1
ATOM 2980 C CA . LEU B 1 47 ? -8.266 -24.734 8.75 1 98.5 47 LEU B CA 1
ATOM 2981 C C . LEU B 1 47 ? -9.727 -25.156 8.734 1 98.5 47 LEU B C 1
ATOM 2983 O O . LEU B 1 47 ? -10.586 -24.469 9.305 1 98.5 47 LEU B O 1
ATOM 2987 N N . CYS B 1 48 ? -10.008 -26.297 8.086 1 98.19 48 CYS B N 1
ATOM 2988 C CA . CYS B 1 48 ? -11.367 -26.844 8.109 1 98.19 48 CYS B CA 1
ATOM 2989 C C . CYS B 1 48 ? -11.844 -27.062 9.539 1 98.19 48 CYS B C 1
ATOM 2991 O O . CYS B 1 48 ? -12.93 -26.625 9.906 1 98.19 48 CYS B O 1
ATOM 2993 N N . LYS B 1 49 ? -11 -27.688 10.305 1 98.25 49 LYS B N 1
ATOM 2994 C CA . LYS B 1 49 ? -11.336 -27.984 11.695 1 98.25 49 LYS B CA 1
ATOM 2995 C C . LYS B 1 49 ? -11.539 -26.703 12.5 1 98.25 49 LYS B C 1
ATOM 2997 O O . LYS B 1 49 ? -12.477 -26.609 13.289 1 98.25 49 LYS B O 1
ATOM 3002 N N . ALA B 1 50 ? -10.641 -25.797 12.312 1 98.62 50 ALA B N 1
ATOM 3003 C CA . ALA B 1 50 ? -10.719 -24.531 13.031 1 98.62 50 ALA B CA 1
ATOM 3004 C C . ALA B 1 50 ? -11.992 -23.766 12.656 1 98.62 50 ALA B C 1
ATOM 3006 O O . ALA B 1 50 ? -12.617 -23.141 13.516 1 98.62 50 ALA B O 1
ATOM 3007 N N . LEU B 1 51 ? -12.375 -23.781 11.352 1 98.69 51 LEU B N 1
ATOM 3008 C CA . LEU B 1 51 ? -13.586 -23.109 10.883 1 98.69 51 LEU B CA 1
ATOM 3009 C C . LEU B 1 51 ? -14.828 -23.766 11.477 1 98.69 51 LEU B C 1
ATOM 3011 O O . LEU B 1 51 ? -15.75 -23.062 11.914 1 98.69 51 LEU B O 1
ATOM 3015 N N . GLU B 1 52 ? -14.797 -25.047 11.484 1 98.31 52 GLU B N 1
ATOM 3016 C CA . GLU B 1 52 ? -15.906 -25.766 12.094 1 98.31 52 GLU B CA 1
ATOM 3017 C C . GLU B 1 52 ? -16.031 -25.438 13.578 1 98.31 52 GLU B C 1
ATOM 3019 O O . GLU B 1 52 ? -17.141 -25.297 14.094 1 98.31 52 GLU B O 1
ATOM 3024 N N . ALA B 1 53 ? -14.945 -25.312 14.219 1 98.12 53 ALA B N 1
ATOM 3025 C CA . ALA B 1 53 ? -14.938 -24.953 15.633 1 98.12 53 ALA B CA 1
ATOM 3026 C C . ALA B 1 53 ? -15.516 -23.547 15.844 1 98.12 53 ALA B C 1
ATOM 3028 O O . ALA B 1 53 ? -16.078 -23.266 16.906 1 98.12 53 ALA B O 1
ATOM 3029 N 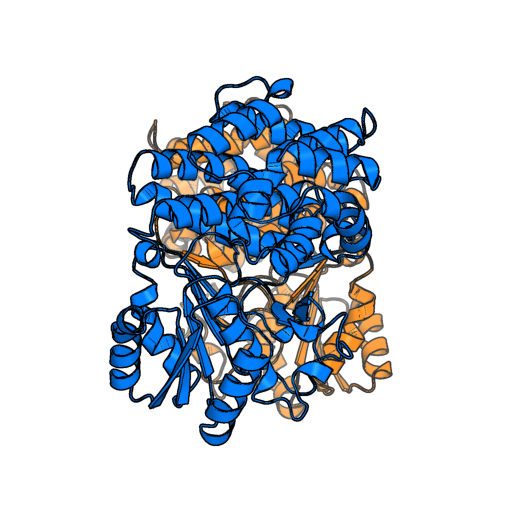N . GLU B 1 54 ? -15.406 -22.719 14.805 1 97.88 54 GLU B N 1
ATOM 3030 C CA . GLU B 1 54 ? -16 -21.391 14.844 1 97.88 54 GLU B CA 1
ATOM 3031 C C . GLU B 1 54 ? -17.484 -21.438 14.531 1 97.88 54 GLU B C 1
ATOM 3033 O O . GLU B 1 54 ? -18.156 -20.406 14.508 1 97.88 54 GLU B O 1
ATOM 3038 N N . GLY B 1 55 ? -17.984 -22.625 14.164 1 98.06 55 GLY B N 1
ATOM 3039 C CA . GLY B 1 55 ? -19.391 -22.781 13.859 1 98.06 55 GLY B CA 1
ATOM 3040 C C . GLY B 1 55 ? -19.719 -22.594 12.391 1 98.06 55 GLY B C 1
ATOM 3041 O O . GLY B 1 55 ? -20.875 -22.406 12.023 1 98.06 55 GLY B O 1
ATOM 3042 N N . ALA B 1 56 ? -18.688 -22.656 11.57 1 98.56 56 ALA B N 1
ATOM 3043 C CA . ALA B 1 56 ? -18.906 -22.469 10.141 1 98.56 56 ALA B CA 1
ATOM 3044 C C . ALA B 1 56 ? -19.188 -23.797 9.445 1 98.56 56 ALA B C 1
ATOM 3046 O O . ALA B 1 56 ? -18.734 -24.844 9.898 1 98.56 56 ALA B O 1
ATOM 3047 N N . GLU B 1 57 ? -19.969 -23.766 8.422 1 98.69 57 GLU B N 1
ATOM 3048 C CA . GLU B 1 57 ? -20.094 -24.844 7.453 1 98.69 57 GLU B CA 1
ATOM 3049 C C . GLU B 1 57 ? -19.094 -24.688 6.312 1 98.69 57 GLU B C 1
ATOM 3051 O O . GLU B 1 57 ? -18.969 -23.609 5.727 1 98.69 57 GLU B O 1
ATOM 3056 N N . VAL B 1 58 ? -18.406 -25.797 6.023 1 98.62 58 VAL B N 1
ATOM 3057 C CA . VAL B 1 58 ? -17.297 -25.672 5.074 1 98.62 58 VAL B CA 1
ATOM 3058 C C . VAL B 1 58 ? -17.531 -26.609 3.887 1 98.62 58 VAL B C 1
ATOM 3060 O O . VAL B 1 58 ? -17.828 -27.797 4.07 1 98.62 58 VAL B O 1
ATOM 3063 N N . LEU B 1 59 ? -17.484 -26.078 2.697 1 98.5 59 LEU B N 1
ATOM 3064 C CA . LEU B 1 59 ? -17.359 -26.844 1.457 1 98.5 59 LEU B CA 1
ATOM 3065 C C . LEU B 1 59 ? -15.961 -26.703 0.875 1 98.5 59 LEU B C 1
ATOM 3067 O O . LEU B 1 59 ? -15.477 -25.594 0.67 1 98.5 59 LEU B O 1
ATOM 3071 N N . THR B 1 60 ? -15.336 -27.797 0.642 1 98 60 THR B N 1
ATOM 3072 C CA . THR B 1 60 ? -13.977 -27.766 0.128 1 98 60 THR B CA 1
ATOM 3073 C C . THR B 1 60 ? -13.953 -28.031 -1.373 1 98 60 THR B C 1
ATOM 3075 O O . THR B 1 60 ? -14.758 -28.828 -1.876 1 98 60 THR B O 1
ATOM 3078 N N . VAL B 1 61 ? -13.102 -27.281 -2.059 1 97.25 61 VAL B N 1
ATOM 3079 C CA . VAL B 1 61 ? -12.812 -27.5 -3.473 1 97.25 61 VAL B CA 1
ATOM 3080 C C . VAL B 1 61 ? -11.312 -27.641 -3.682 1 97.25 61 VAL B C 1
ATOM 3082 O O . VAL B 1 61 ? -10.531 -26.797 -3.227 1 97.25 61 VAL B O 1
ATOM 3085 N N . GLY B 1 62 ? -10.906 -28.672 -4.336 1 94.81 62 GLY B N 1
ATOM 3086 C CA . GLY B 1 62 ? -9.5 -28.875 -4.633 1 94.81 62 GLY B CA 1
ATOM 3087 C C . GLY B 1 62 ? -9.086 -28.328 -5.984 1 94.81 62 GLY B C 1
ATOM 3088 O O . GLY B 1 62 ? -9.82 -28.453 -6.965 1 94.81 62 GLY B O 1
ATOM 3089 N N . GLY B 1 63 ? -7.992 -27.609 -5.98 1 90.88 63 GLY B N 1
ATOM 3090 C CA . GLY B 1 63 ? -7.328 -27.188 -7.199 1 90.88 63 GLY B CA 1
ATOM 3091 C C . GLY B 1 63 ? -5.961 -27.812 -7.391 1 90.88 63 GLY B C 1
ATOM 3092 O O . GLY B 1 63 ? -4.945 -27.25 -7 1 90.88 63 GLY B O 1
ATOM 3093 N N . PRO B 1 64 ? -5.887 -28.969 -7.934 1 82.38 64 PRO B N 1
ATOM 3094 C CA . PRO B 1 64 ? -4.668 -29.781 -7.965 1 82.38 64 PRO B CA 1
ATOM 3095 C C . PRO B 1 64 ? -3.645 -29.266 -8.977 1 82.38 64 PRO B C 1
ATOM 3097 O O . PRO B 1 64 ? -2.49 -29.703 -8.961 1 82.38 64 PRO B O 1
ATOM 3100 N N . SER B 1 65 ? -4.062 -28.469 -9.906 1 86 65 SER B N 1
ATOM 3101 C CA . SER B 1 65 ? -3.221 -27.922 -10.977 1 86 65 SER B CA 1
ATOM 3102 C C . SER B 1 65 ? -3.631 -26.5 -11.336 1 86 65 SER B C 1
ATOM 3104 O O . SER B 1 65 ? -4.441 -25.891 -10.641 1 86 65 SER B O 1
ATOM 3106 N N . GLU B 1 66 ? -2.953 -25.984 -12.344 1 90.12 66 GLU B N 1
ATOM 3107 C CA . GLU B 1 66 ? -3.412 -24.703 -12.867 1 90.12 66 GLU B CA 1
ATOM 3108 C C . GLU B 1 66 ? -4.898 -24.75 -13.219 1 90.12 66 GLU B C 1
ATOM 3110 O O . GLU B 1 66 ? -5.367 -25.703 -13.836 1 90.12 66 GLU B O 1
ATOM 3115 N N . PRO B 1 67 ? -5.621 -23.781 -12.734 1 93.56 67 PRO B N 1
ATOM 3116 C CA . PRO B 1 67 ? -7.062 -23.828 -12.984 1 93.56 67 PRO B CA 1
ATOM 3117 C C . PRO B 1 67 ? -7.41 -23.656 -14.461 1 93.56 67 PRO B C 1
ATOM 3119 O O . PRO B 1 67 ? -6.762 -22.891 -15.164 1 93.56 67 PRO B O 1
ATOM 3122 N N . ASP B 1 68 ? -8.367 -24.359 -14.883 1 93.06 68 ASP B N 1
ATOM 3123 C CA . ASP B 1 68 ? -8.914 -24.219 -16.234 1 93.06 68 ASP B CA 1
ATOM 3124 C C . ASP B 1 68 ? -10.43 -24.062 -16.188 1 93.06 68 ASP B C 1
ATOM 3126 O O . ASP B 1 68 ? -11.031 -24.062 -15.117 1 93.06 68 ASP B O 1
ATOM 3130 N N . LEU B 1 69 ? -10.984 -23.891 -17.359 1 94.69 69 LEU B N 1
ATOM 3131 C CA . LEU B 1 69 ? -12.414 -23.594 -17.469 1 94.69 69 LEU B CA 1
ATOM 3132 C C . LEU B 1 69 ? -13.242 -24.734 -16.891 1 94.69 69 LEU B C 1
ATOM 3134 O O . LEU B 1 69 ? -14.227 -24.5 -16.188 1 94.69 69 LEU B O 1
ATOM 3138 N N . ALA B 1 70 ? -12.82 -25.922 -17.109 1 94.81 70 ALA B N 1
ATOM 3139 C CA . ALA B 1 70 ? -13.562 -27.078 -16.609 1 94.81 70 ALA B CA 1
ATOM 3140 C C . ALA B 1 70 ? -13.562 -27.109 -15.086 1 94.81 70 ALA B C 1
ATOM 3142 O O . ALA B 1 70 ? -14.594 -27.375 -14.461 1 94.81 70 ALA B O 1
ATOM 3143 N N . MET B 1 71 ? -12.414 -26.906 -14.508 1 95.25 71 MET B N 1
ATOM 3144 C CA . MET B 1 71 ? -12.289 -26.859 -13.055 1 95.25 71 MET B CA 1
ATOM 3145 C C . MET B 1 71 ? -13.164 -25.75 -12.469 1 95.25 71 MET B C 1
ATOM 3147 O O . MET B 1 71 ? -13.82 -25.953 -11.445 1 95.25 71 MET B O 1
ATOM 3151 N N . LEU B 1 72 ? -13.109 -24.641 -13.086 1 96.62 72 LEU B N 1
ATOM 3152 C CA . LEU B 1 72 ? -13.906 -23.484 -12.648 1 96.62 72 LEU B CA 1
ATOM 3153 C C . LEU B 1 72 ? -15.391 -23.812 -12.703 1 96.62 72 LEU B C 1
ATOM 3155 O O . LEU B 1 72 ? -16.125 -23.547 -11.75 1 96.62 72 LEU B O 1
ATOM 3159 N N . GLU B 1 73 ? -15.836 -24.422 -13.781 1 96.12 73 GLU B N 1
ATOM 3160 C CA . GLU B 1 73 ? -17.25 -24.781 -13.953 1 96.12 73 GLU B CA 1
ATOM 3161 C C . GLU B 1 73 ? -17.688 -25.812 -12.922 1 96.12 73 GLU B C 1
ATOM 3163 O O . GLU B 1 73 ? -18.766 -25.719 -12.359 1 96.12 73 GLU B O 1
ATOM 3168 N N . ALA B 1 74 ? -16.844 -26.766 -12.719 1 96.25 74 ALA B N 1
ATOM 3169 C CA . ALA B 1 74 ? -17.141 -27.766 -11.703 1 96.25 74 ALA B CA 1
ATOM 3170 C C . ALA B 1 74 ? -17.266 -27.141 -10.32 1 96.25 74 ALA B C 1
ATOM 3172 O O . ALA B 1 74 ? -18.156 -27.484 -9.547 1 96.25 74 ALA B O 1
ATOM 3173 N N . GLY B 1 75 ? -16.312 -26.234 -10.023 1 97 75 GLY B N 1
ATOM 3174 C CA . GLY B 1 75 ? -16.375 -25.516 -8.766 1 97 75 GLY B CA 1
ATOM 3175 C C . GLY B 1 75 ? -17.656 -24.719 -8.602 1 97 75 GLY B C 1
ATOM 3176 O O . GLY B 1 75 ? -18.25 -24.703 -7.523 1 97 75 GLY B O 1
ATOM 3177 N N . LEU B 1 76 ? -18.094 -24.062 -9.656 1 97.5 76 LEU B N 1
ATOM 3178 C CA . LEU B 1 76 ? -19.312 -23.266 -9.633 1 97.5 76 LEU B CA 1
ATOM 3179 C C . LEU B 1 76 ? -20.531 -24.156 -9.414 1 97.5 76 LEU B C 1
ATOM 3181 O O . LEU B 1 76 ? -21.422 -23.812 -8.633 1 97.5 76 LEU B O 1
ATOM 3185 N N . ALA B 1 77 ? -20.547 -25.266 -10.086 1 96.88 77 ALA B N 1
ATOM 3186 C CA . ALA B 1 77 ? -21.672 -26.188 -9.992 1 96.88 77 ALA B CA 1
ATOM 3187 C C . ALA B 1 77 ? -21.875 -26.672 -8.555 1 96.88 77 ALA B C 1
ATOM 3189 O O . ALA B 1 77 ? -23 -26.875 -8.109 1 96.88 77 ALA B O 1
ATOM 3190 N N . GLY B 1 78 ? -20.812 -26.859 -7.855 1 96.62 78 GLY B N 1
ATOM 3191 C CA . GLY B 1 78 ? -20.875 -27.281 -6.461 1 96.62 78 GLY B CA 1
ATOM 3192 C C . GLY B 1 78 ? -21.141 -26.141 -5.508 1 96.62 78 GLY B C 1
ATOM 3193 O O . GLY B 1 78 ? -21.875 -26.281 -4.535 1 96.62 78 GLY B O 1
ATOM 3194 N N . ALA B 1 79 ? -20.594 -25 -5.734 1 98 79 ALA B N 1
ATOM 3195 C CA . ALA B 1 79 ? -20.609 -23.875 -4.809 1 98 79 ALA B CA 1
ATOM 3196 C C . ALA B 1 79 ? -21.969 -23.188 -4.809 1 98 79 ALA B C 1
ATOM 3198 O O . ALA B 1 79 ? -22.438 -22.734 -3.764 1 98 79 ALA B O 1
ATOM 3199 N N . ARG B 1 80 ? -22.578 -23.047 -5.949 1 97.5 80 ARG B N 1
ATOM 3200 C CA . ARG B 1 80 ? -23.781 -22.234 -6.07 1 97.5 80 ARG B CA 1
ATOM 3201 C C . ARG B 1 80 ? -24.906 -22.781 -5.199 1 97.5 80 ARG B C 1
ATOM 3203 O O . ARG B 1 80 ? -25.5 -22.047 -4.414 1 97.5 80 ARG B O 1
ATOM 3210 N N . PRO B 1 81 ? -25.188 -24.141 -5.277 1 97.62 81 PRO B N 1
ATOM 3211 C CA . PRO B 1 81 ? -26.219 -24.672 -4.375 1 97.62 81 PRO B CA 1
ATOM 3212 C C . PRO B 1 81 ? -25.844 -24.516 -2.902 1 97.62 81 PRO B C 1
ATOM 3214 O O . PRO B 1 81 ? -26.719 -24.359 -2.051 1 97.62 81 PRO B O 1
ATOM 3217 N N . PHE B 1 82 ? -24.562 -24.5 -2.566 1 98.31 82 PHE B N 1
ATOM 3218 C CA . PHE B 1 82 ? -24.078 -24.328 -1.202 1 98.31 82 PHE B CA 1
ATOM 3219 C C . PHE B 1 82 ? -24.25 -22.891 -0.732 1 98.31 82 PHE B C 1
ATOM 3221 O O . PHE B 1 82 ? -24.359 -22.641 0.469 1 98.31 82 PHE B O 1
ATOM 3228 N N . ALA B 1 83 ? -24.234 -21.953 -1.659 1 98.19 83 ALA B N 1
ATOM 3229 C CA . ALA B 1 83 ? -24.453 -20.531 -1.421 1 98.19 83 ALA B CA 1
ATOM 3230 C C . ALA B 1 83 ? -23.484 -19.984 -0.385 1 98.19 83 ALA B C 1
ATOM 3232 O O . ALA B 1 83 ? -23.891 -19.391 0.622 1 98.19 83 ALA B O 1
ATOM 3233 N N . PRO B 1 84 ? -22.203 -20.109 -0.701 1 98.81 84 PRO B N 1
ATOM 3234 C CA . PRO B 1 84 ? -21.203 -19.594 0.25 1 98.81 84 PRO B CA 1
ATOM 3235 C C . PRO B 1 84 ? -21.328 -18.078 0.467 1 98.81 84 PRO B C 1
ATOM 3237 O O . PRO B 1 84 ? -21.781 -17.359 -0.427 1 98.81 84 PRO B O 1
ATOM 3240 N N . GLN B 1 85 ? -20.953 -17.656 1.644 1 98.62 85 GLN B N 1
ATOM 3241 C CA . GLN B 1 85 ? -20.969 -16.25 1.995 1 98.62 85 GLN B CA 1
ATOM 3242 C C . GLN B 1 85 ? -19.562 -15.656 1.935 1 98.62 85 GLN B C 1
ATOM 3244 O O . GLN B 1 85 ? -19.391 -14.438 1.898 1 98.62 85 GLN B O 1
ATOM 3249 N N . VAL B 1 86 ? -18.562 -16.5 1.99 1 98.81 86 VAL B N 1
ATOM 3250 C CA . VAL B 1 86 ? -17.156 -16.109 1.934 1 98.81 86 VAL B CA 1
ATOM 3251 C C . VAL B 1 86 ? -16.344 -17.234 1.278 1 98.81 86 VAL B C 1
ATOM 3253 O O . VAL B 1 86 ? -16.688 -18.406 1.389 1 98.81 86 VAL B O 1
ATOM 3256 N N . VAL B 1 87 ? -15.344 -16.891 0.53 1 98.88 87 VAL B N 1
ATOM 3257 C CA . VAL B 1 87 ? -14.422 -17.828 -0.088 1 98.88 87 VAL B CA 1
ATOM 3258 C C . VAL B 1 87 ? -13.023 -17.656 0.508 1 98.88 87 VAL B C 1
ATOM 3260 O O . VAL B 1 87 ? -12.555 -16.531 0.678 1 98.88 87 VAL B O 1
ATOM 3263 N N . ALA B 1 88 ? -12.391 -18.703 0.882 1 98.88 88 ALA B N 1
ATOM 3264 C CA . ALA B 1 88 ? -11 -18.703 1.337 1 98.88 88 ALA B CA 1
ATOM 3265 C C . ALA B 1 88 ? -10.133 -19.594 0.441 1 98.88 88 ALA B C 1
ATOM 3267 O O . ALA B 1 88 ? -10.562 -20.672 0.026 1 98.88 88 ALA B O 1
ATOM 3268 N N . GLY B 1 89 ? -9.055 -19.078 0.034 1 98.69 89 GLY B N 1
ATOM 3269 C CA . GLY B 1 89 ? -8.062 -19.859 -0.689 1 98.69 89 GLY B CA 1
ATOM 3270 C C . GLY B 1 89 ? -6.824 -20.156 0.13 1 98.69 89 GLY B C 1
ATOM 3271 O O . GLY B 1 89 ? -6.207 -19.234 0.682 1 98.69 89 GLY B O 1
ATOM 3272 N N . LEU B 1 90 ? -6.484 -21.391 0.268 1 98.44 90 LEU B N 1
ATOM 3273 C CA . LEU B 1 90 ? -5.273 -21.859 0.934 1 98.44 90 LEU B CA 1
ATOM 3274 C C . LEU B 1 90 ? -4.41 -22.688 -0.015 1 98.44 90 LEU B C 1
ATOM 3276 O O . LEU B 1 90 ? -4.711 -23.859 -0.272 1 98.44 90 LEU B O 1
ATOM 3280 N N . GLY B 1 91 ? -3.387 -22.109 -0.543 1 97.12 91 GLY B N 1
ATOM 3281 C CA . GLY B 1 91 ? -2.559 -22.812 -1.512 1 97.12 91 GLY B CA 1
ATOM 3282 C C . GLY B 1 91 ? -1.652 -21.891 -2.303 1 97.12 91 GLY B C 1
ATOM 3283 O O . GLY B 1 91 ? -1.397 -20.766 -1.886 1 97.12 91 GLY B O 1
ATOM 3284 N N . GLY B 1 92 ? -1.087 -22.422 -3.348 1 95.75 92 GLY B N 1
ATOM 3285 C CA . GLY B 1 92 ? -0.285 -21.594 -4.238 1 95.75 92 GLY B CA 1
ATOM 3286 C C . GLY B 1 92 ? -1.119 -20.719 -5.156 1 95.75 92 GLY B C 1
ATOM 3287 O O . GLY B 1 92 ? -2.32 -20.562 -4.938 1 95.75 92 GLY B O 1
ATOM 3288 N N . GLY B 1 93 ? -0.479 -20.141 -6.113 1 95.75 93 GLY B N 1
ATOM 3289 C CA . GLY B 1 93 ? -1.135 -19.219 -7.031 1 95.75 93 GLY B CA 1
ATOM 3290 C C . GLY B 1 93 ? -2.309 -19.844 -7.762 1 95.75 93 GLY B C 1
ATOM 3291 O O . GLY B 1 93 ? -3.336 -19.203 -7.965 1 95.75 93 GLY B O 1
ATOM 3292 N N . ALA B 1 94 ? -2.143 -21.094 -8.141 1 94.62 94 ALA B N 1
ATOM 3293 C CA . ALA B 1 94 ? -3.199 -21.781 -8.875 1 94.62 94 ALA B CA 1
ATOM 3294 C C . ALA B 1 94 ? -4.461 -21.906 -8.031 1 94.62 94 ALA B C 1
ATOM 3296 O O . ALA B 1 94 ? -5.566 -21.641 -8.5 1 94.62 94 ALA B O 1
ATOM 3297 N N . ALA B 1 95 ? -4.289 -22.312 -6.805 1 96.69 95 ALA B N 1
ATOM 3298 C CA . ALA B 1 95 ? -5.422 -22.453 -5.895 1 96.69 95 ALA B CA 1
ATOM 3299 C C . ALA B 1 95 ? -6.051 -21.094 -5.594 1 96.69 95 ALA B C 1
ATOM 3301 O O . ALA B 1 95 ? -7.273 -20.969 -5.543 1 96.69 95 ALA B O 1
ATOM 3302 N N . LEU B 1 96 ? -5.246 -20.109 -5.414 1 98 96 LEU B N 1
ATOM 3303 C CA . LEU B 1 96 ? -5.746 -18.766 -5.109 1 98 96 LEU B CA 1
ATOM 3304 C C . LEU B 1 96 ? -6.5 -18.188 -6.297 1 98 96 LEU B C 1
ATOM 3306 O O . LEU B 1 96 ? -7.516 -17.5 -6.125 1 98 96 LEU B O 1
ATOM 3310 N N . ASP B 1 97 ? -5.988 -18.422 -7.512 1 97.56 97 ASP B N 1
ATOM 3311 C CA . ASP B 1 97 ? -6.695 -17.969 -8.703 1 97.56 97 ASP B CA 1
ATOM 3312 C C . ASP B 1 97 ? -8.07 -18.609 -8.812 1 97.56 97 ASP B C 1
ATOM 3314 O O . ASP B 1 97 ? -9.062 -17.953 -9.109 1 97.56 97 ASP B O 1
ATOM 3318 N N . LEU B 1 98 ? -8.086 -19.906 -8.57 1 97.88 98 LEU B N 1
ATOM 3319 C CA . LEU B 1 98 ? -9.367 -20.609 -8.602 1 97.88 98 LEU B CA 1
ATOM 3320 C C . LEU B 1 98 ? -10.32 -20.047 -7.551 1 97.88 98 LEU B C 1
ATOM 3322 O O . LEU B 1 98 ? -11.492 -19.797 -7.84 1 97.88 98 LEU B O 1
ATOM 3326 N N . ALA B 1 99 ? -9.82 -19.859 -6.359 1 98.62 99 ALA B N 1
ATOM 3327 C CA . ALA B 1 99 ? -10.625 -19.312 -5.27 1 98.62 99 ALA B CA 1
ATOM 3328 C C . ALA B 1 99 ? -11.164 -17.922 -5.629 1 98.62 99 ALA B C 1
ATOM 3330 O O . ALA B 1 99 ? -12.352 -17.641 -5.43 1 98.62 99 ALA B O 1
ATOM 3331 N N . LYS B 1 100 ? -10.336 -17.078 -6.121 1 98.12 100 LYS B N 1
ATOM 3332 C CA . LYS B 1 100 ? -10.711 -15.727 -6.516 1 98.12 100 LYS B CA 1
ATOM 3333 C C . LYS B 1 100 ? -11.773 -15.75 -7.613 1 98.12 100 LYS B C 1
ATOM 3335 O O . LYS B 1 100 ? -12.727 -14.969 -7.578 1 98.12 100 LYS B O 1
ATOM 3340 N N . ALA B 1 101 ? -11.578 -16.625 -8.609 1 97.94 101 ALA B N 1
ATOM 3341 C CA . ALA B 1 101 ? -12.539 -16.75 -9.703 1 97.94 101 ALA B CA 1
ATOM 3342 C C . ALA B 1 101 ? -13.898 -17.219 -9.18 1 97.94 101 ALA B C 1
ATOM 3344 O O . ALA B 1 101 ? -14.938 -16.703 -9.602 1 97.94 101 ALA B O 1
ATOM 3345 N N . LEU B 1 102 ? -13.859 -18.156 -8.273 1 98.31 102 LEU B N 1
ATOM 3346 C CA . LEU B 1 102 ? -15.109 -18.641 -7.699 1 98.31 102 LEU B CA 1
ATOM 3347 C C . LEU B 1 102 ? -15.789 -17.547 -6.879 1 98.31 102 LEU B C 1
ATOM 3349 O O . LEU B 1 102 ? -17 -17.375 -6.965 1 98.31 102 LEU B O 1
ATOM 3353 N N . ALA B 1 103 ? -15.016 -16.797 -6.082 1 98.62 103 ALA B N 1
ATOM 3354 C CA . ALA B 1 103 ? -15.57 -15.68 -5.316 1 98.62 103 ALA B CA 1
ATOM 3355 C C . ALA B 1 103 ? -16.281 -14.688 -6.23 1 98.62 103 ALA B C 1
ATOM 3357 O O . ALA B 1 103 ? -17.328 -14.148 -5.875 1 98.62 103 ALA B O 1
ATOM 3358 N N . ALA B 1 104 ? -15.711 -14.477 -7.414 1 97.88 104 ALA B N 1
ATOM 3359 C CA . ALA B 1 104 ? -16.219 -13.5 -8.375 1 97.88 104 ALA B CA 1
ATOM 3360 C C . ALA B 1 104 ? -17.469 -14.023 -9.078 1 97.88 104 ALA B C 1
ATOM 3362 O O . ALA B 1 104 ? -18.422 -13.273 -9.305 1 97.88 104 ALA B O 1
ATOM 3363 N N . LEU B 1 105 ? -17.516 -15.344 -9.367 1 97.5 105 LEU B N 1
ATOM 3364 C CA . LEU B 1 105 ? -18.469 -15.82 -10.359 1 97.5 105 LEU B CA 1
ATOM 3365 C C . LEU B 1 105 ? -19.656 -16.516 -9.68 1 97.5 105 LEU B C 1
ATOM 3367 O O . LEU B 1 105 ? -20.703 -16.719 -10.297 1 97.5 105 LEU B O 1
ATOM 3371 N N . VAL B 1 106 ? -19.484 -16.906 -8.43 1 97.56 106 VAL B N 1
ATOM 3372 C CA . VAL B 1 106 ? -20.594 -17.547 -7.723 1 97.56 106 VAL B CA 1
ATOM 3373 C C . VAL B 1 106 ? -21.797 -16.609 -7.707 1 97.56 106 VAL B C 1
ATOM 3375 O O . VAL B 1 106 ? -22.922 -17.016 -8.031 1 97.56 106 VAL B O 1
ATOM 3378 N N . PRO B 1 107 ? -21.578 -15.312 -7.395 1 96.5 107 PRO B N 1
ATOM 3379 C CA . PRO B 1 107 ? -22.734 -14.422 -7.375 1 96.5 107 PRO B CA 1
ATOM 3380 C C . PRO B 1 107 ? -23.125 -13.938 -8.766 1 96.5 107 PRO B C 1
ATOM 3382 O O . PRO B 1 107 ? -24.188 -13.32 -8.938 1 96.5 107 PRO B O 1
ATOM 3385 N N . ALA B 1 108 ? -22.297 -14.117 -9.773 1 92.56 108 ALA B N 1
ATOM 3386 C CA . ALA B 1 108 ? -22.547 -13.602 -11.117 1 92.56 108 ALA B CA 1
ATOM 3387 C C . ALA B 1 108 ? -23.547 -14.477 -11.867 1 92.56 108 ALA B C 1
ATOM 3389 O O . ALA B 1 108 ? -23.359 -15.695 -11.961 1 92.56 108 ALA B O 1
ATOM 3390 N N . PRO B 1 109 ? -24.547 -13.898 -12.406 1 88.56 109 PRO B N 1
ATOM 3391 C CA . PRO B 1 109 ? -25.562 -14.711 -13.078 1 88.56 109 PRO B CA 1
ATOM 3392 C C . PRO B 1 109 ? -25.062 -15.336 -14.375 1 88.56 109 PRO B C 1
ATOM 3394 O O . PRO B 1 109 ? -25.562 -16.375 -14.805 1 88.56 109 PRO B O 1
ATOM 3397 N N . GLU B 1 110 ? -24.109 -14.703 -14.914 1 88.06 110 GLU B N 1
ATOM 3398 C CA . GLU B 1 110 ? -23.609 -15.18 -16.188 1 88.06 110 GLU B CA 1
ATOM 3399 C C . GLU B 1 110 ? -22.531 -16.25 -15.992 1 88.06 110 GLU B C 1
ATOM 3401 O O . GLU B 1 110 ? -22.031 -16.438 -14.883 1 88.06 110 GLU B O 1
ATOM 3406 N N . GLY B 1 111 ? -22.188 -16.969 -16.953 1 86.56 111 GLY B N 1
ATOM 3407 C CA . GLY B 1 111 ? -21.109 -17.953 -16.906 1 86.56 111 GLY B CA 1
ATOM 3408 C C . GLY B 1 111 ? -19.734 -17.344 -17.062 1 86.56 111 GLY B C 1
ATOM 3409 O O . GLY B 1 111 ? -19.609 -16.156 -17.344 1 86.56 111 GLY B O 1
ATOM 3410 N N . PRO B 1 112 ? -18.672 -18.078 -16.781 1 92.19 112 PRO B N 1
ATOM 3411 C CA . PRO B 1 112 ? -17.297 -17.594 -16.828 1 92.19 112 PRO B CA 1
ATOM 3412 C C . PRO B 1 112 ? -16.953 -16.922 -18.156 1 92.19 112 PRO B C 1
ATOM 3414 O O . PRO B 1 112 ? -16.25 -15.906 -18.172 1 92.19 112 PRO B O 1
ATOM 3417 N N . MET B 1 113 ? -17.469 -17.375 -19.266 1 91.19 113 MET B N 1
ATOM 3418 C CA . MET B 1 113 ? -17.094 -16.906 -20.594 1 91.19 113 MET B CA 1
ATOM 3419 C C . MET B 1 113 ? -17.531 -15.461 -20.812 1 91.19 113 MET B C 1
ATOM 3421 O O . MET B 1 113 ? -16.953 -14.75 -21.641 1 91.19 113 MET B O 1
ATOM 3425 N N . ALA B 1 114 ? -18.516 -15.031 -20.094 1 91.88 114 ALA B N 1
ATOM 3426 C CA . ALA B 1 114 ? -18.969 -13.641 -20.188 1 91.88 114 ALA B CA 1
ATOM 3427 C C . ALA B 1 114 ? -17.891 -12.68 -19.688 1 91.88 114 ALA B C 1
ATOM 3429 O O . ALA B 1 114 ? -17.828 -11.531 -20.141 1 91.88 114 ALA B O 1
ATOM 3430 N N . HIS B 1 115 ? -16.984 -13.227 -18.859 1 91.81 115 HIS B N 1
ATOM 3431 C CA . HIS B 1 115 ? -16.141 -12.297 -18.109 1 91.81 115 HIS B CA 1
ATOM 3432 C C . HIS B 1 115 ? -14.672 -12.539 -18.391 1 91.81 115 HIS B C 1
ATOM 3434 O O . HIS B 1 115 ? -13.828 -11.688 -18.078 1 91.81 115 HIS B O 1
ATOM 3440 N N . LEU B 1 116 ? -14.289 -13.664 -18.953 1 89.56 116 LEU B N 1
ATOM 3441 C CA . LEU B 1 116 ? -12.898 -13.945 -19.281 1 89.56 116 LEU B CA 1
ATOM 3442 C C . LEU B 1 116 ? -12.414 -13.047 -20.422 1 89.56 116 LEU B C 1
ATOM 3444 O O . LEU B 1 116 ? -13.141 -12.828 -21.391 1 89.56 116 LEU B O 1
ATOM 3448 N N . GLU B 1 117 ? -11.234 -12.539 -20.266 1 86.19 117 GLU B N 1
ATOM 3449 C CA . GLU B 1 117 ? -10.648 -11.688 -21.297 1 86.19 117 GLU B CA 1
ATOM 3450 C C . GLU B 1 117 ? -10.172 -12.523 -22.484 1 86.19 117 GLU B C 1
ATOM 3452 O O . GLU B 1 117 ? -9.914 -13.719 -22.344 1 86.19 117 GLU B O 1
ATOM 3457 N N . VAL B 1 118 ? -9.984 -11.914 -23.672 1 77.25 118 VAL B N 1
ATOM 3458 C CA . VAL B 1 118 ? -9.336 -12.414 -24.875 1 77.25 118 VAL B CA 1
ATOM 3459 C C . VAL B 1 118 ? -10.234 -13.461 -25.547 1 77.25 118 VAL B C 1
ATOM 3461 O O . VAL B 1 118 ? -10.609 -13.312 -26.703 1 77.25 118 VAL B O 1
ATOM 3464 N N . VAL B 1 119 ? -10.719 -14.531 -24.703 1 81.12 119 VAL B N 1
ATOM 3465 C CA . VAL B 1 119 ? -11.484 -15.625 -25.297 1 81.12 119 VAL B CA 1
ATOM 3466 C C . VAL B 1 119 ? -12.969 -15.43 -25.016 1 81.12 119 VAL B C 1
ATOM 3468 O O . VAL B 1 119 ? -13.82 -15.922 -25.766 1 81.12 119 VAL B O 1
ATOM 3471 N N . GLY B 1 120 ? -13.242 -14.734 -23.922 1 87.12 120 GLY B N 1
ATOM 3472 C CA . GLY B 1 120 ? -14.617 -14.398 -23.594 1 87.12 120 GLY B CA 1
ATOM 3473 C C . GLY B 1 120 ? -14.992 -12.977 -23.969 1 87.12 120 GLY B C 1
ATOM 3474 O O . GLY B 1 120 ? -14.438 -12.414 -24.922 1 87.12 120 GLY B O 1
ATOM 3475 N N . HIS B 1 121 ? -16 -12.477 -23.328 1 87.25 121 HIS B N 1
ATOM 3476 C CA . HIS B 1 121 ? -16.484 -11.148 -23.688 1 87.25 121 HIS B CA 1
ATOM 3477 C C . HIS B 1 121 ? -15.797 -10.062 -22.875 1 87.25 121 HIS B C 1
ATOM 3479 O O . HIS B 1 121 ? -15.922 -8.875 -23.156 1 87.25 121 HIS B O 1
ATOM 3485 N N . GLY B 1 122 ? -15.055 -10.516 -21.797 1 86.56 122 GLY B N 1
ATOM 3486 C CA . GLY B 1 122 ? -14.281 -9.586 -20.984 1 86.56 122 GLY B CA 1
ATOM 3487 C C . GLY B 1 122 ? -15.141 -8.547 -20.297 1 86.56 122 GLY B C 1
ATOM 3488 O O . GLY B 1 122 ? -14.695 -7.418 -20.078 1 86.56 122 GLY B O 1
ATOM 3489 N N . LEU B 1 123 ? -16.422 -8.836 -20.062 1 88 123 LEU B N 1
ATOM 3490 C CA . LEU B 1 123 ? -17.328 -7.906 -19.406 1 88 123 LEU B CA 1
ATOM 3491 C C . LEU B 1 123 ? -17 -7.773 -17.922 1 88 123 LEU B C 1
ATOM 3493 O O . LEU B 1 123 ? -16.562 -8.734 -17.297 1 88 123 LEU B O 1
ATOM 3497 N N . PRO B 1 124 ? -17.188 -6.555 -17.391 1 88.19 124 PRO B N 1
ATOM 3498 C CA . PRO B 1 124 ? -17.078 -6.441 -15.938 1 88.19 124 PRO B CA 1
ATOM 3499 C C . PRO B 1 124 ? -18.062 -7.336 -15.188 1 88.19 124 PRO B C 1
ATOM 3501 O O . PRO B 1 124 ? -19.094 -7.711 -15.742 1 88.19 124 PRO B O 1
ATOM 3504 N N . LEU B 1 125 ? -17.719 -7.676 -14 1 92.31 125 LEU B N 1
ATOM 3505 C CA . LEU B 1 125 ? -18.625 -8.469 -13.18 1 92.31 125 LEU B CA 1
ATOM 3506 C C . LEU B 1 125 ? -19.922 -7.715 -12.938 1 92.31 125 LEU B C 1
ATOM 3508 O O . LEU B 1 125 ? -19.922 -6.516 -12.648 1 92.31 125 LEU B O 1
ATOM 3512 N N . THR B 1 126 ? -21.016 -8.336 -13.086 1 90.19 126 THR B N 1
ATOM 3513 C CA . THR B 1 126 ? -22.328 -7.719 -12.906 1 90.19 126 THR B CA 1
ATOM 3514 C C . THR B 1 126 ? -22.703 -7.652 -11.422 1 90.19 126 THR B C 1
ATOM 3516 O O . THR B 1 126 ? -23.406 -6.734 -10.992 1 90.19 126 THR B O 1
ATOM 3519 N N . ALA B 1 127 ? -22.266 -8.648 -10.672 1 93.12 127 ALA B N 1
ATOM 3520 C CA . ALA B 1 127 ? -22.469 -8.688 -9.227 1 93.12 127 ALA B CA 1
ATOM 3521 C C . ALA B 1 127 ? -21.141 -8.578 -8.484 1 93.12 127 ALA B C 1
ATOM 3523 O O . ALA B 1 127 ? -20.109 -9.055 -8.961 1 93.12 127 ALA B O 1
ATOM 3524 N N . PRO B 1 128 ? -21.203 -7.945 -7.27 1 94.25 128 PRO B N 1
ATOM 3525 C CA . PRO B 1 128 ? -19.969 -7.914 -6.477 1 94.25 128 PRO B CA 1
ATOM 3526 C C . PRO B 1 128 ? -19.484 -9.312 -6.082 1 94.25 128 PRO B C 1
ATOM 3528 O O . PRO B 1 128 ? -20.297 -10.188 -5.773 1 94.25 128 PRO B O 1
ATOM 3531 N N . PRO B 1 129 ? -18.188 -9.562 -6.16 1 97.44 129 PRO B N 1
ATOM 3532 C CA . PRO B 1 129 ? -17.641 -10.836 -5.68 1 97.44 129 PRO B CA 1
ATOM 3533 C C . PRO B 1 129 ? -17.938 -11.078 -4.199 1 97.44 129 PRO B C 1
ATOM 3535 O O . PRO B 1 129 ? -18.141 -10.125 -3.445 1 97.44 129 PRO B O 1
ATOM 3538 N N . LEU B 1 130 ? -18.016 -12.32 -3.814 1 98.38 130 LEU B N 1
ATOM 3539 C CA . LEU B 1 130 ? -18 -12.656 -2.395 1 98.38 130 LEU B CA 1
ATOM 3540 C C . LEU B 1 130 ? -16.703 -12.203 -1.731 1 98.38 130 LEU B C 1
ATOM 3542 O O . LEU B 1 130 ? -15.672 -12.094 -2.395 1 98.38 130 LEU B O 1
ATOM 3546 N N . PRO B 1 131 ? -16.766 -11.906 -0.389 1 98.38 131 PRO B N 1
ATOM 3547 C CA . PRO B 1 131 ? -15.5 -11.664 0.306 1 98.38 131 PRO B CA 1
ATOM 3548 C C . PRO B 1 131 ? -14.5 -12.812 0.128 1 98.38 131 PRO B C 1
ATOM 3550 O O . PRO B 1 131 ? -14.867 -13.984 0.24 1 98.38 131 PRO B O 1
ATOM 3553 N N . PHE B 1 132 ? -13.328 -12.461 -0.19 1 98.75 132 PHE B N 1
ATOM 3554 C CA . PHE B 1 132 ? -12.273 -13.422 -0.475 1 98.75 132 PHE B CA 1
ATOM 3555 C C . PHE B 1 132 ? -11.117 -13.258 0.501 1 98.75 132 PHE B C 1
ATOM 3557 O O . PHE B 1 132 ? -10.648 -12.148 0.735 1 98.75 132 PHE B O 1
ATOM 3564 N N . VAL B 1 133 ? -10.656 -14.328 1.179 1 98.88 133 VAL B N 1
ATOM 3565 C CA . VAL B 1 133 ? -9.5 -14.352 2.07 1 98.88 133 VAL B CA 1
ATOM 3566 C C . VAL B 1 133 ? -8.414 -15.234 1.48 1 98.88 133 VAL B C 1
ATOM 3568 O O . VAL B 1 133 ? -8.656 -16.406 1.171 1 98.88 133 VAL B O 1
ATOM 3571 N N . ALA B 1 134 ? -7.277 -14.742 1.292 1 98.88 134 ALA B N 1
ATOM 3572 C CA . ALA B 1 134 ? -6.18 -15.469 0.66 1 98.88 134 ALA B CA 1
ATOM 3573 C C . ALA B 1 134 ? -5.137 -15.891 1.689 1 98.88 134 ALA B C 1
ATOM 3575 O O . ALA B 1 134 ? -4.715 -15.086 2.521 1 98.88 134 ALA B O 1
ATOM 3576 N N . LEU B 1 135 ? -4.742 -17.141 1.68 1 98.81 135 LEU B N 1
ATOM 3577 C CA . LEU B 1 135 ? -3.654 -17.703 2.471 1 98.81 135 LEU B CA 1
ATOM 3578 C C . LEU B 1 135 ? -2.639 -18.406 1.574 1 98.81 135 LEU B C 1
ATOM 3580 O O . LEU B 1 135 ? -2.707 -19.625 1.385 1 98.81 135 LEU B O 1
ATOM 3584 N N . PRO B 1 136 ? -1.673 -17.656 1.107 1 98.56 136 PRO B N 1
ATOM 3585 C CA . PRO B 1 136 ? -0.715 -18.281 0.186 1 98.56 136 PRO B CA 1
ATOM 3586 C C . PRO B 1 136 ? 0.199 -19.281 0.875 1 98.56 136 PRO B C 1
ATOM 3588 O O . PRO B 1 136 ? 0.627 -19.062 2.01 1 98.56 136 PRO B O 1
ATOM 3591 N N . THR B 1 137 ? 0.475 -20.391 0.164 1 97.88 137 THR B N 1
ATOM 3592 C CA . THR B 1 137 ? 1.342 -21.422 0.712 1 97.88 137 THR B CA 1
ATOM 3593 C C . THR B 1 137 ? 2.611 -21.562 -0.123 1 97.88 137 THR B C 1
ATOM 3595 O O . THR B 1 137 ? 3.402 -22.484 0.089 1 97.88 137 THR B O 1
ATOM 3598 N N . THR B 1 138 ? 2.746 -20.75 -1.133 1 97.25 138 THR B N 1
ATOM 3599 C CA . THR B 1 138 ? 3.992 -20.531 -1.861 1 97.25 138 THR B CA 1
ATOM 3600 C C . THR B 1 138 ? 4.316 -19.047 -1.947 1 97.25 138 THR B C 1
ATOM 3602 O O . THR B 1 138 ? 3.43 -18.203 -1.782 1 97.25 138 THR B O 1
ATOM 3605 N N . ALA B 1 139 ? 5.543 -18.719 -2.059 1 98.06 139 ALA B N 1
ATOM 3606 C CA . ALA B 1 139 ? 5.988 -17.328 -2.207 1 98.06 139 ALA B CA 1
ATOM 3607 C C . ALA B 1 139 ? 6.453 -17.062 -3.635 1 98.06 139 ALA B C 1
ATOM 3609 O O . ALA B 1 139 ? 7.648 -17.141 -3.93 1 98.06 139 ALA B O 1
ATOM 3610 N N . GLY B 1 140 ? 5.477 -16.75 -4.539 1 97.5 140 GLY B N 1
ATOM 3611 C CA . GLY B 1 140 ? 5.836 -16.578 -5.938 1 97.5 140 GLY B CA 1
ATOM 3612 C C . GLY B 1 140 ? 4.938 -15.586 -6.656 1 97.5 140 GLY B C 1
ATOM 3613 O O . GLY B 1 140 ? 5.305 -14.422 -6.84 1 97.5 140 GLY B O 1
ATOM 3614 N N . THR B 1 141 ? 3.693 -15.852 -6.766 1 94.62 141 THR B N 1
ATOM 3615 C CA . THR B 1 141 ? 2.793 -15.156 -7.676 1 94.62 141 THR B CA 1
ATOM 3616 C C . THR B 1 141 ? 2.275 -13.867 -7.047 1 94.62 141 THR B C 1
ATOM 3618 O O . THR B 1 141 ? 1.816 -12.969 -7.75 1 94.62 141 THR B O 1
ATOM 3621 N N . GLY B 1 142 ? 2.271 -13.836 -5.727 1 98.12 142 GLY B N 1
ATOM 3622 C CA . GLY B 1 142 ? 1.653 -12.68 -5.086 1 98.12 142 GLY B CA 1
ATOM 3623 C C . GLY B 1 142 ? 0.166 -12.578 -5.363 1 98.12 142 GLY B C 1
ATOM 3624 O O . GLY B 1 142 ? -0.407 -11.484 -5.293 1 98.12 142 GLY B O 1
ATOM 3625 N N . ALA B 1 143 ? -0.473 -13.664 -5.652 1 98.06 143 ALA B N 1
ATOM 3626 C CA . ALA B 1 143 ? -1.867 -13.703 -6.086 1 98.06 143 ALA B CA 1
ATOM 3627 C C . ALA B 1 143 ? -2.795 -13.148 -5.008 1 98.06 143 ALA B C 1
ATOM 3629 O O . ALA B 1 143 ? -3.881 -12.648 -5.312 1 98.06 143 ALA B O 1
ATOM 3630 N N . GLU B 1 144 ? -2.396 -13.188 -3.777 1 98.69 144 GLU B N 1
ATOM 3631 C CA . GLU B 1 144 ? -3.189 -12.656 -2.668 1 98.69 144 GLU B CA 1
ATOM 3632 C C . GLU B 1 144 ? -3.354 -11.148 -2.777 1 98.69 144 GLU B C 1
ATOM 3634 O O . GLU B 1 144 ? -4.23 -10.562 -2.133 1 98.69 144 GLU B O 1
ATOM 3639 N N . ALA B 1 145 ? -2.521 -10.5 -3.65 1 98.62 145 ALA B N 1
ATOM 3640 C CA . ALA B 1 145 ? -2.555 -9.039 -3.711 1 98.62 145 ALA B CA 1
ATOM 3641 C C . ALA B 1 145 ? -2.977 -8.555 -5.098 1 98.62 145 ALA B C 1
ATOM 3643 O O . ALA B 1 145 ? -2.822 -7.379 -5.422 1 98.62 145 ALA B O 1
ATOM 3644 N N . THR B 1 146 ? -3.426 -9.438 -5.957 1 97.75 146 THR B N 1
ATOM 3645 C CA . THR B 1 146 ? -3.818 -9.055 -7.309 1 97.75 146 THR B CA 1
ATOM 3646 C C . THR B 1 146 ? -5.332 -9.141 -7.477 1 97.75 146 THR B C 1
ATOM 3648 O O . THR B 1 146 ? -6.027 -9.703 -6.625 1 97.75 146 THR B O 1
ATOM 3651 N N . ARG B 1 147 ? -5.852 -8.578 -8.523 1 96.5 147 ARG B N 1
ATOM 3652 C CA . ARG B 1 147 ? -7.293 -8.484 -8.734 1 96.5 147 ARG B CA 1
ATOM 3653 C C . ARG B 1 147 ? -7.723 -9.281 -9.953 1 96.5 147 ARG B C 1
ATOM 3655 O O . ARG B 1 147 ? -8.734 -8.969 -10.586 1 96.5 147 ARG B O 1
ATOM 3662 N N . ASN B 1 148 ? -6.852 -10.18 -10.352 1 95.62 148 ASN B N 1
ATOM 3663 C CA . ASN B 1 148 ? -7.164 -11.031 -11.492 1 95.62 148 ASN B CA 1
ATOM 3664 C C . ASN B 1 148 ? -6.957 -12.508 -11.172 1 95.62 148 ASN B C 1
ATOM 3666 O O . ASN B 1 148 ? -6.285 -12.844 -10.203 1 95.62 148 ASN B O 1
ATOM 3670 N N . ALA B 1 149 ? -7.57 -13.352 -11.898 1 96.31 149 ALA B N 1
ATOM 3671 C CA . ALA B 1 149 ? -7.398 -14.797 -11.875 1 96.31 149 ALA B CA 1
ATOM 3672 C C . ALA B 1 149 ? -7.105 -15.344 -13.273 1 96.31 149 ALA B C 1
ATOM 3674 O O . ALA B 1 149 ? -7.809 -15.016 -14.234 1 96.31 149 ALA B O 1
ATOM 3675 N N . VAL B 1 150 ? -6.078 -16.109 -13.352 1 93.38 150 VAL B N 1
ATOM 3676 C CA . VAL B 1 150 ? -5.691 -16.688 -14.641 1 93.38 150 VAL B CA 1
ATOM 3677 C C . VAL B 1 150 ? -6.32 -18.062 -14.797 1 93.38 150 VAL B C 1
ATOM 3679 O O . VAL B 1 150 ? -6.133 -18.938 -13.953 1 93.38 150 VAL B O 1
ATOM 3682 N N . ILE B 1 151 ? -7.051 -18.25 -15.859 1 93.56 151 ILE B N 1
ATOM 3683 C CA . ILE B 1 151 ? -7.797 -19.469 -16.125 1 93.56 151 ILE B CA 1
ATOM 3684 C C . ILE B 1 151 ? -7.395 -20.047 -17.484 1 93.56 151 ILE B C 1
ATOM 3686 O O . ILE B 1 151 ? -7.395 -19.328 -18.484 1 93.56 151 ILE B O 1
ATOM 3690 N N . GLY B 1 152 ? -7.047 -21.344 -17.469 1 91.38 152 GLY B N 1
ATOM 3691 C CA . GLY B 1 152 ? -6.762 -22.031 -18.719 1 91.38 152 GLY B CA 1
ATOM 3692 C C . GLY B 1 152 ? -8.008 -22.359 -19.516 1 91.38 152 GLY B C 1
ATOM 3693 O O . GLY B 1 152 ? -9.031 -22.75 -18.938 1 91.38 152 GLY B O 1
ATOM 3694 N N . VAL B 1 153 ? -7.922 -22.062 -20.766 1 90.44 153 VAL B N 1
ATOM 3695 C CA . VAL B 1 153 ? -8.945 -22.5 -21.719 1 90.44 153 VAL B CA 1
ATOM 3696 C C . VAL B 1 153 ? -8.312 -23.391 -22.781 1 90.44 153 VAL B C 1
ATOM 3698 O O . VAL B 1 153 ? -8.07 -22.953 -23.906 1 90.44 153 VAL B O 1
ATOM 3701 N N . PRO B 1 154 ? -8.172 -24.625 -22.453 1 85.94 154 PRO B N 1
ATOM 3702 C CA . PRO B 1 154 ? -7.422 -25.562 -23.297 1 85.94 154 PRO B CA 1
ATOM 3703 C C . PRO B 1 154 ? -7.945 -25.594 -24.734 1 85.94 154 PRO B C 1
ATOM 3705 O O . PRO B 1 154 ? -7.16 -25.734 -25.672 1 85.94 154 PRO B O 1
ATOM 3708 N N . GLU B 1 155 ? -9.164 -25.469 -24.922 1 86.5 155 GLU B N 1
ATOM 3709 C CA . GLU B 1 155 ? -9.758 -25.516 -26.25 1 86.5 155 GLU B CA 1
ATOM 3710 C C . GLU B 1 155 ? -9.188 -24.406 -27.141 1 86.5 155 GLU B C 1
ATOM 3712 O O . GLU B 1 155 ? -9.164 -24.547 -28.375 1 86.5 155 GLU B O 1
ATOM 3717 N N . HIS B 1 156 ? -8.719 -23.391 -26.5 1 83.31 156 HIS B N 1
ATOM 3718 C CA . HIS B 1 156 ? -8.141 -22.281 -27.25 1 83.31 156 HIS B CA 1
ATOM 3719 C C . HIS B 1 156 ? -6.625 -22.234 -27.078 1 83.31 156 HIS B C 1
ATOM 3721 O O . HIS B 1 156 ? -5.977 -21.297 -27.547 1 83.31 156 HIS B O 1
ATOM 3727 N N . GLY B 1 157 ? -6.109 -23.172 -26.328 1 79.38 157 GLY B N 1
ATOM 3728 C CA . GLY B 1 157 ? -4.676 -23.203 -26.078 1 79.38 157 GLY B CA 1
ATOM 3729 C C . GLY B 1 157 ? -4.148 -21.953 -25.406 1 79.38 157 GLY B C 1
ATOM 3730 O O . GLY B 1 157 ? -3.051 -21.5 -25.719 1 79.38 157 GLY B O 1
ATOM 3731 N N . ARG B 1 158 ? -4.957 -21.359 -24.562 1 83.06 158 ARG B N 1
ATOM 3732 C CA . ARG B 1 158 ? -4.566 -20.094 -23.969 1 83.06 158 ARG B CA 1
ATOM 3733 C C . ARG B 1 158 ? -4.883 -20.062 -22.469 1 83.06 158 ARG B C 1
ATOM 3735 O O . ARG B 1 158 ? -5.781 -20.766 -22 1 83.06 158 ARG B O 1
ATOM 3742 N N . LYS B 1 159 ? -4.113 -19.281 -21.75 1 87.25 159 LYS B N 1
ATOM 3743 C CA . LYS B 1 159 ? -4.457 -18.828 -20.406 1 87.25 159 LYS B CA 1
ATOM 3744 C C . LYS B 1 159 ? -4.953 -17.375 -20.438 1 87.25 159 LYS B C 1
ATOM 3746 O O . LYS B 1 159 ? -4.309 -16.516 -21.016 1 87.25 159 LYS B O 1
ATOM 3751 N N . VAL B 1 160 ? -6.141 -17.188 -19.875 1 88.06 160 VAL B N 1
ATOM 3752 C CA . VAL B 1 160 ? -6.742 -15.859 -19.938 1 88.06 160 VAL B CA 1
ATOM 3753 C C . VAL B 1 160 ? -7.105 -15.391 -18.531 1 88.06 160 VAL B C 1
ATOM 3755 O O . VAL B 1 160 ? -7.199 -16.203 -17.594 1 88.06 160 VAL B O 1
ATOM 3758 N N . SER B 1 161 ? -7.285 -14.117 -18.453 1 91.44 161 SER B N 1
ATOM 3759 C CA . SER B 1 161 ? -7.512 -13.555 -17.125 1 91.44 161 SER B CA 1
ATOM 3760 C C . SER B 1 161 ? -8.984 -13.203 -16.922 1 91.44 161 SER B C 1
ATOM 3762 O O . SER B 1 161 ? -9.664 -12.766 -17.859 1 91.44 161 SER B O 1
ATOM 3764 N N . LEU B 1 162 ? -9.5 -13.523 -15.789 1 94.19 162 LEU B N 1
ATOM 3765 C CA . LEU B 1 162 ? -10.664 -12.867 -15.203 1 94.19 162 LEU B CA 1
ATOM 3766 C C . LEU B 1 162 ? -10.234 -11.68 -14.344 1 94.19 162 LEU B C 1
ATOM 3768 O O . LEU B 1 162 ? -9.461 -11.844 -13.398 1 94.19 162 LEU B O 1
ATOM 3772 N N . ARG B 1 163 ? -10.703 -10.469 -14.68 1 94 163 ARG B N 1
ATOM 3773 C CA . ARG B 1 163 ? -10.195 -9.289 -13.984 1 94 163 ARG B CA 1
ATOM 3774 C C . ARG B 1 163 ? -11.328 -8.359 -13.586 1 94 163 ARG B C 1
ATOM 3776 O O . ARG B 1 163 ? -12.258 -8.133 -14.367 1 94 163 ARG B O 1
ATOM 3783 N N . ASP B 1 164 ? -11.273 -7.883 -12.453 1 94.56 164 ASP B N 1
ATOM 3784 C CA . ASP B 1 164 ? -12.172 -6.879 -11.883 1 94.56 164 ASP B CA 1
ATOM 3785 C C . ASP B 1 164 ? -11.547 -6.227 -10.648 1 94.56 164 ASP B C 1
ATOM 3787 O O . ASP B 1 164 ? -10.914 -6.902 -9.836 1 94.56 164 ASP B O 1
ATOM 3791 N N . ALA B 1 165 ? -11.695 -4.945 -10.508 1 92.12 165 ALA B N 1
ATOM 3792 C CA . ALA B 1 165 ? -11.109 -4.23 -9.375 1 92.12 165 ALA B CA 1
ATOM 3793 C C . ALA B 1 165 ? -11.633 -4.781 -8.055 1 92.12 165 ALA B C 1
ATOM 3795 O O . ALA B 1 165 ? -10.922 -4.773 -7.047 1 92.12 165 ALA B O 1
ATOM 3796 N N . ARG B 1 166 ? -12.844 -5.344 -8.047 1 94.81 166 ARG B N 1
ATOM 3797 C CA . ARG B 1 166 ? -13.523 -5.809 -6.84 1 94.81 166 ARG B CA 1
ATOM 3798 C C . ARG B 1 166 ? -13.062 -7.215 -6.461 1 94.81 166 ARG B C 1
ATOM 3800 O O . ARG B 1 166 ? -13.492 -7.762 -5.441 1 94.81 166 ARG B O 1
ATOM 3807 N N . MET B 1 167 ? -12.078 -7.777 -7.191 1 97.25 167 MET B N 1
ATOM 3808 C CA . MET B 1 167 ? -11.617 -9.141 -6.949 1 97.25 167 MET B CA 1
ATOM 3809 C C . MET B 1 167 ? -10.438 -9.156 -5.984 1 97.25 167 MET B C 1
ATOM 3811 O O . MET B 1 167 ? -9.906 -10.227 -5.668 1 97.25 167 MET B O 1
ATOM 3815 N N . LEU B 1 168 ? -10.008 -7.996 -5.52 1 98.19 168 LEU B N 1
ATOM 3816 C CA . LEU B 1 168 ? -8.977 -7.953 -4.492 1 98.19 168 LEU B CA 1
ATOM 3817 C C . LEU B 1 168 ? -9.43 -8.664 -3.227 1 98.19 168 LEU B C 1
ATOM 3819 O O . LEU B 1 168 ? -10.594 -8.562 -2.834 1 98.19 168 LEU B O 1
ATOM 3823 N N . ALA B 1 169 ? -8.492 -9.328 -2.607 1 98.69 169 ALA B N 1
ATOM 3824 C CA . ALA B 1 169 ? -8.812 -10.016 -1.357 1 98.69 169 ALA B CA 1
ATOM 3825 C C . ALA B 1 169 ? -9.266 -9.023 -0.289 1 98.69 169 ALA B C 1
ATOM 3827 O O . ALA B 1 169 ? -8.711 -7.926 -0.177 1 98.69 169 ALA B O 1
ATOM 3828 N N . ARG B 1 170 ? -10.328 -9.43 0.427 1 98.06 170 ARG B N 1
ATOM 3829 C CA . ARG B 1 170 ? -10.695 -8.672 1.617 1 98.06 170 ARG B CA 1
ATOM 3830 C C . ARG B 1 170 ? -9.586 -8.734 2.668 1 98.06 170 ARG B C 1
ATOM 3832 O O . ARG B 1 170 ? -9.305 -7.73 3.33 1 98.06 170 ARG B O 1
ATOM 3839 N N . ILE B 1 171 ? -9.023 -9.906 2.812 1 98.62 171 ILE B N 1
ATOM 3840 C CA . ILE B 1 171 ? -7.906 -10.133 3.727 1 98.62 171 ILE B CA 1
ATOM 3841 C C . ILE B 1 171 ? -6.855 -11.016 3.053 1 98.62 171 ILE B C 1
ATOM 3843 O O . ILE B 1 171 ? -7.184 -12.07 2.496 1 98.62 171 ILE B O 1
ATOM 3847 N N . ALA B 1 172 ? -5.672 -10.594 2.998 1 98.88 172 ALA B N 1
ATOM 3848 C CA . ALA B 1 172 ? -4.523 -11.422 2.641 1 98.88 172 ALA B CA 1
ATOM 3849 C C . ALA B 1 172 ? -3.717 -11.812 3.879 1 98.88 172 ALA B C 1
ATOM 3851 O O . ALA B 1 172 ? -3.1 -10.953 4.516 1 98.88 172 ALA B O 1
ATOM 3852 N N . LEU B 1 173 ? -3.793 -13.031 4.254 1 98.75 173 LEU B N 1
ATOM 3853 C CA . LEU B 1 173 ? -3.039 -13.562 5.387 1 98.75 173 LEU B CA 1
AT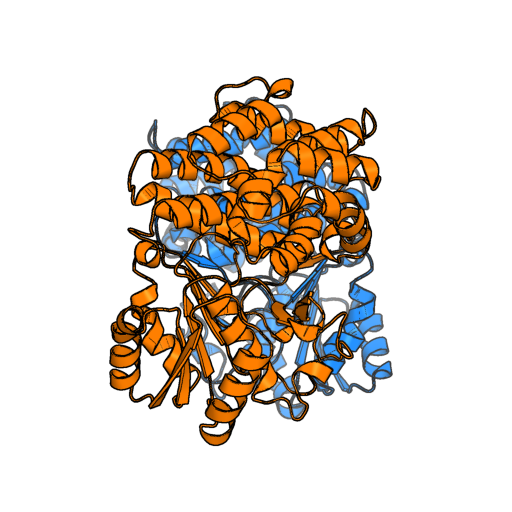OM 3854 C C . LEU B 1 173 ? -1.773 -14.266 4.914 1 98.75 173 LEU B C 1
ATOM 3856 O O . LEU B 1 173 ? -1.813 -15.445 4.562 1 98.75 173 LEU B O 1
ATOM 3860 N N . VAL B 1 174 ? -0.657 -13.594 4.961 1 98.88 174 VAL B N 1
ATOM 3861 C CA . VAL B 1 174 ? 0.615 -14.102 4.461 1 98.88 174 VAL B CA 1
ATOM 3862 C C . VAL B 1 174 ? 1.47 -14.594 5.625 1 98.88 174 VAL B C 1
ATOM 3864 O O . VAL B 1 174 ? 2.217 -13.82 6.227 1 98.88 174 VAL B O 1
ATOM 3867 N N . ASP B 1 175 ? 1.337 -15.828 5.922 1 98.81 175 ASP B N 1
ATOM 3868 C CA . ASP B 1 175 ? 2.123 -16.5 6.953 1 98.81 175 ASP B CA 1
ATOM 3869 C C . ASP B 1 175 ? 3.252 -17.328 6.332 1 98.81 175 ASP B C 1
ATOM 3871 O O . ASP B 1 175 ? 3.025 -18.438 5.848 1 98.81 175 ASP B O 1
ATOM 3875 N N . PRO B 1 176 ? 4.508 -16.812 6.426 1 98.62 176 PRO B N 1
ATOM 3876 C CA . PRO B 1 176 ? 5.617 -17.516 5.785 1 98.62 176 PRO B CA 1
ATOM 3877 C C . PRO B 1 176 ? 5.766 -18.953 6.285 1 98.62 176 PRO B C 1
ATOM 3879 O O . PRO B 1 176 ? 6.293 -19.812 5.57 1 98.62 176 PRO B O 1
ATOM 3882 N N . ALA B 1 177 ? 5.27 -19.266 7.461 1 98.19 177 ALA B N 1
ATOM 3883 C CA . ALA B 1 177 ? 5.379 -20.625 7.992 1 98.19 177 ALA B CA 1
ATOM 3884 C C . ALA B 1 177 ? 4.602 -21.609 7.125 1 98.19 177 ALA B C 1
ATOM 3886 O O . ALA B 1 177 ? 4.922 -22.812 7.094 1 98.19 177 ALA B O 1
ATOM 3887 N N . LEU B 1 178 ? 3.623 -21.156 6.441 1 97.94 178 LEU B N 1
ATOM 3888 C CA . LEU B 1 178 ? 2.844 -22 5.547 1 97.94 178 LEU B CA 1
ATOM 3889 C C . LEU B 1 178 ? 3.674 -22.422 4.336 1 97.94 178 LEU B C 1
ATOM 3891 O O . LEU B 1 178 ? 3.287 -23.328 3.6 1 97.94 178 LEU B O 1
ATOM 3895 N N . THR B 1 179 ? 4.812 -21.797 4.07 1 97.81 179 THR B N 1
ATOM 3896 C CA . THR B 1 179 ? 5.668 -22.109 2.936 1 97.81 179 THR B CA 1
ATOM 3897 C C . THR B 1 179 ? 6.871 -22.953 3.379 1 97.81 179 THR B C 1
ATOM 3899 O O . THR B 1 179 ? 7.664 -23.391 2.549 1 97.81 179 THR B O 1
ATOM 3902 N N . ASP B 1 180 ? 7.004 -23.172 4.715 1 97.81 180 ASP B N 1
ATOM 3903 C CA . ASP B 1 180 ? 8.125 -23.953 5.223 1 97.81 180 ASP B CA 1
ATOM 3904 C C . ASP B 1 180 ? 8.156 -25.359 4.605 1 97.81 180 ASP B C 1
ATOM 3906 O O . ASP B 1 180 ? 7.113 -26 4.477 1 97.81 180 ASP B O 1
ATOM 3910 N N . GLY B 1 181 ? 9.305 -25.75 4.172 1 96.31 181 GLY B N 1
ATOM 3911 C CA . GLY B 1 181 ? 9.5 -27.094 3.688 1 96.31 181 GLY B CA 1
ATOM 3912 C C . GLY B 1 181 ? 8.945 -27.328 2.293 1 96.31 181 GLY B C 1
ATOM 3913 O O . GLY B 1 181 ? 8.883 -28.453 1.818 1 96.31 181 GLY B O 1
ATOM 3914 N N . CYS B 1 182 ? 8.445 -26.281 1.65 1 95.88 182 CYS B N 1
ATOM 3915 C CA . CYS B 1 182 ? 8.094 -26.438 0.243 1 95.88 182 CYS B CA 1
ATOM 3916 C C . CYS B 1 182 ? 9.203 -27.156 -0.52 1 95.88 182 CYS B C 1
ATOM 3918 O O . CYS B 1 182 ? 10.383 -26.906 -0.295 1 95.88 182 CYS B O 1
ATOM 3920 N N . PRO B 1 183 ? 8.781 -28.047 -1.438 1 95.69 183 PRO B N 1
ATOM 3921 C CA . PRO B 1 183 ? 9.797 -28.766 -2.219 1 95.69 183 PRO B CA 1
ATOM 3922 C C . PRO B 1 183 ? 10.773 -27.828 -2.922 1 95.69 183 PRO B C 1
ATOM 3924 O O . PRO B 1 183 ? 10.406 -26.703 -3.283 1 95.69 183 PRO B O 1
ATOM 3927 N N . ARG B 1 184 ? 12 -28.328 -3.064 1 97.31 184 ARG B N 1
ATOM 3928 C CA . ARG B 1 184 ? 13.094 -27.516 -3.611 1 97.31 184 ARG B CA 1
ATOM 3929 C C . ARG B 1 184 ? 12.711 -26.922 -4.965 1 97.31 184 ARG B C 1
ATOM 3931 O O . ARG B 1 184 ? 12.93 -25.734 -5.215 1 97.31 184 ARG B O 1
ATOM 3938 N N . GLY B 1 185 ? 12.156 -27.781 -5.855 1 96.69 185 GLY B N 1
ATOM 3939 C CA . GLY B 1 185 ? 11.758 -27.312 -7.176 1 96.69 185 GLY B CA 1
ATOM 3940 C C . GLY B 1 185 ? 10.711 -26.219 -7.133 1 96.69 185 GLY B C 1
ATOM 3941 O O . GLY B 1 185 ? 10.781 -25.25 -7.887 1 96.69 185 GLY B O 1
ATOM 3942 N N . VAL B 1 186 ? 9.727 -26.344 -6.27 1 96 186 VAL B N 1
ATOM 3943 C CA . VAL B 1 186 ? 8.664 -25.359 -6.094 1 96 186 VAL B CA 1
ATOM 3944 C C . VAL B 1 186 ? 9.25 -24.062 -5.512 1 96 186 VAL B C 1
ATOM 3946 O O . VAL B 1 186 ? 8.906 -22.969 -5.953 1 96 186 VAL B O 1
ATOM 3949 N N . THR B 1 187 ? 10.172 -24.25 -4.539 1 98.25 187 THR B N 1
ATOM 3950 C CA . THR B 1 187 ? 10.836 -23.094 -3.926 1 98.25 187 THR B CA 1
ATOM 3951 C C . THR B 1 187 ? 11.609 -22.297 -4.969 1 98.25 187 THR B C 1
ATOM 3953 O O . THR B 1 187 ? 11.484 -21.078 -5.035 1 98.25 187 THR B O 1
ATOM 3956 N N . LEU B 1 188 ? 12.312 -23 -5.816 1 98.56 188 LEU B N 1
ATOM 3957 C CA . LEU B 1 188 ? 13.117 -22.344 -6.84 1 98.56 188 LEU B CA 1
ATOM 3958 C C . LEU B 1 188 ? 12.227 -21.609 -7.844 1 98.56 188 LEU B C 1
ATOM 3960 O O . LEU B 1 188 ? 12.414 -20.422 -8.102 1 98.56 188 LEU B O 1
ATOM 3964 N N . ALA B 1 189 ? 11.234 -22.312 -8.359 1 97.88 189 ALA B N 1
ATOM 3965 C CA . ALA B 1 189 ? 10.359 -21.75 -9.383 1 97.88 189 ALA B CA 1
ATOM 3966 C C . ALA B 1 189 ? 9.562 -20.562 -8.844 1 97.88 189 ALA B C 1
ATOM 3968 O O . ALA B 1 189 ? 9.539 -19.5 -9.453 1 97.88 189 ALA B O 1
ATOM 3969 N N . SER B 1 190 ? 8.93 -20.734 -7.715 1 98.12 190 SER B N 1
ATOM 3970 C CA . SER B 1 190 ? 8.125 -19.656 -7.141 1 98.12 190 SER B CA 1
ATOM 3971 C C . SER B 1 190 ? 9 -18.484 -6.711 1 98.12 190 SER B C 1
ATOM 3973 O O . SER B 1 190 ? 8.625 -17.328 -6.887 1 98.12 190 SER B O 1
ATOM 3975 N N . GLY B 1 191 ? 10.172 -18.781 -6.109 1 98.75 191 GLY B N 1
ATOM 3976 C CA . GLY B 1 191 ? 11.094 -17.719 -5.73 1 98.75 191 GLY B CA 1
ATOM 3977 C C . GLY B 1 191 ? 11.57 -16.891 -6.91 1 98.75 191 GLY B C 1
ATOM 3978 O O . GLY B 1 191 ? 11.68 -15.672 -6.809 1 98.75 191 GLY B O 1
ATOM 3979 N N . LEU B 1 192 ? 11.859 -17.547 -8.023 1 98.75 192 LEU B N 1
ATOM 3980 C CA . LEU B 1 192 ? 12.273 -16.828 -9.227 1 98.75 192 LEU B CA 1
ATOM 3981 C C . LEU B 1 192 ? 11.133 -15.977 -9.773 1 98.75 192 LEU B C 1
ATOM 3983 O O . LEU B 1 192 ? 11.359 -14.883 -10.289 1 98.75 192 LEU B O 1
ATOM 3987 N N . ASP B 1 193 ? 9.93 -16.484 -9.672 1 98.69 193 ASP B N 1
ATOM 3988 C CA . ASP B 1 193 ? 8.766 -15.688 -10.047 1 98.69 193 ASP B CA 1
ATOM 3989 C C . ASP B 1 193 ? 8.656 -14.438 -9.188 1 98.69 193 ASP B C 1
ATOM 3991 O O . ASP B 1 193 ? 8.406 -13.344 -9.695 1 98.69 193 ASP B O 1
ATOM 3995 N N . ALA B 1 194 ? 8.836 -14.602 -7.859 1 98.81 194 ALA B N 1
ATOM 3996 C CA . ALA B 1 194 ? 8.773 -13.477 -6.934 1 98.81 194 ALA B CA 1
ATOM 3997 C C . ALA B 1 194 ? 9.805 -12.406 -7.305 1 98.81 194 ALA B C 1
ATOM 3999 O O . ALA B 1 194 ? 9.477 -11.219 -7.359 1 98.81 194 ALA B O 1
ATOM 4000 N N . VAL B 1 195 ? 11.039 -12.844 -7.605 1 98.88 195 VAL B N 1
ATOM 4001 C CA . VAL B 1 195 ? 12.109 -11.922 -7.969 1 98.88 195 VAL B CA 1
ATOM 4002 C C . VAL B 1 195 ? 11.766 -11.234 -9.289 1 98.88 195 VAL B C 1
ATOM 4004 O O . VAL B 1 195 ? 11.953 -10.023 -9.43 1 98.88 195 VAL B O 1
ATOM 4007 N N . THR B 1 196 ? 11.219 -11.977 -10.25 1 98.88 196 THR B N 1
ATOM 4008 C CA . THR B 1 196 ? 10.812 -11.414 -11.531 1 98.88 196 THR B CA 1
ATOM 4009 C C . THR B 1 196 ? 9.727 -10.359 -11.344 1 98.88 196 THR B C 1
ATOM 4011 O O . THR B 1 196 ? 9.75 -9.32 -12 1 98.88 196 THR B O 1
ATOM 4014 N N . GLN B 1 197 ? 8.883 -10.602 -10.391 1 98.81 197 GLN B N 1
ATOM 4015 C CA . GLN B 1 197 ? 7.699 -9.766 -10.203 1 98.81 197 GLN B CA 1
ATOM 4016 C C . GLN B 1 197 ? 8.039 -8.508 -9.406 1 98.81 197 GLN B C 1
ATOM 4018 O O . GLN B 1 197 ? 7.188 -7.629 -9.234 1 98.81 197 GLN B O 1
ATOM 4023 N N . VAL B 1 198 ? 9.203 -8.383 -8.859 1 98.81 198 VAL B N 1
ATOM 4024 C CA . VAL B 1 198 ? 9.609 -7.094 -8.312 1 98.81 198 VAL B CA 1
ATOM 4025 C C . VAL B 1 198 ? 10.508 -6.367 -9.312 1 98.81 198 VAL B C 1
ATOM 4027 O O . VAL B 1 198 ? 10.562 -5.137 -9.328 1 98.81 198 VAL B O 1
ATOM 4030 N N . ILE B 1 199 ? 11.133 -7.074 -10.234 1 98.94 199 ILE B N 1
ATOM 4031 C CA . ILE B 1 199 ? 12 -6.465 -11.234 1 98.94 199 ILE B CA 1
ATOM 4032 C C . ILE B 1 199 ? 11.148 -5.844 -12.344 1 98.94 199 ILE B C 1
ATOM 4034 O O . ILE B 1 199 ? 11.352 -4.684 -12.711 1 98.94 199 ILE B O 1
ATOM 4038 N N . GLU B 1 200 ? 10.164 -6.586 -12.875 1 98.94 200 GLU B N 1
ATOM 4039 C CA . GLU B 1 200 ? 9.414 -6.113 -14.031 1 98.94 200 GLU B CA 1
ATOM 4040 C C . GLU B 1 200 ? 8.617 -4.855 -13.703 1 98.94 200 GLU B C 1
ATOM 4042 O O . GLU B 1 200 ? 8.664 -3.871 -14.445 1 98.94 200 GLU B O 1
ATOM 4047 N N . PRO B 1 201 ? 7.914 -4.797 -12.555 1 98.75 201 PRO B N 1
ATOM 4048 C CA . PRO B 1 201 ? 7.219 -3.543 -12.258 1 98.75 201 PRO B CA 1
ATOM 4049 C C . PRO B 1 201 ? 8.172 -2.371 -12.055 1 98.75 201 PRO B C 1
ATOM 4051 O O . PRO B 1 201 ? 7.832 -1.228 -12.367 1 98.75 201 PRO B O 1
ATOM 4054 N N . TYR B 1 202 ? 9.383 -2.619 -11.531 1 98.81 202 TYR B N 1
ATOM 4055 C CA . TYR B 1 202 ? 10.352 -1.554 -11.312 1 98.81 202 TYR B CA 1
ATOM 4056 C C . TYR B 1 202 ? 10.82 -0.959 -12.633 1 98.81 202 TYR B C 1
ATOM 4058 O O . TYR B 1 202 ? 10.992 0.257 -12.75 1 98.81 202 TYR B O 1
ATOM 4066 N N . VAL B 1 203 ? 10.992 -1.77 -13.656 1 98.75 203 VAL B N 1
ATOM 4067 C CA . VAL B 1 203 ? 11.531 -1.279 -14.914 1 98.75 203 VAL B CA 1
ATOM 4068 C C . VAL B 1 203 ? 10.398 -0.989 -15.891 1 98.75 203 VAL B C 1
ATOM 4070 O O . VAL B 1 203 ? 10.633 -0.543 -17.016 1 98.75 203 VAL B O 1
ATOM 4073 N N . SER B 1 204 ? 9.141 -1.238 -15.484 1 98.44 204 SER B N 1
ATOM 4074 C CA . SER B 1 204 ? 7.965 -1.117 -16.344 1 98.44 204 SER B CA 1
ATOM 4075 C C . SER B 1 204 ? 7.805 0.305 -16.859 1 98.44 204 SER B C 1
ATOM 4077 O O . SER B 1 204 ? 8.125 1.271 -16.172 1 98.44 204 SER B O 1
ATOM 4079 N N . ALA B 1 205 ? 7.289 0.426 -18.062 1 97.38 205 ALA B N 1
ATOM 4080 C CA . ALA B 1 205 ? 6.926 1.73 -18.609 1 97.38 205 ALA B CA 1
ATOM 4081 C C . ALA B 1 205 ? 5.805 2.371 -17.797 1 97.38 205 ALA B C 1
ATOM 4083 O O . ALA B 1 205 ? 5.547 3.57 -17.922 1 97.38 205 ALA B O 1
ATOM 4084 N N . ARG B 1 206 ? 5.203 1.592 -16.906 1 97.06 206 ARG B N 1
ATOM 4085 C CA . ARG B 1 206 ? 4.09 2.061 -16.078 1 97.06 206 ARG B CA 1
ATOM 4086 C C . ARG B 1 206 ? 4.508 2.207 -14.625 1 97.06 206 ARG B C 1
ATOM 4088 O O . ARG B 1 206 ? 3.66 2.314 -13.734 1 97.06 206 ARG B O 1
ATOM 4095 N N . ALA B 1 207 ? 5.789 2.152 -14.406 1 98 207 ALA B N 1
ATOM 4096 C CA . ALA B 1 207 ? 6.305 2.268 -13.039 1 98 207 ALA B CA 1
ATOM 4097 C C . ALA B 1 207 ? 5.871 3.582 -12.398 1 98 207 ALA B C 1
ATOM 4099 O O . ALA B 1 207 ? 5.781 4.609 -13.078 1 98 207 ALA B O 1
ATOM 4100 N N . THR B 1 208 ? 5.539 3.57 -11.156 1 97.88 208 THR B N 1
ATOM 4101 C CA . THR B 1 208 ? 5.137 4.73 -10.367 1 97.88 208 THR B CA 1
ATOM 4102 C C . THR B 1 208 ? 6.008 4.863 -9.125 1 97.88 208 THR B C 1
ATOM 4104 O O . THR B 1 208 ? 6.73 3.934 -8.758 1 97.88 208 THR B O 1
ATOM 4107 N N . PRO B 1 209 ? 5.926 6 -8.43 1 97.31 209 PRO B N 1
ATOM 4108 C CA . PRO B 1 209 ? 6.672 6.141 -7.18 1 97.31 209 PRO B CA 1
ATOM 4109 C C . PRO B 1 209 ? 6.305 5.07 -6.148 1 97.31 209 PRO B C 1
ATOM 4111 O O . PRO B 1 209 ? 7.164 4.621 -5.391 1 97.31 209 PRO B O 1
ATOM 4114 N N . PHE B 1 210 ? 5.078 4.648 -6.164 1 98.25 210 PHE B N 1
ATOM 4115 C CA . PHE B 1 210 ? 4.648 3.613 -5.23 1 98.25 210 PHE B CA 1
ATOM 4116 C C . PHE B 1 210 ? 5.289 2.273 -5.574 1 98.25 210 PHE B C 1
ATOM 4118 O O . PHE B 1 210 ? 5.863 1.614 -4.703 1 98.25 210 PHE B O 1
ATOM 4125 N N . THR B 1 211 ? 5.145 1.846 -6.844 1 98.5 211 THR B N 1
ATOM 4126 C CA . THR B 1 211 ? 5.699 0.552 -7.23 1 98.5 211 THR B CA 1
ATOM 4127 C C . THR B 1 211 ? 7.215 0.546 -7.082 1 98.5 211 THR B C 1
ATOM 4129 O O . THR B 1 211 ? 7.801 -0.462 -6.684 1 98.5 211 THR B O 1
ATOM 4132 N N . ASP B 1 212 ? 7.875 1.71 -7.406 1 98.31 212 ASP B N 1
ATOM 4133 C CA . ASP B 1 212 ? 9.32 1.812 -7.219 1 98.31 212 ASP B CA 1
ATOM 4134 C C . ASP B 1 212 ? 9.703 1.571 -5.762 1 98.31 212 ASP B C 1
ATOM 4136 O O . ASP B 1 212 ? 10.633 0.811 -5.477 1 98.31 212 ASP B O 1
ATOM 4140 N N . ALA B 1 213 ? 8.93 2.197 -4.883 1 98.06 213 ALA B N 1
ATOM 4141 C CA . ALA B 1 213 ? 9.234 2.123 -3.459 1 98.06 213 ALA B CA 1
ATOM 4142 C C . ALA B 1 213 ? 9.148 0.685 -2.955 1 98.06 213 ALA B C 1
ATOM 4144 O O . ALA B 1 213 ? 10.008 0.237 -2.193 1 98.06 213 ALA B O 1
ATOM 4145 N N . ILE B 1 214 ? 8.188 -0.049 -3.4 1 97.88 214 ILE B N 1
ATOM 4146 C CA . ILE B 1 214 ? 7.918 -1.371 -2.848 1 97.88 214 ILE B CA 1
ATOM 4147 C C . ILE B 1 214 ? 8.781 -2.414 -3.553 1 97.88 214 ILE B C 1
ATOM 4149 O O . ILE B 1 214 ? 9.211 -3.393 -2.938 1 97.88 214 ILE B O 1
ATOM 4153 N N . ALA B 1 215 ? 9.117 -2.227 -4.809 1 98.56 215 ALA B N 1
ATOM 4154 C CA . ALA B 1 215 ? 9.766 -3.25 -5.621 1 98.56 215 ALA B CA 1
ATOM 4155 C C . ALA B 1 215 ? 11.289 -3.168 -5.5 1 98.56 215 ALA B C 1
ATOM 4157 O O . ALA B 1 215 ? 11.961 -4.191 -5.367 1 98.56 215 ALA B O 1
ATOM 4158 N N . ARG B 1 216 ? 11.836 -1.969 -5.504 1 98.31 216 ARG B N 1
ATOM 4159 C CA . ARG B 1 216 ? 13.273 -1.778 -5.664 1 98.31 216 ARG B CA 1
ATOM 4160 C C . ARG B 1 216 ? 14.047 -2.473 -4.543 1 98.31 216 ARG B C 1
ATOM 4162 O O . ARG B 1 216 ? 14.945 -3.271 -4.809 1 98.31 216 ARG B O 1
ATOM 4169 N N . PRO B 1 217 ? 13.672 -2.264 -3.258 1 97.5 217 PRO B N 1
ATOM 4170 C CA . PRO B 1 217 ? 14.445 -2.922 -2.197 1 97.5 217 PRO B CA 1
ATOM 4171 C C . PRO B 1 217 ? 14.266 -4.438 -2.197 1 97.5 217 PRO B C 1
ATOM 4173 O O . PRO B 1 217 ? 15.156 -5.164 -1.743 1 97.5 217 PRO B O 1
ATOM 4176 N N . ALA B 1 218 ? 13.188 -4.914 -2.756 1 98.62 218 ALA B N 1
ATOM 4177 C CA . ALA B 1 218 ? 12.82 -6.328 -2.703 1 98.62 218 ALA B CA 1
ATOM 4178 C C . ALA B 1 218 ? 13.648 -7.141 -3.699 1 98.62 218 ALA B C 1
ATOM 4180 O O . ALA B 1 218 ? 13.734 -8.367 -3.588 1 98.62 218 ALA B O 1
ATOM 4181 N N . ILE B 1 219 ? 14.289 -6.461 -4.707 1 98.81 219 ILE B N 1
ATOM 4182 C CA . ILE B 1 219 ? 15.008 -7.164 -5.762 1 98.81 219 ILE B CA 1
ATOM 4183 C C . ILE B 1 219 ? 16.203 -7.91 -5.168 1 98.81 219 ILE B C 1
ATOM 4185 O O . ILE B 1 219 ? 16.281 -9.141 -5.258 1 98.81 219 ILE B O 1
ATOM 4189 N N . SER B 1 220 ? 17.109 -7.199 -4.473 1 98.75 220 SER B N 1
ATOM 4190 C CA . SER B 1 220 ? 18.281 -7.828 -3.883 1 98.75 220 SER B CA 1
ATOM 4191 C C . SER B 1 220 ? 17.891 -8.766 -2.746 1 98.75 220 SER B C 1
ATOM 4193 O O . SER B 1 220 ? 18.469 -9.852 -2.602 1 98.75 220 SER B O 1
ATOM 4195 N N . GLU B 1 221 ? 16.875 -8.344 -1.975 1 98.44 221 GLU B N 1
ATOM 4196 C CA . GLU B 1 221 ? 16.438 -9.148 -0.835 1 98.44 221 GLU B CA 1
ATOM 4197 C C . GLU B 1 221 ? 15.891 -10.5 -1.288 1 98.44 221 GLU B C 1
ATOM 4199 O O . GLU B 1 221 ? 16.188 -11.531 -0.681 1 98.44 221 GLU B O 1
ATOM 4204 N N . GLY B 1 222 ? 15.086 -10.453 -2.311 1 98.81 222 GLY B N 1
ATOM 4205 C CA . GLY B 1 222 ? 14.492 -11.672 -2.828 1 98.81 222 GLY B CA 1
ATOM 4206 C C . GLY B 1 222 ? 15.516 -12.648 -3.391 1 98.81 222 GLY B C 1
ATOM 4207 O O . GLY B 1 222 ? 15.477 -13.836 -3.088 1 98.81 222 GLY B O 1
ATOM 4208 N N . LEU B 1 223 ? 16.438 -12.109 -4.223 1 98.88 223 LEU B N 1
ATOM 4209 C CA . LEU B 1 223 ? 17.453 -12.969 -4.824 1 98.88 223 LEU B CA 1
ATOM 4210 C C . LEU B 1 223 ? 18.359 -13.578 -3.754 1 98.88 223 LEU B C 1
ATOM 4212 O O . LEU B 1 223 ? 18.688 -14.758 -3.82 1 98.88 223 LEU B O 1
ATOM 4216 N N . ALA B 1 224 ? 18.734 -12.797 -2.758 1 98.88 224 ALA B N 1
ATOM 4217 C CA . ALA B 1 224 ? 19.562 -13.289 -1.667 1 98.88 224 ALA B CA 1
ATOM 4218 C C . ALA B 1 224 ? 18.844 -14.367 -0.862 1 98.88 224 ALA B C 1
ATOM 4220 O O . ALA B 1 224 ? 19.438 -15.383 -0.502 1 98.88 224 ALA B O 1
ATOM 4221 N N . ALA B 1 225 ? 17.562 -14.133 -0.55 1 98.88 225 ALA B N 1
ATOM 4222 C CA . ALA B 1 225 ? 16.781 -15.102 0.209 1 98.88 225 ALA B CA 1
ATOM 4223 C C . ALA B 1 225 ? 16.641 -16.406 -0.553 1 98.88 225 ALA B C 1
ATOM 4225 O O . ALA B 1 225 ? 16.75 -17.484 0.032 1 98.88 225 ALA B O 1
ATOM 4226 N N . LEU B 1 226 ? 16.391 -16.297 -1.838 1 98.88 226 LEU B N 1
ATOM 4227 C CA . LEU B 1 226 ? 16.234 -17.484 -2.656 1 98.88 226 LEU B CA 1
ATOM 4228 C C . LEU B 1 226 ? 17.547 -18.281 -2.711 1 98.88 226 LEU B C 1
ATOM 4230 O O . LEU B 1 226 ? 17.531 -19.516 -2.598 1 98.88 226 LEU B O 1
ATOM 4234 N N . ARG B 1 227 ? 18.641 -17.578 -2.918 1 98.81 227 ARG B N 1
ATOM 4235 C CA . ARG B 1 227 ? 19.953 -18.234 -2.904 1 98.81 227 ARG B CA 1
ATOM 4236 C C . ARG B 1 227 ? 20.172 -19 -1.6 1 98.81 227 ARG B C 1
ATOM 4238 O O . ARG B 1 227 ? 20.656 -20.125 -1.607 1 98.81 227 ARG B O 1
ATOM 4245 N N . ARG B 1 228 ? 19.797 -18.344 -0.486 1 98.81 228 ARG B N 1
ATOM 4246 C CA . ARG B 1 228 ? 19.922 -19 0.817 1 98.81 228 ARG B CA 1
ATOM 4247 C C . ARG B 1 228 ? 19.062 -20.25 0.884 1 98.81 228 ARG B C 1
ATOM 4249 O O . ARG B 1 228 ? 19.516 -21.297 1.378 1 98.81 228 ARG B O 1
ATOM 4256 N N . LEU B 1 229 ? 17.859 -20.219 0.377 1 98.75 229 LEU B N 1
ATOM 4257 C CA . LEU B 1 229 ? 16.922 -21.344 0.439 1 98.75 229 LEU B CA 1
ATOM 4258 C C . LEU B 1 229 ? 17.391 -22.5 -0.451 1 98.75 229 LEU B C 1
ATOM 4260 O O . LEU B 1 229 ? 17.141 -23.656 -0.153 1 98.75 229 LEU B O 1
ATOM 4264 N N . MET B 1 230 ? 18.094 -22.172 -1.532 1 98.5 230 MET B N 1
ATOM 4265 C CA . MET B 1 230 ? 18.609 -23.219 -2.41 1 98.5 230 MET B CA 1
ATOM 4266 C C . MET B 1 230 ? 19.766 -23.969 -1.751 1 98.5 230 MET B C 1
ATOM 4268 O O . MET B 1 230 ? 20.125 -25.062 -2.17 1 98.5 230 MET B O 1
ATOM 4272 N N . ARG B 1 231 ? 20.344 -23.406 -0.773 1 98.12 231 ARG B N 1
ATOM 4273 C CA . ARG B 1 231 ? 21.406 -24.078 -0.02 1 98.12 231 ARG B CA 1
ATOM 4274 C C . ARG B 1 231 ? 20.812 -24.922 1.107 1 98.12 231 ARG B C 1
ATOM 4276 O O . ARG B 1 231 ? 21.438 -25.875 1.57 1 98.12 231 ARG B O 1
ATOM 4283 N N . GLY B 1 232 ? 19.672 -24.562 1.572 1 98 232 GLY B N 1
ATOM 4284 C CA . GLY B 1 232 ? 18.969 -25.25 2.643 1 98 232 GLY B CA 1
ATOM 4285 C C . GLY B 1 232 ? 17.828 -24.453 3.23 1 98 232 GLY B C 1
ATOM 4286 O O . GLY B 1 232 ? 17.781 -23.234 3.088 1 98 232 GLY B O 1
ATOM 4287 N N . GLU B 1 233 ? 16.953 -25.203 3.869 1 98.31 233 GLU B N 1
ATOM 4288 C CA . GLU B 1 233 ? 15.805 -24.547 4.488 1 98.31 233 GLU B CA 1
ATOM 4289 C C . GLU B 1 233 ? 16.25 -23.531 5.539 1 98.31 233 GLU B C 1
ATOM 4291 O O . GLU B 1 233 ? 17.156 -23.797 6.316 1 98.31 233 GLU B O 1
ATOM 4296 N N . ASP B 1 234 ? 15.648 -22.391 5.547 1 98.38 234 ASP B N 1
ATOM 4297 C CA . ASP B 1 234 ? 15.969 -21.281 6.438 1 98.38 234 ASP B CA 1
ATOM 4298 C C . ASP B 1 234 ? 14.734 -20.438 6.719 1 98.38 234 ASP B C 1
ATOM 4300 O O . ASP B 1 234 ? 14.172 -19.828 5.805 1 98.38 234 ASP B O 1
ATOM 4304 N N . GLY B 1 235 ? 14.328 -20.391 8 1 98.06 235 GLY B N 1
ATOM 4305 C CA . GLY B 1 235 ? 13.109 -19.688 8.375 1 98.06 235 GLY B CA 1
ATOM 4306 C C . GLY B 1 235 ? 13.148 -18.203 8.047 1 98.06 235 GLY B C 1
ATOM 4307 O O . GLY B 1 235 ? 12.164 -17.656 7.562 1 98.06 235 GLY B O 1
ATOM 4308 N N . ALA B 1 236 ? 14.258 -17.594 8.305 1 98.25 236 ALA B N 1
ATOM 4309 C CA . ALA B 1 236 ? 14.406 -16.156 8.031 1 98.25 236 ALA B CA 1
ATOM 4310 C C . ALA B 1 236 ? 14.344 -15.891 6.531 1 98.25 236 ALA B C 1
ATOM 4312 O O . ALA B 1 236 ? 13.781 -14.875 6.102 1 98.25 236 ALA B O 1
ATOM 4313 N N . ALA B 1 237 ? 14.922 -16.766 5.719 1 98.69 237 ALA B N 1
ATOM 4314 C CA . ALA B 1 237 ? 14.867 -16.625 4.266 1 98.69 237 ALA B CA 1
ATOM 4315 C C . ALA B 1 237 ? 13.445 -16.828 3.746 1 98.69 237 ALA B C 1
ATOM 4317 O O . ALA B 1 237 ? 13.031 -16.172 2.785 1 98.69 237 ALA B O 1
ATOM 4318 N N . ARG B 1 238 ? 12.719 -17.781 4.383 1 98.81 238 ARG B N 1
ATOM 4319 C CA . ARG B 1 238 ? 11.312 -17.969 4.043 1 98.81 238 ARG B CA 1
ATOM 4320 C C . ARG B 1 238 ? 10.508 -16.703 4.297 1 98.81 238 ARG B C 1
ATOM 4322 O O . ARG B 1 238 ? 9.68 -16.312 3.473 1 98.81 238 ARG B O 1
ATOM 4329 N N . ASP B 1 239 ? 10.797 -16 5.406 1 98.69 239 ASP B N 1
ATOM 4330 C CA . ASP B 1 239 ? 10.125 -14.742 5.711 1 98.69 239 ASP B CA 1
ATOM 4331 C C . ASP B 1 239 ? 10.406 -13.703 4.625 1 98.69 239 ASP B C 1
ATOM 4333 O O . ASP B 1 239 ? 9.484 -13.031 4.16 1 98.69 239 ASP B O 1
ATOM 4337 N N . LYS B 1 240 ? 11.664 -13.641 4.246 1 98.62 240 LYS B N 1
ATOM 4338 C CA . LYS B 1 240 ? 12.094 -12.617 3.287 1 98.62 240 LYS B CA 1
ATOM 4339 C C . LYS B 1 240 ? 11.477 -12.867 1.913 1 98.62 240 LYS B C 1
ATOM 4341 O O . LYS B 1 240 ? 10.969 -11.945 1.279 1 98.62 240 LYS B O 1
ATOM 4346 N N . ILE B 1 241 ? 11.516 -14.109 1.458 1 98.81 241 ILE B N 1
ATOM 4347 C CA . ILE B 1 241 ? 11.008 -14.391 0.119 1 98.81 241 ILE B CA 1
ATOM 4348 C C . ILE B 1 241 ? 9.492 -14.234 0.095 1 98.81 241 ILE B C 1
ATOM 4350 O O . ILE B 1 241 ? 8.922 -13.82 -0.916 1 98.81 241 ILE B O 1
ATOM 4354 N N . ALA B 1 242 ? 8.781 -14.516 1.211 1 98.88 242 ALA B N 1
ATOM 4355 C CA . ALA B 1 242 ? 7.344 -14.266 1.306 1 98.88 242 ALA B CA 1
ATOM 4356 C C . ALA B 1 242 ? 7.031 -12.781 1.187 1 98.88 242 ALA B C 1
ATOM 4358 O O . ALA B 1 242 ? 6.094 -12.391 0.488 1 98.88 242 ALA B O 1
ATOM 4359 N N . TRP B 1 243 ? 7.812 -11.945 1.815 1 98.81 243 TRP B N 1
ATOM 4360 C CA . TRP B 1 243 ? 7.641 -10.5 1.719 1 98.81 243 TRP B CA 1
ATOM 4361 C C . TRP B 1 243 ? 7.887 -10.016 0.293 1 98.81 243 TRP B C 1
ATOM 4363 O O . TRP B 1 243 ? 7.145 -9.172 -0.221 1 98.81 243 TRP B O 1
ATOM 4373 N N . VAL B 1 244 ? 8.922 -10.594 -0.316 1 98.88 244 VAL B N 1
ATOM 4374 C CA . VAL B 1 244 ? 9.242 -10.227 -1.69 1 98.88 244 VAL B CA 1
ATOM 4375 C C . VAL B 1 244 ? 8.094 -10.609 -2.613 1 98.88 244 VAL B C 1
ATOM 4377 O O . VAL B 1 244 ? 7.703 -9.836 -3.49 1 98.88 244 VAL B O 1
ATOM 4380 N N . SER B 1 245 ? 7.535 -11.805 -2.41 1 98.88 245 SER B N 1
ATOM 4381 C CA . SER B 1 245 ? 6.391 -12.258 -3.195 1 98.88 245 SER B CA 1
ATOM 4382 C C . SER B 1 245 ? 5.203 -11.32 -3.033 1 98.88 245 SER B C 1
ATOM 4384 O O . SER B 1 245 ? 4.594 -10.906 -4.02 1 98.88 245 SER B O 1
ATOM 4386 N N . LEU B 1 246 ? 4.891 -10.914 -1.827 1 98.88 246 LEU B N 1
ATOM 4387 C CA . LEU B 1 246 ? 3.801 -9.977 -1.564 1 98.88 246 LEU B CA 1
ATOM 4388 C C . LEU B 1 246 ? 4.078 -8.625 -2.209 1 98.88 246 LEU B C 1
ATOM 4390 O O . LEU B 1 246 ? 3.188 -8.031 -2.826 1 98.88 246 LEU B O 1
ATOM 4394 N N . SER B 1 247 ? 5.324 -8.133 -2.055 1 98.81 247 SER B N 1
ATOM 4395 C CA . SER B 1 247 ? 5.73 -6.875 -2.682 1 98.81 247 SER B CA 1
ATOM 4396 C C . SER B 1 247 ? 5.531 -6.922 -4.191 1 98.81 247 SER B C 1
ATOM 4398 O O . SER B 1 247 ? 5.059 -5.953 -4.789 1 98.81 247 SER B O 1
ATOM 4400 N N . GLY B 1 248 ? 5.902 -8.055 -4.75 1 98.75 248 GLY B N 1
ATOM 4401 C CA . GLY B 1 248 ? 5.691 -8.25 -6.176 1 98.75 248 GLY B CA 1
ATOM 4402 C C . GLY B 1 248 ? 4.227 -8.195 -6.574 1 98.75 248 GLY B C 1
ATOM 4403 O O . GLY B 1 248 ? 3.877 -7.59 -7.586 1 98.75 248 GLY B O 1
ATOM 4404 N N . GLY B 1 249 ? 3.396 -8.867 -5.812 1 98.62 249 GLY B N 1
ATOM 4405 C CA . GLY B 1 249 ? 1.963 -8.805 -6.055 1 98.62 249 GLY B CA 1
ATOM 4406 C C . GLY B 1 249 ? 1.41 -7.391 -6.012 1 98.62 249 GLY B C 1
ATOM 4407 O O . GLY B 1 249 ? 0.653 -6.988 -6.895 1 98.62 249 GLY B O 1
ATOM 4408 N N . LEU B 1 250 ? 1.787 -6.637 -4.992 1 98.62 250 LEU B N 1
ATOM 4409 C CA . LEU B 1 250 ? 1.362 -5.246 -4.863 1 98.62 250 LEU B CA 1
ATOM 4410 C C . LEU B 1 250 ? 1.868 -4.41 -6.035 1 98.62 250 LEU B C 1
ATOM 4412 O O . LEU B 1 250 ? 1.125 -3.6 -6.59 1 98.62 250 LEU B O 1
ATOM 4416 N N . ALA B 1 251 ? 3.131 -4.629 -6.391 1 98.56 251 ALA B N 1
ATOM 4417 C CA . ALA B 1 251 ? 3.76 -3.836 -7.445 1 98.56 251 ALA B CA 1
ATOM 4418 C C . ALA B 1 251 ? 3.133 -4.137 -8.805 1 98.56 251 ALA B C 1
ATOM 4420 O O . ALA B 1 251 ? 2.775 -3.223 -9.547 1 98.56 251 ALA B O 1
ATOM 4421 N N . LEU B 1 252 ? 2.945 -5.422 -9.125 1 97.81 252 LEU B N 1
ATOM 4422 C CA . LEU B 1 252 ? 2.436 -5.777 -10.445 1 97.81 252 LEU B CA 1
ATOM 4423 C C . LEU B 1 252 ? 0.967 -5.391 -10.578 1 97.81 252 LEU B C 1
ATOM 4425 O O . LEU B 1 252 ? 0.518 -5.023 -11.672 1 97.81 252 LEU B O 1
ATOM 4429 N N . ALA B 1 253 ? 0.223 -5.434 -9.484 1 97.06 253 ALA B N 1
ATOM 4430 C CA . ALA B 1 253 ? -1.189 -5.062 -9.508 1 97.06 253 ALA B CA 1
ATOM 4431 C C . ALA B 1 253 ? -1.362 -3.574 -9.797 1 97.06 253 ALA B C 1
ATOM 4433 O O . ALA B 1 253 ? -2.438 -3.139 -10.219 1 97.06 253 ALA B O 1
ATOM 4434 N N . ASN B 1 254 ? -0.302 -2.785 -9.602 1 97.31 254 ASN B N 1
ATOM 4435 C CA . ASN B 1 254 ? -0.432 -1.336 -9.703 1 97.31 254 ASN B CA 1
ATOM 4436 C C . ASN B 1 254 ? 0.495 -0.767 -10.773 1 97.31 254 ASN B C 1
ATOM 4438 O O . ASN B 1 254 ? 0.428 0.423 -11.094 1 97.31 254 ASN B O 1
ATOM 4442 N N . GLY B 1 255 ? 1.388 -1.51 -11.297 1 95.88 255 GLY B N 1
ATOM 4443 C CA . GLY B 1 255 ? 2.359 -0.987 -12.242 1 95.88 255 GLY B CA 1
ATOM 4444 C C . GLY B 1 255 ? 2.598 -1.909 -13.422 1 95.88 255 GLY B C 1
ATOM 4445 O O . GLY B 1 255 ? 3.346 -1.568 -14.344 1 95.88 255 GLY B O 1
ATOM 4446 N N . GLY B 1 256 ? 2.012 -3.076 -13.297 1 95.38 256 GLY B N 1
ATOM 4447 C CA . GLY B 1 256 ? 2.098 -3.994 -14.422 1 95.38 256 GLY B CA 1
ATOM 4448 C C . GLY B 1 256 ? 3.381 -4.805 -14.438 1 95.38 256 GLY B C 1
ATOM 4449 O O . GLY B 1 256 ? 4.164 -4.75 -13.484 1 95.38 256 GLY B O 1
ATOM 4450 N N . LEU B 1 257 ? 3.529 -5.57 -15.484 1 97.69 257 LEU B N 1
ATOM 4451 C CA . LEU B 1 257 ? 4.648 -6.484 -15.688 1 97.69 257 LEU B CA 1
ATOM 4452 C C . LEU B 1 257 ? 5.383 -6.164 -16.984 1 97.69 257 LEU B C 1
ATOM 4454 O O . LEU B 1 257 ? 5.547 -4.992 -17.344 1 97.69 257 LEU B O 1
ATOM 4458 N N . GLY B 1 258 ? 6.039 -7.156 -17.562 1 98.31 258 GLY B N 1
ATOM 4459 C CA . GLY B 1 258 ? 6.805 -6.938 -18.781 1 98.31 258 GLY B CA 1
ATOM 4460 C C . GLY B 1 258 ? 6.914 -8.18 -19.656 1 98.31 258 GLY B C 1
ATOM 4461 O O . GLY B 1 258 ? 5.984 -8.992 -19.703 1 98.31 258 GLY B O 1
ATOM 4462 N N . ALA B 1 259 ? 7.969 -8.273 -20.344 1 98.75 259 ALA B N 1
ATOM 4463 C CA . ALA B 1 259 ? 8.133 -9.25 -21.422 1 98.75 259 ALA B CA 1
ATOM 4464 C C . ALA B 1 259 ? 8.25 -10.672 -20.859 1 98.75 259 ALA B C 1
ATOM 4466 O O . ALA B 1 259 ? 7.809 -11.633 -21.5 1 98.75 259 ALA B O 1
ATOM 4467 N N . VAL B 1 260 ? 8.852 -10.852 -19.672 1 98.75 260 VAL B N 1
ATOM 4468 C CA . VAL B 1 260 ? 8.93 -12.188 -19.094 1 98.75 260 VAL B CA 1
ATOM 4469 C C . VAL B 1 260 ? 7.531 -12.766 -18.938 1 98.75 260 VAL B C 1
ATOM 4471 O O . VAL B 1 260 ? 7.23 -13.836 -19.484 1 98.75 260 VAL B O 1
ATOM 4474 N N . HIS B 1 261 ? 6.66 -12.016 -18.312 1 97.31 261 HIS B N 1
ATOM 4475 C CA . HIS B 1 261 ? 5.305 -12.508 -18.078 1 97.31 261 HIS B CA 1
ATOM 4476 C C . HIS B 1 261 ? 4.484 -12.492 -19.375 1 97.31 261 HIS B C 1
ATOM 4478 O O . HIS B 1 261 ? 3.578 -13.305 -19.547 1 97.31 261 HIS B O 1
ATOM 4484 N N . GLY B 1 262 ? 4.801 -11.516 -20.266 1 95.88 262 GLY B N 1
ATOM 4485 C CA . GLY B 1 262 ? 4.18 -11.547 -21.578 1 95.88 262 GLY B CA 1
ATOM 4486 C C . GLY B 1 262 ? 4.379 -12.859 -22.312 1 95.88 262 GLY B C 1
ATOM 4487 O O . GLY B 1 262 ? 3.445 -13.383 -22.922 1 95.88 262 GLY B O 1
ATOM 4488 N N . LEU B 1 263 ? 5.562 -13.414 -22.219 1 97.06 263 LEU B N 1
ATOM 4489 C CA . LEU B 1 263 ? 5.895 -14.688 -22.844 1 97.06 263 LEU B CA 1
ATOM 4490 C C . LEU B 1 263 ? 5.344 -15.852 -22.016 1 97.06 263 LEU B C 1
ATOM 4492 O O . LEU B 1 263 ? 4.844 -16.828 -22.578 1 97.06 263 LEU B O 1
ATOM 4496 N N . ALA B 1 264 ? 5.434 -15.742 -20.703 1 95.06 264 ALA B N 1
ATOM 4497 C CA . ALA B 1 264 ? 5.129 -16.844 -19.797 1 95.06 264 ALA B CA 1
ATOM 4498 C C . ALA B 1 264 ? 3.678 -17.297 -19.953 1 95.06 264 ALA B C 1
ATOM 4500 O O . ALA B 1 264 ? 3.379 -18.484 -19.859 1 95.06 264 ALA B O 1
ATOM 4501 N N . GLY B 1 265 ? 2.766 -16.328 -20.188 1 89.81 265 GLY B N 1
ATOM 4502 C CA . GLY B 1 265 ? 1.37 -16.688 -20.375 1 89.81 265 GLY B CA 1
ATOM 4503 C C . GLY B 1 265 ? 1.143 -17.578 -21.578 1 89.81 265 GLY B C 1
ATOM 4504 O O . GLY B 1 265 ? 0.418 -18.578 -21.484 1 89.81 265 GLY B O 1
ATOM 4505 N N . VAL B 1 266 ? 1.804 -17.281 -22.625 1 91.94 266 VAL B N 1
ATOM 4506 C CA . VAL B 1 266 ? 1.65 -18.031 -23.859 1 91.94 266 VAL B CA 1
ATOM 4507 C C . VAL B 1 266 ? 2.367 -19.375 -23.766 1 91.94 266 VAL B C 1
ATOM 4509 O O . VAL B 1 266 ? 1.798 -20.422 -24.094 1 91.94 266 VAL B O 1
ATOM 4512 N N . ILE B 1 267 ? 3.566 -19.359 -23.234 1 94.69 267 ILE B N 1
ATOM 4513 C CA . ILE B 1 267 ? 4.379 -20.562 -23.109 1 94.69 267 ILE B CA 1
ATOM 4514 C C . ILE B 1 267 ? 3.693 -21.547 -22.172 1 94.69 267 ILE B C 1
ATOM 4516 O O . ILE B 1 267 ? 3.646 -22.75 -22.453 1 94.69 267 ILE B O 1
ATOM 4520 N N . GLY B 1 268 ? 3.209 -21.031 -21.047 1 90.81 268 GLY B N 1
ATOM 4521 C CA . GLY B 1 268 ? 2.512 -21.875 -20.094 1 90.81 268 GLY B CA 1
ATOM 4522 C C . GLY B 1 268 ? 1.307 -22.578 -20.688 1 90.81 268 GLY B C 1
ATOM 4523 O O . GLY B 1 268 ? 1.032 -23.734 -20.375 1 90.81 268 GLY B O 1
ATOM 4524 N N . GLY B 1 269 ? 0.536 -21.938 -21.547 1 86.75 269 GLY B N 1
ATOM 4525 C CA . GLY B 1 269 ? -0.606 -22.531 -22.219 1 86.75 269 GLY B CA 1
ATOM 4526 C C . GLY B 1 269 ? -0.222 -23.656 -23.141 1 86.75 269 GLY B C 1
ATOM 4527 O O . GLY B 1 269 ? -0.985 -24.609 -23.328 1 86.75 269 GLY B O 1
ATOM 4528 N N . LEU B 1 270 ? 1.007 -23.625 -23.672 1 87.81 270 LEU B N 1
ATOM 4529 C CA . LEU B 1 270 ? 1.467 -24.594 -24.656 1 87.81 270 LEU B CA 1
ATOM 4530 C C . LEU B 1 270 ? 2.182 -25.766 -23.984 1 87.81 270 LEU B C 1
ATOM 4532 O O . LEU B 1 270 ? 2.006 -26.922 -24.391 1 87.81 270 LEU B O 1
ATOM 4536 N N . SER B 1 271 ? 2.984 -25.484 -22.969 1 88.19 271 SER B N 1
ATOM 4537 C CA . SER B 1 271 ? 3.885 -26.484 -22.406 1 88.19 271 SER B CA 1
ATOM 4538 C C . SER B 1 271 ? 3.301 -27.109 -21.141 1 88.19 271 SER B C 1
ATOM 4540 O O . SER B 1 271 ? 3.691 -28.203 -20.75 1 88.19 271 SER B O 1
ATOM 4542 N N . GLY B 1 272 ? 2.471 -26.312 -20.469 1 83.56 272 GLY B N 1
ATOM 4543 C CA . GLY B 1 272 ? 1.965 -26.766 -19.172 1 83.56 272 GLY B CA 1
ATOM 4544 C C . GLY B 1 272 ? 2.986 -26.641 -18.062 1 83.56 272 GLY B C 1
ATOM 4545 O O . GLY B 1 272 ? 2.736 -27.094 -16.938 1 83.56 272 GLY B O 1
ATOM 4546 N N . ALA B 1 273 ? 4.188 -26.141 -18.406 1 89.62 273 ALA B N 1
ATOM 4547 C CA . ALA B 1 273 ? 5.242 -25.969 -17.406 1 89.62 273 ALA B CA 1
ATOM 4548 C C . ALA B 1 273 ? 4.812 -25 -16.312 1 89.62 273 ALA B C 1
ATOM 4550 O O . ALA B 1 273 ? 3.945 -24.156 -16.531 1 89.62 273 ALA B O 1
ATOM 4551 N N . PRO B 1 274 ? 5.367 -25.125 -15.078 1 89.38 274 PRO B N 1
ATOM 4552 C CA . PRO B 1 274 ? 5.039 -24.188 -14.008 1 89.38 274 PRO B CA 1
ATOM 4553 C C . PRO B 1 274 ? 5.391 -22.734 -14.359 1 89.38 274 PRO B C 1
ATOM 4555 O O . PRO B 1 274 ? 6.469 -22.484 -14.898 1 89.38 274 PRO B O 1
ATOM 4558 N N . HIS B 1 275 ? 4.469 -21.891 -14.094 1 92.5 275 HIS B N 1
ATOM 4559 C CA . HIS B 1 275 ? 4.57 -20.469 -14.406 1 92.5 275 HIS B CA 1
ATOM 4560 C C . HIS B 1 275 ? 5.891 -19.891 -13.914 1 92.5 275 HIS B C 1
ATOM 4562 O O . HIS B 1 275 ? 6.609 -19.234 -14.664 1 92.5 275 HIS B O 1
ATOM 4568 N N . GLY B 1 276 ? 6.273 -20.172 -12.641 1 96.19 276 GLY B N 1
ATOM 4569 C CA . GLY B 1 276 ? 7.477 -19.625 -12.031 1 96.19 276 GLY B CA 1
ATOM 4570 C C . GLY B 1 276 ? 8.75 -20.125 -12.695 1 96.19 276 GLY B C 1
ATOM 4571 O O . GLY B 1 276 ? 9.742 -19.391 -12.773 1 96.19 276 GLY B O 1
ATOM 4572 N N . ALA B 1 277 ? 8.727 -21.344 -13.156 1 97 277 ALA B N 1
ATOM 4573 C CA . ALA B 1 277 ? 9.883 -21.906 -13.844 1 97 277 ALA B CA 1
ATOM 4574 C C . ALA B 1 277 ? 10.109 -21.203 -15.188 1 97 277 ALA B C 1
ATOM 4576 O O . ALA B 1 277 ? 11.242 -20.875 -15.531 1 97 277 ALA B O 1
ATOM 4577 N N . ILE B 1 278 ? 9.031 -20.969 -15.891 1 97.38 278 ILE B N 1
ATOM 4578 C CA . ILE B 1 278 ? 9.125 -20.266 -17.172 1 97.38 278 ILE B CA 1
ATOM 4579 C C . ILE B 1 278 ? 9.672 -18.859 -16.953 1 97.38 278 ILE B C 1
ATOM 4581 O O . ILE B 1 278 ? 10.602 -18.438 -17.641 1 97.38 278 ILE B O 1
ATOM 4585 N N . CYS B 1 279 ? 9.156 -18.141 -15.961 1 98.31 279 CYS B N 1
ATOM 4586 C CA . CYS B 1 279 ? 9.602 -16.797 -15.656 1 98.31 279 CYS B CA 1
ATOM 4587 C C . CYS B 1 279 ? 11.078 -16.766 -15.297 1 98.31 279 CYS B C 1
ATOM 4589 O O . CYS B 1 279 ? 11.828 -15.914 -15.781 1 98.31 279 CYS B O 1
ATOM 4591 N N . GLY B 1 280 ? 11.453 -17.734 -14.469 1 98.44 280 GLY B N 1
ATOM 4592 C CA . GLY B 1 280 ? 12.844 -17.812 -14.055 1 98.44 280 GLY B CA 1
ATOM 4593 C C . GLY B 1 280 ? 13.797 -18.016 -15.219 1 98.44 280 GLY B C 1
ATOM 4594 O O . GLY B 1 280 ? 14.867 -17.406 -15.273 1 98.44 280 GLY B O 1
ATOM 4595 N N . ALA B 1 281 ? 13.414 -18.875 -16.125 1 98.44 281 ALA B N 1
ATOM 4596 C CA . ALA B 1 281 ? 14.258 -19.203 -17.281 1 98.44 281 ALA B CA 1
ATOM 4597 C C . ALA B 1 281 ? 14.414 -18 -18.203 1 98.44 281 ALA B C 1
ATOM 4599 O O . ALA B 1 281 ? 15.461 -17.812 -18.828 1 98.44 281 ALA B O 1
ATOM 4600 N N . LEU B 1 282 ? 13.406 -17.172 -18.234 1 98.81 282 LEU B N 1
ATOM 4601 C CA . LEU B 1 282 ? 13.352 -16.094 -19.219 1 98.81 282 LEU B CA 1
ATOM 4602 C C . LEU B 1 282 ? 13.977 -14.82 -18.656 1 98.81 282 LEU B C 1
ATOM 4604 O O . LEU B 1 282 ? 14.312 -13.906 -19.406 1 98.81 282 LEU B O 1
ATOM 4608 N N . LEU B 1 283 ? 14.109 -14.688 -17.328 1 98.88 283 LEU B N 1
ATOM 4609 C CA . LEU B 1 283 ? 14.438 -13.422 -16.688 1 98.88 283 LEU B CA 1
ATOM 4610 C C . LEU B 1 283 ? 15.75 -12.859 -17.219 1 98.88 283 LEU B C 1
ATOM 4612 O O . LEU B 1 283 ? 15.797 -11.719 -17.703 1 98.88 283 LEU B O 1
ATOM 4616 N N . ALA B 1 284 ? 16.844 -13.656 -17.234 1 98.81 284 ALA B N 1
ATOM 4617 C CA . ALA B 1 284 ? 18.156 -13.172 -17.641 1 98.81 284 ALA B CA 1
ATOM 4618 C C . ALA B 1 284 ? 18.172 -12.812 -19.125 1 98.81 284 ALA B C 1
ATOM 4620 O O . ALA B 1 284 ? 18.594 -11.703 -19.5 1 98.81 284 ALA B O 1
ATOM 4621 N N . PRO B 1 285 ? 17.656 -13.672 -20.047 1 98.75 285 PRO B N 1
ATOM 4622 C CA . PRO B 1 285 ? 17.672 -13.305 -21.453 1 98.75 285 PRO B CA 1
ATOM 4623 C C . PRO B 1 285 ? 16.828 -12.078 -21.766 1 98.75 285 PRO B C 1
ATOM 4625 O O . PRO B 1 285 ? 17.156 -11.281 -22.641 1 98.75 285 PRO B O 1
ATOM 4628 N N . ILE B 1 286 ? 15.695 -11.875 -21.078 1 98.88 286 ILE B N 1
ATOM 4629 C CA . ILE B 1 286 ? 14.836 -10.719 -21.328 1 98.88 286 ILE B CA 1
ATOM 4630 C C . ILE B 1 286 ? 15.5 -9.461 -20.797 1 98.88 286 ILE B C 1
ATOM 4632 O O . ILE B 1 286 ? 15.391 -8.383 -21.391 1 98.88 286 ILE B O 1
ATOM 4636 N N . LEU B 1 287 ? 16.172 -9.578 -19.609 1 98.81 287 LEU B N 1
ATOM 4637 C CA . LEU B 1 287 ? 16.938 -8.453 -19.109 1 98.81 287 LEU B CA 1
ATOM 4638 C C . LEU B 1 287 ? 17.953 -7.992 -20.156 1 98.81 287 LEU B C 1
ATOM 4640 O O . LEU B 1 287 ? 18.078 -6.797 -20.422 1 98.81 287 LEU B O 1
ATOM 4644 N N . ARG B 1 288 ? 18.625 -8.953 -20.797 1 98.31 288 ARG B N 1
ATOM 4645 C CA . ARG B 1 288 ? 19.609 -8.648 -21.828 1 98.31 288 ARG B CA 1
ATOM 4646 C C . ARG B 1 288 ? 18.953 -7.996 -23.031 1 98.31 288 ARG B C 1
ATOM 4648 O O . ARG B 1 288 ? 19.469 -7.023 -23.578 1 98.31 288 ARG B O 1
ATOM 4655 N N . ALA B 1 289 ? 17.844 -8.562 -23.453 1 98.69 289 ALA B N 1
ATOM 4656 C CA . ALA B 1 289 ? 17.125 -8.023 -24.594 1 98.69 289 ALA B CA 1
ATOM 4657 C C . ALA B 1 289 ? 16.688 -6.582 -24.344 1 98.69 289 ALA B C 1
ATOM 4659 O O . ALA B 1 289 ? 16.812 -5.719 -25.203 1 98.69 289 ALA B O 1
ATOM 4660 N N . ASN B 1 290 ? 16.141 -6.285 -23.141 1 98.81 290 ASN B N 1
ATOM 4661 C CA . ASN B 1 290 ? 15.711 -4.941 -22.766 1 98.81 290 ASN B CA 1
ATOM 4662 C C . ASN B 1 290 ? 16.891 -3.967 -22.75 1 98.81 290 ASN B C 1
ATOM 4664 O O . ASN B 1 290 ? 16.766 -2.834 -23.219 1 98.81 290 ASN B O 1
ATOM 4668 N N . LEU B 1 291 ? 18.031 -4.434 -22.188 1 98.31 291 LEU B N 1
ATOM 4669 C CA . LEU B 1 291 ? 19.234 -3.598 -22.141 1 98.31 291 LEU B CA 1
ATOM 4670 C C . LEU B 1 291 ? 19.688 -3.236 -23.547 1 98.31 291 LEU B C 1
ATOM 4672 O O . LEU B 1 291 ? 19.984 -2.074 -23.828 1 98.31 291 LEU B O 1
ATOM 4676 N N . THR B 1 292 ? 19.703 -4.211 -24.406 1 97.81 292 THR B N 1
ATOM 4677 C CA . THR B 1 292 ? 20.156 -4.02 -25.766 1 97.81 292 THR B CA 1
ATOM 4678 C C . THR B 1 292 ? 19.234 -3.047 -26.516 1 97.81 292 THR B C 1
ATOM 4680 O O . THR B 1 292 ? 19.703 -2.217 -27.297 1 97.81 292 THR B O 1
ATOM 4683 N N . ALA B 1 293 ? 17.953 -3.133 -26.219 1 98.31 293 ALA B N 1
ATOM 4684 C CA . ALA B 1 293 ? 16.953 -2.361 -26.953 1 98.31 293 ALA B CA 1
ATOM 4685 C C . ALA B 1 293 ? 16.797 -0.961 -26.375 1 98.31 293 ALA B C 1
ATOM 4687 O O . ALA B 1 293 ? 16.219 -0.08 -27 1 98.31 293 ALA B O 1
ATOM 4688 N N . SER B 1 294 ? 17.281 -0.704 -25.156 1 98 294 SER B N 1
ATOM 4689 C CA . SER B 1 294 ? 17.094 0.582 -24.5 1 98 294 SER B CA 1
ATOM 4690 C C . SER B 1 294 ? 18.125 1.607 -24.969 1 98 294 SER B C 1
ATOM 4692 O O . SER B 1 294 ? 19.312 1.304 -25.062 1 98 294 SER B O 1
ATOM 4694 N N . ALA B 1 295 ? 17.688 2.807 -25.25 1 97.56 295 ALA B N 1
ATOM 4695 C CA . ALA B 1 295 ? 18.562 3.877 -25.719 1 97.56 295 ALA B CA 1
ATOM 4696 C C . ALA B 1 295 ? 19.469 4.363 -24.609 1 97.56 295 ALA B C 1
ATOM 4698 O O . ALA B 1 295 ? 19.062 4.469 -23.453 1 97.56 295 ALA B O 1
ATOM 4699 N N . PRO B 1 296 ? 20.766 4.656 -25 1 96.25 296 PRO B N 1
ATOM 4700 C CA . PRO B 1 296 ? 21.641 5.254 -23.984 1 96.25 296 PRO B CA 1
ATOM 4701 C C . PRO B 1 296 ? 21.062 6.527 -23.375 1 96.25 296 PRO B C 1
ATOM 4703 O O . PRO B 1 296 ? 20.484 7.348 -24.094 1 96.25 296 PRO B O 1
ATOM 4706 N N . GLY B 1 297 ? 21.141 6.684 -22.109 1 96.31 297 GLY B N 1
ATOM 4707 C CA . GLY B 1 297 ? 20.672 7.879 -21.438 1 96.31 297 GLY B CA 1
ATOM 4708 C C . GLY B 1 297 ? 19.203 7.848 -21.109 1 96.31 297 GLY B C 1
ATOM 4709 O O . GLY B 1 297 ? 18.688 8.734 -20.406 1 96.31 297 GLY B O 1
ATOM 4710 N N . SER B 1 298 ? 18.484 6.797 -21.578 1 97.62 298 SER B N 1
ATOM 4711 C CA . SER B 1 298 ? 17.047 6.699 -21.312 1 97.62 298 SER B CA 1
ATOM 4712 C C . SER B 1 298 ? 16.781 6.254 -19.875 1 97.62 298 SER B C 1
ATOM 4714 O O . SER B 1 298 ? 17.656 5.68 -19.219 1 97.62 298 SER B O 1
ATOM 4716 N N . THR B 1 299 ? 15.633 6.59 -19.391 1 97.06 299 THR B N 1
ATOM 4717 C CA . THR B 1 299 ? 15.188 6.137 -18.078 1 97.06 299 THR B CA 1
ATOM 4718 C C . THR B 1 299 ? 15.164 4.613 -18 1 97.06 299 THR B C 1
ATOM 4720 O O . THR B 1 299 ? 15.57 4.027 -17 1 97.06 299 THR B O 1
ATOM 4723 N N . ALA B 1 300 ? 14.711 4.004 -19.109 1 98.19 300 ALA B N 1
ATOM 4724 C CA . ALA B 1 300 ? 14.68 2.545 -19.172 1 98.19 300 ALA B CA 1
ATOM 4725 C C . ALA B 1 300 ? 16.078 1.959 -18.969 1 98.19 300 ALA B C 1
ATOM 4727 O O . ALA B 1 300 ? 16.266 1.045 -18.172 1 98.19 300 ALA B O 1
ATOM 4728 N N . ARG B 1 301 ? 17.031 2.5 -19.688 1 98.31 301 ARG B N 1
ATOM 4729 C CA . ARG B 1 301 ? 18.406 2.025 -19.578 1 98.31 301 ARG B CA 1
ATOM 4730 C C . ARG B 1 301 ? 18.953 2.197 -18.156 1 98.31 301 ARG B C 1
ATOM 4732 O O . ARG B 1 301 ? 19.625 1.309 -17.641 1 98.31 301 ARG B O 1
ATOM 4739 N N . ALA B 1 302 ? 18.672 3.32 -17.562 1 98.44 302 ALA B N 1
ATOM 4740 C CA . ALA B 1 302 ? 19.156 3.605 -16.219 1 98.44 302 ALA B CA 1
ATOM 4741 C C . ALA B 1 302 ? 18.578 2.615 -15.211 1 98.44 302 ALA B C 1
ATOM 4743 O O . ALA B 1 302 ? 19.312 2.08 -14.375 1 98.44 302 ALA B O 1
ATOM 4744 N N . ARG B 1 303 ? 17.312 2.348 -15.273 1 98.62 303 ARG B N 1
ATOM 4745 C CA . ARG B 1 303 ? 16.641 1.437 -14.352 1 98.62 303 ARG B CA 1
ATOM 4746 C C . ARG B 1 303 ? 17.109 0.002 -14.555 1 98.62 303 ARG B C 1
ATOM 4748 O O . ARG B 1 303 ? 17.344 -0.726 -13.586 1 98.62 303 ARG B O 1
ATOM 4755 N N . LEU B 1 304 ? 17.25 -0.391 -15.805 1 98.81 304 LEU B N 1
ATOM 4756 C CA . LEU B 1 304 ? 17.75 -1.728 -16.109 1 98.81 304 LEU B CA 1
ATOM 4757 C C . LEU B 1 304 ? 19.188 -1.902 -15.594 1 98.81 304 LEU B C 1
ATOM 4759 O O . LEU B 1 304 ? 19.531 -2.957 -15.055 1 98.81 304 LEU B O 1
ATOM 4763 N N . THR B 1 305 ? 19.984 -0.888 -15.766 1 98.62 305 THR B N 1
ATOM 4764 C CA . THR B 1 305 ? 21.359 -0.921 -15.273 1 98.62 305 THR B CA 1
ATOM 4765 C C . THR B 1 305 ? 21.391 -1.042 -13.75 1 98.62 305 THR B C 1
ATOM 4767 O O . THR B 1 305 ? 22.203 -1.779 -13.195 1 98.62 305 THR B O 1
ATOM 4770 N N . GLU B 1 306 ? 20.531 -0.334 -13.125 1 98.69 306 GLU B N 1
ATOM 4771 C CA . GLU B 1 306 ? 20.438 -0.437 -11.672 1 98.69 306 GLU B CA 1
ATOM 4772 C C . GLU B 1 306 ? 20.062 -1.852 -11.242 1 98.69 306 GLU B C 1
ATOM 4774 O O . GLU B 1 306 ? 20.641 -2.393 -10.297 1 98.69 306 GLU B O 1
ATOM 4779 N N . VAL B 1 307 ? 19.078 -2.438 -11.914 1 98.88 307 VAL B N 1
ATOM 4780 C CA . VAL B 1 307 ? 18.656 -3.805 -11.617 1 98.88 307 VAL B CA 1
ATOM 4781 C C . VAL B 1 307 ? 19.844 -4.75 -11.758 1 98.88 307 VAL B C 1
ATOM 4783 O O . VAL B 1 307 ? 20.062 -5.617 -10.914 1 98.88 307 VAL B O 1
ATOM 4786 N N . CYS B 1 308 ? 20.609 -4.559 -12.805 1 98.81 308 CYS B N 1
ATOM 4787 C CA . CYS B 1 308 ? 21.797 -5.391 -13.016 1 98.81 308 CYS B CA 1
ATOM 4788 C C . CYS B 1 308 ? 22.797 -5.199 -11.891 1 98.81 308 CYS B C 1
ATOM 4790 O O . CYS B 1 308 ? 23.469 -6.148 -11.477 1 98.81 308 CYS B O 1
ATOM 4792 N N . GLY B 1 309 ? 22.938 -3.939 -11.469 1 98.81 309 GLY B N 1
ATOM 4793 C CA . GLY B 1 309 ? 23.781 -3.693 -10.312 1 98.81 309 GLY B CA 1
ATOM 4794 C C . GLY B 1 309 ? 23.328 -4.438 -9.07 1 98.81 309 GLY B C 1
ATOM 4795 O O . GLY B 1 309 ? 24.156 -5.012 -8.352 1 98.81 309 GLY B O 1
ATOM 4796 N N . LEU B 1 310 ? 22.062 -4.473 -8.789 1 98.81 310 LEU B N 1
ATOM 4797 C CA . LEU B 1 310 ? 21.484 -5.152 -7.633 1 98.81 310 LEU B CA 1
ATOM 4798 C C . LEU B 1 310 ? 21.703 -6.66 -7.73 1 98.81 310 LEU B C 1
ATOM 4800 O O . LEU B 1 310 ? 22.109 -7.297 -6.758 1 98.81 310 LEU B O 1
ATOM 4804 N N . ILE B 1 311 ? 21.422 -7.199 -8.906 1 98.88 311 ILE B N 1
ATOM 4805 C CA . ILE B 1 311 ? 21.609 -8.625 -9.141 1 98.88 311 ILE B CA 1
ATOM 4806 C C . ILE B 1 311 ? 23.078 -8.992 -8.984 1 98.88 311 ILE B C 1
ATOM 4808 O O . ILE B 1 311 ? 23.422 -9.961 -8.305 1 98.88 311 ILE B O 1
ATOM 4812 N N . GLY B 1 312 ? 23.953 -8.164 -9.648 1 98.75 312 GLY B N 1
ATOM 4813 C CA . GLY B 1 312 ? 25.391 -8.391 -9.555 1 98.75 312 GLY B CA 1
ATOM 4814 C C . GLY B 1 312 ? 25.906 -8.352 -8.133 1 98.75 312 GLY B C 1
ATOM 4815 O O . GLY B 1 312 ? 26.781 -9.148 -7.762 1 98.75 312 GLY B O 1
ATOM 4816 N N . GLY B 1 313 ? 25.375 -7.449 -7.355 1 98.62 313 GLY B N 1
ATOM 4817 C CA . GLY B 1 313 ? 25.766 -7.352 -5.957 1 98.62 313 GLY B CA 1
ATOM 4818 C C . GLY B 1 313 ? 25.484 -8.617 -5.172 1 98.62 313 GLY B C 1
ATOM 4819 O O . GLY B 1 313 ? 26.297 -9.016 -4.328 1 98.62 313 GLY B O 1
ATOM 4820 N N . VAL B 1 314 ? 24.406 -9.297 -5.441 1 98.75 314 VAL B N 1
ATOM 4821 C CA . VAL B 1 314 ? 24.031 -10.508 -4.723 1 98.75 314 VAL B CA 1
ATOM 4822 C C . VAL B 1 314 ? 24.828 -11.695 -5.238 1 98.75 314 VAL B C 1
ATOM 4824 O O . VAL B 1 314 ? 25.25 -12.562 -4.461 1 98.75 314 VAL B O 1
ATOM 4827 N N . LEU B 1 315 ? 25.109 -11.695 -6.523 1 98.62 315 LEU B N 1
ATOM 4828 C CA . LEU B 1 315 ? 25.703 -12.867 -7.148 1 98.62 315 LEU B CA 1
ATOM 4829 C C . LEU B 1 315 ? 27.219 -12.711 -7.258 1 98.62 315 LEU B C 1
ATOM 4831 O O . LEU B 1 315 ? 27.922 -13.641 -7.668 1 98.62 315 LEU B O 1
ATOM 4835 N N . GLY B 1 316 ? 27.75 -11.547 -6.855 1 98.19 316 GLY B N 1
ATOM 4836 C CA . GLY B 1 316 ? 29.172 -11.32 -6.918 1 98.19 316 GLY B CA 1
ATOM 4837 C C . GLY B 1 316 ? 29.688 -11.133 -8.336 1 98.19 316 GLY B C 1
ATOM 4838 O O . GLY B 1 316 ? 30.719 -11.695 -8.703 1 98.19 316 GLY B O 1
ATOM 4839 N N . ALA B 1 317 ? 28.938 -10.43 -9.18 1 98.38 317 ALA B N 1
ATOM 4840 C CA . ALA B 1 317 ? 29.312 -10.164 -10.57 1 98.38 317 ALA B CA 1
ATOM 4841 C C . ALA B 1 317 ? 29.203 -8.672 -10.883 1 98.38 317 ALA B C 1
ATOM 4843 O O . ALA B 1 317 ? 28.406 -7.953 -10.281 1 98.38 317 ALA B O 1
ATOM 4844 N N . PRO B 1 318 ? 30.031 -8.18 -11.844 1 97.88 318 PRO B N 1
ATOM 4845 C CA . PRO B 1 318 ? 29.828 -6.809 -12.312 1 97.88 318 PRO B CA 1
ATOM 4846 C C . PRO B 1 318 ? 28.453 -6.605 -12.953 1 97.88 318 PRO B C 1
ATOM 4848 O O . PRO B 1 318 ? 27.906 -7.527 -13.562 1 97.88 318 PRO B O 1
ATOM 4851 N N . PRO B 1 319 ? 27.938 -5.414 -12.844 1 97 319 PRO B N 1
ATOM 4852 C CA . PRO B 1 319 ? 26.609 -5.137 -13.398 1 97 319 PRO B CA 1
ATOM 4853 C C . PRO B 1 319 ? 26.484 -5.562 -14.859 1 97 319 PRO B C 1
ATOM 4855 O O . PRO B 1 319 ? 25.453 -6.125 -15.25 1 97 319 PRO B O 1
ATOM 4858 N N . ALA B 1 320 ? 27.484 -5.387 -15.625 1 96.06 320 ALA B N 1
ATOM 4859 C CA . ALA B 1 320 ? 27.453 -5.672 -17.062 1 96.06 320 ALA B CA 1
ATOM 4860 C C . ALA B 1 320 ? 27.312 -7.172 -17.312 1 96.06 320 ALA B C 1
ATOM 4862 O O . ALA B 1 320 ? 26.828 -7.586 -18.359 1 96.06 320 ALA B O 1
ATOM 4863 N N . GLU B 1 321 ? 27.656 -8.023 -16.344 1 98.12 321 GLU B N 1
ATOM 4864 C CA . GLU B 1 321 ? 27.625 -9.477 -16.5 1 98.12 321 GLU B CA 1
ATOM 4865 C C . GLU B 1 321 ? 26.5 -10.094 -15.68 1 98.12 321 GLU B C 1
ATOM 4867 O O . GLU B 1 321 ? 26.375 -11.32 -15.602 1 98.12 321 GLU B O 1
ATOM 4872 N N . ALA B 1 322 ? 25.703 -9.242 -15.07 1 98.56 322 ALA B N 1
ATOM 4873 C CA . ALA B 1 322 ? 24.688 -9.695 -14.117 1 98.56 322 ALA B CA 1
ATOM 4874 C C . ALA B 1 322 ? 23.688 -10.625 -14.781 1 98.56 322 ALA B C 1
ATOM 4876 O O . ALA B 1 322 ? 23.312 -11.656 -14.211 1 98.56 322 ALA B O 1
ATOM 4877 N N . PRO B 1 323 ? 23.203 -10.297 -16.047 1 98.5 323 PRO B N 1
ATOM 4878 C CA . PRO B 1 323 ? 22.25 -11.227 -16.672 1 98.5 323 PRO B CA 1
ATOM 4879 C C . PRO B 1 323 ? 22.859 -12.617 -16.875 1 98.5 323 PRO B C 1
ATOM 4881 O O . PRO B 1 323 ? 22.203 -13.625 -16.594 1 98.5 323 PRO B O 1
ATOM 4884 N N . GLU B 1 324 ? 24.078 -12.727 -17.266 1 98.12 324 GLU B N 1
ATOM 4885 C CA . GLU B 1 324 ? 24.75 -14.008 -17.469 1 98.12 324 GLU B CA 1
ATOM 4886 C C . GLU B 1 324 ? 24.953 -14.734 -16.141 1 98.12 324 GLU B C 1
ATOM 4888 O O . GLU B 1 324 ? 24.766 -15.953 -16.062 1 98.12 324 GLU B O 1
ATOM 4893 N N . ALA B 1 325 ? 25.406 -13.953 -15.164 1 98.75 325 ALA B N 1
ATOM 4894 C CA . ALA B 1 325 ? 25.578 -14.539 -13.844 1 98.75 325 ALA B CA 1
ATOM 4895 C C . ALA B 1 325 ? 24.266 -15.117 -13.32 1 98.75 325 ALA B C 1
ATOM 4897 O O . ALA B 1 325 ? 24.25 -16.188 -12.703 1 98.75 325 ALA B O 1
ATOM 4898 N N . LEU B 1 326 ? 23.188 -14.398 -13.547 1 98.81 326 LEU B N 1
ATOM 4899 C CA . LEU B 1 326 ? 21.875 -14.859 -13.125 1 98.81 326 LEU B CA 1
ATOM 4900 C C . LEU B 1 326 ? 21.484 -16.141 -13.867 1 98.81 326 LEU B C 1
ATOM 4902 O O . LEU B 1 326 ? 21 -17.094 -13.258 1 98.81 326 LEU B O 1
ATOM 4906 N N . ALA B 1 327 ? 21.656 -16.156 -15.148 1 98.5 327 ALA B N 1
ATOM 4907 C CA . ALA B 1 327 ? 21.344 -17.344 -15.945 1 98.5 327 ALA B CA 1
ATOM 4908 C C . ALA B 1 327 ? 22.125 -18.562 -15.445 1 98.5 327 ALA B C 1
ATOM 4910 O O . ALA B 1 327 ? 21.562 -19.656 -15.32 1 98.5 327 ALA B O 1
ATOM 4911 N N . ASP B 1 328 ? 23.375 -18.344 -15.188 1 98.38 328 ASP B N 1
ATOM 4912 C CA . ASP B 1 328 ? 24.234 -19.438 -14.711 1 98.38 328 ASP B CA 1
ATOM 4913 C C . ASP B 1 328 ? 23.766 -19.938 -13.352 1 98.38 328 ASP B C 1
ATOM 4915 O O . ASP B 1 328 ? 23.688 -21.156 -13.125 1 98.38 328 ASP B O 1
ATOM 4919 N N . TRP B 1 329 ? 23.484 -19.031 -12.508 1 98.75 329 TRP B N 1
ATOM 4920 C CA . TRP B 1 329 ? 23.047 -19.422 -11.172 1 98.75 329 TRP B CA 1
ATOM 4921 C C . TRP B 1 329 ? 21.734 -20.203 -11.234 1 98.75 329 TRP B C 1
ATOM 4923 O O . TRP B 1 329 ? 21.578 -21.203 -10.539 1 98.75 329 TRP B O 1
ATOM 4933 N N . VAL B 1 330 ? 20.812 -19.703 -12.031 1 98.44 330 VAL B N 1
ATOM 4934 C CA . VAL B 1 330 ? 19.5 -20.328 -12.18 1 98.44 330 VAL B CA 1
ATOM 4935 C C . VAL B 1 330 ? 19.672 -21.766 -12.68 1 98.44 330 VAL B C 1
ATOM 4937 O O . VAL B 1 330 ? 19.047 -22.688 -12.172 1 98.44 330 VAL B O 1
ATOM 4940 N N . ARG B 1 331 ? 20.562 -21.984 -13.555 1 97.19 331 ARG B N 1
ATOM 4941 C CA . ARG B 1 331 ? 20.844 -23.312 -14.078 1 97.19 331 ARG B CA 1
ATOM 4942 C C . ARG B 1 331 ? 21.5 -24.188 -13.016 1 97.19 331 ARG B C 1
ATOM 4944 O O . ARG B 1 331 ? 21.125 -25.359 -12.852 1 97.19 331 ARG B O 1
ATOM 4951 N N . GLN B 1 332 ? 22.391 -23.641 -12.359 1 98 332 GLN B N 1
ATOM 4952 C CA . GLN B 1 332 ? 23.094 -24.375 -11.312 1 98 332 GLN B CA 1
ATOM 4953 C C . GLN B 1 332 ? 22.141 -24.781 -10.188 1 98 332 GLN B C 1
ATOM 4955 O O . GLN B 1 332 ? 22.312 -25.812 -9.555 1 98 332 GLN B O 1
ATOM 4960 N N . ALA B 1 333 ? 21.172 -23.938 -10.016 1 98.25 333 ALA B N 1
ATOM 4961 C CA . ALA B 1 333 ? 20.203 -24.203 -8.953 1 98.25 333 ALA B CA 1
ATOM 4962 C C . ALA B 1 333 ? 19.219 -25.297 -9.367 1 98.25 333 ALA B C 1
ATOM 4964 O O . ALA B 1 333 ? 18.406 -25.75 -8.555 1 98.25 333 ALA B O 1
ATOM 4965 N N . GLY B 1 334 ? 19.203 -25.625 -10.664 1 97.5 334 GLY B N 1
ATOM 4966 C CA . GLY B 1 334 ? 18.453 -26.797 -11.078 1 97.5 334 GLY B CA 1
ATOM 4967 C C . GLY B 1 334 ? 17.234 -26.469 -11.922 1 97.5 334 GLY B C 1
ATOM 4968 O O . GLY B 1 334 ? 16.391 -27.328 -12.172 1 97.5 334 GLY B O 1
ATOM 4969 N N . LEU B 1 335 ? 17.094 -25.25 -12.352 1 98 335 LEU B N 1
ATOM 4970 C CA . LEU B 1 335 ? 15.938 -24.891 -13.18 1 98 335 LEU B CA 1
ATOM 4971 C C . LEU B 1 335 ? 16.109 -25.422 -14.602 1 98 335 LEU B C 1
ATOM 4973 O O . LEU B 1 335 ? 17.125 -25.141 -15.25 1 98 335 LEU B O 1
ATOM 4977 N N . PRO B 1 336 ? 15.188 -26.141 -15.125 1 96.5 336 PRO B N 1
ATOM 4978 C CA . PRO B 1 336 ? 15.281 -26.625 -16.5 1 96.5 336 PRO B CA 1
ATOM 4979 C C . PRO B 1 336 ? 15.234 -25.516 -17.531 1 96.5 336 PRO B C 1
ATOM 4981 O O . PRO B 1 336 ? 14.695 -24.438 -17.266 1 96.5 336 PRO B O 1
ATOM 4984 N N . ARG B 1 337 ? 15.75 -25.797 -18.688 1 96.44 337 ARG B N 1
ATOM 4985 C CA . ARG B 1 337 ? 15.617 -24.891 -19.828 1 96.44 337 ARG B CA 1
ATOM 4986 C C . ARG B 1 337 ? 14.211 -24.969 -20.406 1 96.44 337 ARG B C 1
ATOM 4988 O O . ARG B 1 337 ? 13.461 -25.906 -20.141 1 96.44 337 ARG B O 1
ATOM 4995 N N . LEU B 1 338 ? 13.875 -23.938 -21.219 1 97 338 LEU B N 1
ATOM 4996 C CA . LEU B 1 338 ? 12.531 -23.859 -21.781 1 97 338 LEU B CA 1
ATOM 4997 C C . LEU B 1 338 ? 12.234 -25.094 -22.625 1 97 338 LEU B C 1
ATOM 4999 O O . LEU B 1 338 ? 11.125 -25.625 -22.578 1 97 338 LEU B O 1
ATOM 5003 N N . ALA B 1 339 ? 13.266 -25.547 -23.375 1 95.44 339 ALA B N 1
ATOM 5004 C CA . ALA B 1 339 ? 13.086 -26.734 -24.219 1 95.44 339 ALA B CA 1
ATOM 5005 C C . ALA B 1 339 ? 12.766 -27.969 -23.375 1 95.44 339 ALA B C 1
ATOM 5007 O O . ALA B 1 339 ? 11.945 -28.797 -23.766 1 95.44 339 ALA B O 1
ATOM 5008 N N . ASP B 1 340 ? 13.383 -28.047 -22.25 1 95.94 340 ASP B N 1
ATOM 5009 C CA . ASP B 1 340 ? 13.188 -29.188 -21.344 1 95.94 340 ASP B CA 1
ATOM 5010 C C . ASP B 1 340 ? 11.852 -29.078 -20.625 1 95.94 340 ASP B C 1
ATOM 5012 O O . ASP B 1 340 ? 11.391 -30.062 -20.016 1 95.94 340 ASP B O 1
ATOM 5016 N N . MET B 1 341 ? 11.234 -27.891 -20.75 1 95.44 341 MET B N 1
ATOM 5017 C CA . MET B 1 341 ? 9.938 -27.672 -20.094 1 95.44 341 MET B CA 1
ATOM 5018 C C . MET B 1 341 ? 8.797 -27.953 -21.062 1 95.44 341 MET B C 1
ATOM 5020 O O . MET B 1 341 ? 7.625 -27.75 -20.719 1 95.44 341 MET B O 1
ATOM 5024 N N . GLY B 1 342 ? 9.172 -28.297 -22.312 1 94.12 342 GLY B N 1
ATOM 5025 C CA . GLY B 1 342 ? 8.125 -28.703 -23.25 1 94.12 342 GLY B CA 1
ATOM 5026 C C . GLY B 1 342 ? 7.859 -27.688 -24.344 1 94.12 342 GLY B C 1
ATOM 5027 O O . GLY B 1 342 ? 6.941 -27.859 -25.141 1 94.12 342 GLY B O 1
ATOM 5028 N N . LEU B 1 343 ? 8.641 -26.641 -24.391 1 96 343 LEU B N 1
ATOM 5029 C CA . LEU B 1 343 ? 8.469 -25.672 -25.469 1 96 343 LEU B CA 1
ATOM 5030 C C . LEU B 1 343 ? 9.328 -26.062 -26.672 1 96 343 LEU B C 1
ATOM 5032 O O . LEU B 1 343 ? 10.555 -26 -26.609 1 96 343 LEU B O 1
ATOM 5036 N N . ASP B 1 344 ? 8.688 -26.406 -27.719 1 95.12 344 ASP B N 1
ATOM 5037 C CA . ASP B 1 344 ? 9.383 -26.734 -28.953 1 95.12 344 ASP B CA 1
ATOM 5038 C C . ASP B 1 344 ? 9.984 -25.5 -29.609 1 95.12 344 ASP B C 1
ATOM 5040 O O . ASP B 1 344 ? 9.281 -24.516 -29.844 1 95.12 344 ASP B O 1
ATOM 5044 N N . PRO B 1 345 ? 11.25 -25.547 -29.906 1 95.88 345 PRO B N 1
ATOM 5045 C CA . PRO B 1 345 ? 11.883 -24.406 -30.547 1 95.88 345 PRO B CA 1
ATOM 5046 C C . PRO B 1 345 ? 11.172 -23.984 -31.844 1 95.88 345 PRO B C 1
ATOM 5048 O O . PRO B 1 345 ? 11.195 -22.812 -32.219 1 95.88 345 PRO B O 1
ATOM 5051 N N . ALA B 1 346 ? 10.508 -24.859 -32.469 1 96.62 346 ALA B N 1
ATOM 5052 C CA . ALA B 1 346 ? 9.773 -24.562 -33.688 1 96.62 346 ALA B CA 1
ATOM 5053 C C . ALA B 1 346 ? 8.609 -23.609 -33.406 1 96.62 346 ALA B C 1
ATOM 5055 O O . ALA B 1 346 ? 8.109 -22.953 -34.344 1 96.62 346 ALA B O 1
ATOM 5056 N N . ASP B 1 347 ? 8.219 -23.484 -32.156 1 96.12 347 ASP B N 1
ATOM 5057 C CA . ASP B 1 347 ? 7.062 -22.672 -31.797 1 96.12 347 ASP B CA 1
ATOM 5058 C C . ASP B 1 347 ? 7.488 -21.266 -31.375 1 96.12 347 ASP B C 1
ATOM 5060 O O . ASP B 1 347 ? 6.645 -20.406 -31.109 1 96.12 347 ASP B O 1
ATOM 5064 N N . HIS B 1 348 ? 8.789 -21 -31.312 1 98.19 348 HIS B N 1
ATOM 5065 C CA . HIS B 1 348 ? 9.297 -19.766 -30.75 1 98.19 348 HIS B CA 1
ATOM 5066 C C . HIS B 1 348 ? 8.727 -18.547 -31.5 1 98.19 348 HIS B C 1
ATOM 5068 O O . HIS B 1 348 ? 8.305 -17.578 -30.859 1 98.19 348 HIS B O 1
ATOM 5074 N N . ALA B 1 349 ? 8.68 -18.609 -32.812 1 97.81 349 ALA B N 1
ATOM 5075 C CA . ALA B 1 349 ? 8.195 -17.484 -33.594 1 97.81 349 ALA B CA 1
ATOM 5076 C C . ALA B 1 349 ? 6.719 -17.219 -33.312 1 97.81 349 ALA B C 1
ATOM 5078 O O . ALA B 1 349 ? 6.312 -16.062 -33.125 1 97.81 349 ALA B O 1
ATOM 5079 N N . ALA B 1 350 ? 5.945 -18.266 -33.312 1 96.06 350 ALA B N 1
ATOM 5080 C CA . ALA B 1 350 ? 4.516 -18.125 -33.031 1 96.06 350 ALA B CA 1
ATOM 5081 C C . ALA B 1 350 ? 4.266 -17.609 -31.625 1 96.06 350 ALA B C 1
ATOM 5083 O O . ALA B 1 350 ? 3.371 -16.781 -31.422 1 96.06 350 ALA B O 1
ATOM 5084 N N . VAL B 1 351 ? 5.043 -18.094 -30.703 1 96.44 351 VAL B N 1
ATOM 5085 C CA . VAL B 1 351 ? 4.926 -17.656 -29.312 1 96.44 351 VAL B CA 1
ATOM 5086 C C . VAL B 1 351 ? 5.27 -16.172 -29.203 1 96.44 351 VAL B C 1
ATOM 5088 O O . VAL B 1 351 ? 4.555 -15.414 -28.547 1 96.44 351 VAL B O 1
ATOM 5091 N N . ALA B 1 352 ? 6.359 -15.773 -29.828 1 97.94 352 ALA B N 1
ATOM 5092 C CA . ALA B 1 352 ? 6.766 -14.375 -29.812 1 97.94 352 ALA B CA 1
ATOM 5093 C C . ALA B 1 352 ? 5.652 -13.477 -30.344 1 97.94 352 ALA B C 1
ATOM 5095 O O . ALA B 1 352 ? 5.316 -12.461 -29.719 1 97.94 352 ALA B O 1
ATOM 5096 N N . GLU B 1 353 ? 5.047 -13.859 -31.422 1 96 353 GLU B N 1
ATOM 5097 C CA . GLU B 1 353 ? 3.988 -13.062 -32.031 1 96 353 GLU B CA 1
ATOM 5098 C C . GLU B 1 353 ? 2.762 -12.984 -31.141 1 96 353 GLU B C 1
ATOM 5100 O O . GLU B 1 353 ? 2.197 -11.906 -30.938 1 96 353 GLU B O 1
ATOM 5105 N N . ALA B 1 354 ? 2.367 -14.094 -30.594 1 92.56 354 ALA B N 1
ATOM 5106 C CA . ALA B 1 354 ? 1.207 -14.141 -29.703 1 92.56 354 ALA B CA 1
ATOM 5107 C C . ALA B 1 354 ? 1.444 -13.312 -28.453 1 92.56 354 ALA B C 1
ATOM 5109 O O . ALA B 1 354 ? 0.517 -12.688 -27.922 1 92.56 354 ALA B O 1
ATOM 5110 N N . SER B 1 355 ? 2.66 -13.258 -27.938 1 94.5 355 SER B N 1
ATOM 5111 C CA . SER B 1 355 ? 2.998 -12.602 -26.688 1 94.5 355 SER B CA 1
ATOM 5112 C C . SER B 1 355 ? 2.975 -11.086 -26.828 1 94.5 355 SER B C 1
ATOM 5114 O O . SER B 1 355 ? 2.799 -10.367 -25.844 1 94.5 355 SER B O 1
ATOM 5116 N N . LEU B 1 356 ? 3.166 -10.609 -28.062 1 94.5 356 LEU B N 1
ATOM 5117 C CA . LEU B 1 356 ? 3.158 -9.164 -28.297 1 94.5 356 LEU B CA 1
ATOM 5118 C C . LEU B 1 356 ? 1.791 -8.57 -27.969 1 94.5 356 LEU B C 1
ATOM 5120 O O . LEU B 1 356 ? 1.688 -7.395 -27.625 1 94.5 356 LEU B O 1
ATOM 5124 N N . ALA B 1 357 ? 0.765 -9.438 -28.016 1 87.44 357 ALA B N 1
ATOM 5125 C CA . ALA B 1 357 ? -0.597 -8.977 -27.75 1 87.44 357 ALA B CA 1
ATOM 5126 C C . ALA B 1 357 ? -0.945 -9.117 -26.266 1 87.44 357 ALA B C 1
ATOM 5128 O O . ALA B 1 357 ? -1.971 -8.602 -25.812 1 87.44 357 ALA B O 1
ATOM 5129 N N . SER B 1 358 ? -0.086 -9.742 -25.531 1 87.69 358 SER B N 1
ATOM 5130 C CA . SER B 1 358 ? -0.348 -9.953 -24.109 1 87.69 358 SER B CA 1
ATOM 5131 C C . SER B 1 358 ? -0.395 -8.625 -23.344 1 87.69 358 SER B C 1
ATOM 5133 O O . SER B 1 358 ? 0.369 -7.707 -23.656 1 87.69 358 SER B O 1
ATOM 5135 N N . SER B 1 359 ? -1.271 -8.539 -22.391 1 88 359 SER B N 1
ATOM 5136 C CA . SER B 1 359 ? -1.406 -7.34 -21.562 1 88 359 SER B CA 1
ATOM 5137 C C . SER B 1 359 ? -0.115 -7.031 -20.812 1 88 359 SER B C 1
ATOM 5139 O O . SER B 1 359 ? 0.28 -5.871 -20.703 1 88 359 SER B O 1
ATOM 5141 N N . SER B 1 360 ? 0.598 -8.07 -20.328 1 93.06 360 SER B N 1
ATOM 5142 C CA . SER B 1 360 ? 1.837 -7.883 -19.578 1 93.06 360 SER B CA 1
ATOM 5143 C C . SER B 1 360 ? 2.914 -7.238 -20.438 1 93.06 360 SER B C 1
ATOM 5145 O O . SER B 1 360 ? 3.695 -6.418 -19.953 1 93.06 360 SER B O 1
ATOM 5147 N N . MET B 1 361 ? 2.865 -7.559 -21.734 1 95.38 361 MET B N 1
ATOM 5148 C CA . MET B 1 361 ? 3.881 -7.062 -22.656 1 95.38 361 MET B CA 1
ATOM 5149 C C . MET B 1 361 ? 3.822 -5.543 -22.766 1 95.38 361 MET B C 1
ATOM 5151 O O . MET B 1 361 ? 4.844 -4.891 -23 1 95.38 361 MET B O 1
ATOM 5155 N N . LYS B 1 362 ? 2.68 -4.984 -22.516 1 94.62 362 LYS B N 1
ATOM 5156 C CA . LYS B 1 362 ? 2.443 -3.553 -22.672 1 94.62 362 LYS B CA 1
ATOM 5157 C C . LYS B 1 362 ? 3.207 -2.748 -21.625 1 94.62 362 LYS B C 1
ATOM 5159 O O . LYS B 1 362 ? 3.453 -1.555 -21.812 1 94.62 362 LYS B O 1
ATOM 5164 N N . GLY B 1 363 ? 3.58 -3.371 -20.578 1 97.44 363 GLY B N 1
ATOM 5165 C CA . GLY B 1 363 ? 4.293 -2.674 -19.516 1 97.44 363 GLY B CA 1
ATOM 5166 C C . GLY B 1 363 ? 5.801 -2.738 -19.672 1 97.44 363 GLY B C 1
ATOM 5167 O O . GLY B 1 363 ? 6.531 -2.104 -18.906 1 97.44 363 GLY B O 1
ATOM 5168 N N . ASN B 1 364 ? 6.297 -3.502 -20.656 1 98.69 364 ASN B N 1
ATOM 5169 C CA . ASN B 1 364 ? 7.742 -3.645 -20.797 1 98.69 364 ASN B CA 1
ATOM 5170 C C . ASN B 1 364 ? 8.414 -2.297 -21.047 1 98.69 364 ASN B C 1
ATOM 5172 O O . ASN B 1 364 ? 7.859 -1.439 -21.734 1 98.69 364 ASN B O 1
ATOM 5176 N N . PRO B 1 365 ? 9.586 -2.012 -20.547 1 98.44 365 PRO B N 1
ATOM 5177 C CA . PRO B 1 365 ? 10.18 -0.673 -20.562 1 98.44 365 PRO B CA 1
ATOM 5178 C C . PRO B 1 365 ? 10.516 -0.205 -21.984 1 98.44 365 PRO B C 1
ATOM 5180 O O . PRO B 1 365 ? 10.617 0.999 -22.234 1 98.44 365 PRO B O 1
ATOM 5183 N N . VAL B 1 366 ? 10.734 -1.152 -22.891 1 98.31 366 VAL B N 1
ATOM 5184 C CA . VAL B 1 366 ? 11.039 -0.832 -24.281 1 98.31 366 VAL B CA 1
ATOM 5185 C C . VAL B 1 366 ? 10.305 -1.796 -25.203 1 98.31 366 VAL B C 1
ATOM 5187 O O . VAL B 1 366 ? 9.93 -2.896 -24.797 1 98.31 366 VAL B O 1
ATOM 5190 N N . GLY B 1 367 ? 10.039 -1.347 -26.406 1 97.44 367 GLY B N 1
ATOM 5191 C CA . GLY B 1 367 ? 9.492 -2.258 -27.406 1 97.44 367 GLY B CA 1
ATOM 5192 C C . GLY B 1 367 ? 10.492 -3.283 -27.891 1 97.44 367 GLY B C 1
ATOM 5193 O O . GLY B 1 367 ? 11.594 -2.926 -28.328 1 97.44 367 GLY B O 1
ATOM 5194 N N . LEU B 1 368 ? 10.172 -4.527 -27.766 1 98.06 368 LEU B N 1
ATOM 5195 C CA . LEU B 1 368 ? 11.031 -5.598 -28.266 1 98.06 368 LEU B CA 1
ATOM 5196 C C . LEU B 1 368 ? 10.5 -6.18 -29.562 1 98.06 368 LEU B C 1
ATOM 5198 O O . LEU B 1 368 ? 9.297 -6.449 -29.672 1 98.06 368 LEU B O 1
ATOM 5202 N N . ALA B 1 369 ? 11.375 -6.34 -30.5 1 97 369 ALA B N 1
ATOM 5203 C CA . ALA B 1 369 ? 11 -6.996 -31.75 1 97 369 ALA B CA 1
ATOM 5204 C C . ALA B 1 369 ? 10.781 -8.492 -31.531 1 97 369 ALA B C 1
ATOM 5206 O O . ALA B 1 369 ? 11.383 -9.094 -30.641 1 97 369 ALA B O 1
ATOM 5207 N N . PRO B 1 370 ? 9.914 -9.07 -32.406 1 97.81 370 PRO B N 1
ATOM 5208 C CA . PRO B 1 370 ? 9.711 -10.516 -32.312 1 97.81 370 PRO B CA 1
ATOM 5209 C C . PRO B 1 370 ? 11.023 -11.305 -32.344 1 97.81 370 PRO B C 1
ATOM 5211 O O . PRO B 1 370 ? 11.164 -12.305 -31.641 1 97.81 370 PRO B O 1
ATOM 5214 N N . SER B 1 371 ? 11.961 -10.852 -33.125 1 98.12 371 SER B N 1
ATOM 5215 C CA . SER B 1 371 ? 13.242 -11.547 -33.25 1 98.12 371 SER B CA 1
ATOM 5216 C C . SER B 1 371 ? 14 -11.555 -31.938 1 98.12 371 SER B C 1
ATOM 5218 O O . SER B 1 371 ? 14.688 -12.523 -31.609 1 98.12 371 SER B O 1
ATOM 5220 N N . ALA B 1 372 ? 13.883 -10.484 -31.172 1 98.38 372 ALA B N 1
ATOM 5221 C CA . ALA B 1 372 ? 14.523 -10.414 -29.859 1 98.38 372 ALA B CA 1
ATOM 5222 C C . ALA B 1 372 ? 13.875 -11.391 -28.875 1 98.38 372 ALA B C 1
ATOM 5224 O O . ALA B 1 372 ? 14.562 -12 -28.047 1 98.38 372 ALA B O 1
ATOM 5225 N N . LEU B 1 373 ? 12.531 -11.531 -28.969 1 98.75 373 LEU B N 1
ATOM 5226 C CA . LEU B 1 373 ? 11.812 -12.469 -28.109 1 98.75 373 LEU B CA 1
ATOM 5227 C C . LEU B 1 373 ? 12.188 -13.906 -28.453 1 98.75 373 LEU B C 1
ATOM 5229 O O . LEU B 1 373 ? 12.359 -14.734 -27.562 1 98.75 373 LEU B O 1
ATOM 5233 N N . VAL B 1 374 ? 12.312 -14.172 -29.719 1 98.62 374 VAL B N 1
ATOM 5234 C CA . VAL B 1 374 ? 12.727 -15.5 -30.172 1 98.62 374 VAL B CA 1
ATOM 5235 C C . VAL B 1 374 ? 14.133 -15.797 -29.656 1 98.62 374 VAL B C 1
ATOM 5237 O O . VAL B 1 374 ? 14.391 -16.891 -29.141 1 98.62 374 VAL B O 1
ATOM 5240 N N . ALA B 1 375 ? 15.023 -14.836 -29.797 1 98.56 375 ALA B N 1
ATOM 5241 C CA . ALA B 1 375 ? 16.391 -15.008 -29.312 1 98.56 375 ALA B CA 1
ATOM 5242 C C . ALA B 1 375 ? 16.422 -15.266 -27.812 1 98.56 375 ALA B C 1
ATOM 5244 O O . ALA B 1 375 ? 17.203 -16.078 -27.328 1 98.56 375 ALA B O 1
ATOM 5245 N N . ALA B 1 376 ? 15.602 -14.531 -27.078 1 98.56 376 ALA B N 1
ATOM 5246 C CA . ALA B 1 376 ? 15.531 -14.711 -25.641 1 98.56 376 ALA B CA 1
ATOM 5247 C C . ALA B 1 376 ? 15.055 -16.125 -25.281 1 98.56 376 ALA B C 1
ATOM 5249 O O . ALA B 1 376 ? 15.609 -16.766 -24.391 1 98.56 376 ALA B O 1
ATOM 5250 N N . MET B 1 377 ? 14.023 -16.625 -25.969 1 98.62 377 MET B N 1
ATOM 5251 C CA . MET B 1 377 ? 13.523 -17.969 -25.734 1 98.62 377 MET B CA 1
ATOM 5252 C C . MET B 1 377 ? 14.586 -19.016 -26.047 1 98.62 377 MET B C 1
ATOM 5254 O O . MET B 1 377 ? 14.719 -20 -25.328 1 98.62 377 MET B O 1
ATOM 5258 N N . ARG B 1 378 ? 15.359 -18.781 -27.078 1 97.94 378 ARG B N 1
ATOM 5259 C CA . ARG B 1 378 ? 16.422 -19.703 -27.438 1 97.94 378 ARG B CA 1
ATOM 5260 C C . ARG B 1 378 ? 17.5 -19.766 -26.359 1 97.94 378 ARG B C 1
ATOM 5262 O O . ARG B 1 378 ? 18.047 -20.828 -26.078 1 97.94 378 ARG B O 1
ATOM 5269 N N . ALA B 1 379 ? 17.781 -18.625 -25.812 1 97.75 379 ALA B N 1
ATOM 5270 C CA . ALA B 1 379 ? 18.812 -18.547 -24.781 1 97.75 379 ALA B CA 1
ATOM 5271 C C . ALA B 1 379 ? 18.328 -19.156 -23.469 1 97.75 379 ALA B C 1
ATOM 5273 O O . ALA B 1 379 ? 19.125 -19.531 -22.609 1 97.75 379 ALA B O 1
ATOM 5274 N N . ALA B 1 380 ? 17.031 -19.141 -23.234 1 97.81 380 ALA B N 1
ATOM 5275 C CA . ALA B 1 380 ? 16.422 -19.609 -22 1 97.81 380 ALA B CA 1
ATOM 5276 C C . ALA B 1 380 ? 16.312 -21.125 -21.969 1 97.81 380 ALA B C 1
ATOM 5278 O O . ALA B 1 380 ? 16.391 -21.734 -20.891 1 97.81 380 ALA B O 1
#

Organism: Cereibacter sphaeroides (strain ATCC 17023 / DSM 158 / JCM 6121 / CCUG 31486 / LMG 2827 / NBRC 12203 / NCIMB 8253 / ATH 2.4.1.) (NCBI:txid272943)

Secondary structure (DSSP, 8-state):
---EEE---SEEEESTTGGGGHHHHHHTT-SEEEEEE-S-GGGGHHHHHHHHHTT-EEEEEE--SS-BHHHHHHHHHHHHHH--SEEEEEESHHHHHHHHHHHHHSS-SS-GGGTBTTTS--PPPSSPPPPEEEEESSSSS-GGG-SEEEEEEGGGTEEEEEE-GGGS-SEEEE-GGGGTT--HHHHHHHHHHHHHHHHHHHHSTT--HHHHHHHHHHHHHHHHHHHHHHHS--HHHHHHHHHHHHHHHHHHHHH---HHHHHHHHHHHHH---HHHHHHHHHHHHHHHHHHHSPTT-HHHHHHHHHHHHHHHHHT--GGGHHHHHHHHHHHTTPPPTGGGT--GGGHHHHHHHHTTSTGGGGSSS---HHHHHHHHHH-/---EEE---SEEEESTTGGGGHHHHHHTT-SEEEEEE-S-GGGGHHHHHHHHHTT-EEEEEE--SS-BHHHHHHHHHHHHHH--SEEEEEESHHHHHHHHHHHHHSS-SS-GGGTBTTTS--PPPSSPPPPEEEEESSSSS-GGG-SEEEEEEGGGTEEEEEE-GGGS-SEEEE-GGGGTT--HHHHHHHHHHHHHHHHHHHHSTT--HHHHHHHHHHHHHHHHHHHHHHHS--HHHHHHHHHHHHHHHHHHHHH---HHHHHHHHHHHHH---HHHHHHHHHHHHHHHHHHHSPTT-HHHHHHHHHHHHHHHHHT--GGGHHHHHHHHHHHTTPPPTGGGT--GGGHHHHHHHHTTSTGGGGSSSPPPHHHHHHHHHH-

Radius of gyration: 26.31 Å; Cα contacts (8 Å, |Δi|>4): 1795; chains: 2; bounding box: 62×65×66 Å

Sequence (760 aa):
MTPFGIAAPGRILFGRGEARQAAGLIAGLGRRVLLVHGRDPGRAAWLCKALEAEGAEVLTVGGPSEPDLAMLEAGLAGARPFAPQVVAGLGGGAALDLAKALAALVPAPEGPMAHLEVVGHGLPLTAPPLPFVALPTTAGTGAEATRNAVIGVPEHGRKVSLRDARMLARIALVDPALTDGCPRGVTLASGLDAVTQVIEPYVSARATPFTDAIARPAISEGLAALRRLMRGEDGAARDKIAWVSLSGGLALANGGLGAVHGLAGVIGGLSGAPHGAICGALLAPILRANLTASAPGSTARARLTEVCGLIGGVLGAPPAEAPEALADWVRQAGLPRLADMGLDPADHAAVAEASLASSSMKGNPVGLAPSALVAAMRAAMTPFGIAAPGRILFGRGEARQAAGLIAGLGRRVLLVHGRDPGRAAWLCKALEAEGAEVLTVGGPSEPDLAMLEAGLAGARPFAPQVVAGLGGGAALDLAKALAALVPAPEGPMAHLEVVGHGLPLTAPPLPFVALPTTAGTGAEATRNAVIGVPEHGRKVSLRDARMLARIALVDPALTDGCPRGVTLASGLDAVTQVIEPYVSARATPFTDAIARPAISEGLAALRRLMRGEDGAARDKIAWVSLSGGLALANGGLGAVHGLAGVIGGLSGAPHGAICGALLAPILRANLTASAPGSTARARLTEVCGLIGGVLGAPPAEAPEALADWVRQAGLPRLADMGLDPADHAAVAEASLASSSMKGNPVGLAPSALVAAMRAA

Foldseek 3Di:
DDDFDADWAQAEAAEAPLCVCVLVVQVVQHQEEEEFEEQDCVLCVVSVVSNVVVVHHYDYQYDHAQAALVSLVVLLVVVLVSVGQEYEFAEAQRRLLSRLSNQQPSVAPDGPLCCWPPRHVNDEGPDQGHAYEYEYLALAQLNQIAFWHWHFDLVVLFITIRGDSRSHHNYYYYHLVSNFPPDLQRLLLRLQRLLQLLLFLCLWPQNDPVSVVLRVVLNLQSVLLSVVVLVHTDSVSSSSSNSSSNSSSSSCNTRFGALLLLLLRNLCSQLVFDSSLSSQQLVLLVLVQQCVQDDPPDPSNVSSLVSLCSQCVSQVHHSVCSSVSSNVVSVVSPRDASVVSGDDLVCLLVSLVSSCPPPRNNGGNGDGDSVSSSVSSVSD/DDDFDADWAQAEAAEAPLCVCVLVVQVVQHQEEEEFEEQDCVLCVVSVVSNVVVVHHYDYQYDHAQAALVSLVVSLVVVLVSVGQEYEFEEAQRRLLSRLSNQQPSPAPDGPLCCWPPRHVNDEGPDQGHAYEYEYLALAQLNQIAFWHWHFDLVVLFITIRGDSRSHHNYYYYHLVSNFPPDLQRLLLRLQRLLQLLLFLCLWPQNDPVSVVLRVVLNLQSVLLSVVVLVHTDSVSSSSSNSSSNSSSSSCNTRFGALQLLLLRNLCSQLVFDSSLSSQQLVLLVLVQQCVQDDPPDPSNVSSLVSLVSQCVSQVHHSVCSSVSSNVVSVVSPRDASVVSGDDLVCLLVSLVSSCPPPRNNGGNGDGDSVSSSVSSVSD

Nearest PDB structures (foldseek):
  6scg-assembly1_A  TM=8.790E-01  e=2.486E-25  Escherichia coli K-12
  5yvm-assembly1_A  TM=8.962E-01  e=1.437E-23  candidate division MSBL1 archaeon SCGC-AAA259E19
  3zdr-assembly1_A-2  TM=8.364E-01  e=5.634E-24  Parageobacillus thermoglucosidasius
  1vlj-assembly1_A  TM=8.583E-01  e=1.151E-22  Thermotoga maritima MSB8
  6jkp-assembly1_A  TM=8.665E-01  e=3.430E-22  Bifidobacterium catenulatum PV20-2

Solvent-accessible surface area (backbone atoms only — not comparable to full-atom values): 35770 Å² total; per-residue (Å²): 114,84,63,50,57,46,56,56,30,53,30,33,39,39,19,68,66,54,60,76,51,44,35,63,58,49,47,72,63,22,45,33,30,34,37,21,24,25,66,54,62,75,77,44,44,68,55,52,52,44,25,42,72,72,66,28,49,79,48,78,44,74,30,70,47,76,34,26,54,66,57,51,52,54,49,43,67,58,40,49,85,66,55,53,45,21,27,34,13,43,18,38,50,38,12,35,21,45,27,45,44,46,20,37,43,58,62,24,92,60,62,71,54,50,30,22,30,96,83,33,67,46,38,70,72,87,34,75,40,43,52,28,36,28,30,48,36,50,36,16,68,17,52,45,31,23,34,58,21,64,34,28,36,71,94,72,51,36,53,32,42,36,60,39,86,72,46,35,16,48,32,21,42,42,18,33,61,58,33,62,84,52,53,68,69,57,46,52,18,22,34,33,22,10,32,48,33,15,46,29,10,47,40,12,66,45,42,41,75,67,25,38,31,46,8,55,68,30,35,44,48,19,52,48,19,42,56,49,44,74,75,37,90,43,73,65,32,41,42,43,27,34,50,20,3,46,31,10,9,41,16,32,62,50,14,30,29,12,56,44,57,10,41,29,46,52,49,32,39,71,36,66,39,57,62,25,43,47,29,44,34,29,43,27,37,45,53,49,47,49,52,72,63,31,53,89,91,33,69,49,33,53,45,49,50,48,49,22,38,40,49,4,64,68,72,74,40,58,41,92,45,13,40,59,52,47,47,51,48,45,46,73,72,62,54,65,37,44,61,79,42,54,44,56,75,88,46,34,63,61,46,30,57,58,16,67,71,29,75,32,30,72,14,26,51,55,86,74,53,54,67,52,47,31,51,22,57,71,72,34,115,81,62,50,55,46,56,56,31,54,30,33,40,38,19,69,65,54,60,76,50,45,37,61,59,50,46,73,62,24,44,34,30,34,37,21,23,24,65,56,63,75,79,46,44,67,54,52,51,45,25,42,74,72,66,28,48,78,46,79,42,72,32,70,48,78,34,28,55,66,57,50,50,53,50,43,66,58,40,49,84,66,55,53,44,21,26,36,14,45,18,37,50,38,10,34,20,44,28,45,45,47,20,36,43,57,64,23,90,61,61,70,54,50,29,22,31,95,82,32,67,45,38,71,74,86,35,75,38,41,52,28,35,27,31,48,36,51,37,16,67,17,51,47,30,24,35,55,19,63,34,29,36,72,94,71,51,35,53,31,40,37,59,40,86,73,47,36,16,47,32,21,42,44,16,32,62,59,34,62,84,53,53,67,68,56,46,51,19,22,35,33,23,9,32,47,32,14,45,29,9,45,41,12,66,45,42,41,75,66,25,36,33,45,8,54,69,29,35,45,48,19,52,46,19,42,55,50,43,76,76,39,89,46,72,66,33,42,42,42,28,32,51,20,3,45,30,9,10,41,15,31,60,49,15,31,29,13,55,43,56,10,40,30,44,51,49,32,39,71,35,66,38,58,61,24,43,48,28,43,35,29,44,28,38,44,51,50,48,47,52,72,63,31,51,87,91,34,70,50,32,53,44,49,50,48,50,22,38,40,50,4,65,67,71,73,41,58,42,92,45,14,41,59,52,47,47,51,49,47,45,73,73,64,54,65,38,44,61,78,43,54,44,55,74,88,44,35,63,60,47,28,56,57,16,67,70,28,75,32,29,71,14,25,52,56,86,74,53,54,69,53,47,30,51,20,55,71,71,34

InterPro domains:
  IPR001670 Alcohol dehydrogenase, iron-type/glycerol dehydrogenase GldA [PF00465] (9-176)
  IPR018211 Alcohol dehydrogenase, iron-type, conserved site [PS00913] (172-200)
  IPR039697 Iron-type alcohol dehydrogenase-like [PTHR11496] (8-378)
  IPR056798 Fe-containing alcohol dehydrogenase-like, C-terminal [PF25137] (187-377)

pLDDT: mean 96.38, std 3.7, range [77.25, 98.94]